Protein AF-A0A8J5JWS3-F1 (afdb_monomer_lite)

InterPro domains:
  IPR013087 Zinc finger C2H2-type [PS00028] (69-91)
  IPR013087 Zinc finger C2H2-type [PS50157] (67-96)
  IPR022755 Zinc finger, double-stranded RNA binding [PF12171] (66-92)

Foldseek 3Di:
DDDDPPPPPPPPDQDQDDALVSLVVVQVCCVVCQLPPVCQVSPQNSCCRPPNPQWHWDADPVRGIWIAGNQVRDIGRHPVRVVVCSVDPVSVVSVLVCCVVVVPDRLVVVLVVDDCQDLSNLQSVDPANFPDLLQKEWEDAPPSFIKIARNQVRDIGGSVSVSCVRSDPVNLLSRCVVPDDDPDNDDDPVNSVVVSVVRCVVVNSPNVSHHYDYDPVPDCPPVHVVVVVVVVVVVVVVVVVVVVVVPPDPDPDDDDDDDDDDDDDDDDDDDDDDDDDDDDDDDDDDDDDDDDDDDDDDDDDDDDDDDDDDDDDDDDDDDDDDDDDDDDDDDDDDDDDDDDDDDDDDDDDDDDDDDDDDDDPDPPDPVVVVVLVVVLVVVVVVVVVVVPPPPPPCPDPVSVVVVVVVVVLSVVLVVVLVVLVVDDPPPDPVVSVVVVVVSVVVVVVVVVVVVVVVVVVVCVVVVD

Sequence (464 aa):
MSAAQYNTGTMSRLKYPIDQSSARDVMKKFSDMAYSLVHINIFQEAIRILYSEDFVMSIDLSKRLQFRCLICNREMNSEHALAEHCRSGGHQKNRDKKYRESGEVNIDALSANYSPHSIHFKLLNSQVNPLGLQMVEEYDRGHGTTYYKCILCGAHGKLDTMYHHLIGKKHTDKYIKSGCVLESSILTVNEREEIRRKLVKEEGVNVRALKTIKGQELFPKKWQAEAITSTALRMAKLSKRESRSSSRSPSPGPSRSKDSRSRSYHLSSQRSPQHSPKRSPPRSPKRRCTMPSLRQSPKPSLRSPVRSQSRDGSPLSNYRNKSPPPTVTSVPVVAKTNSGTVALLSIPLPPQLQPPAPPVVESRDKSVQKHDLEELMIQFNFIVKSHTMSESDIKTAEDAKLAIDLMFKIAESLHNVTLVYQGDAKLKTDEMHNKLKKQNELLRGILGYIKQRMESTWNKENCR

Radius of gyration: 39.9 Å; chains: 1; bounding box: 118×94×97 Å

pLDDT: mean 73.15, std 22.33, range [32.12, 98.44]

Secondary structure (DSSP, 8-state):
------------PPPPP-SHHHHHHHHTTHHHHTT-GGGHHHHHHHHHHHH-TTEEEEE-TTS-EEEEETTTTEEESSHHHHHHHHHSHHHHHHHHHHHHHHT---HHHHHTTS-TTSHHHHHHT-SS----GGGEEEEE-SSS-EEEEETTT--EESHHHHHHHHTSHHHHHHHHHHHS--SSSS--HHHHHHHHHHHHHHH---GGGSEEEE-TTTS-HHHHHHHHHHHHHHHHHHHHHHHHHTT---PPPPP-------------------------PPPPP------------PPP--PPPP-----------------PPPP-------------------PPPPPP-PPPPPP------HHHHHHHHHHHHHHHHHHHHHS---TTS--SHHHHHHHHHHHHHHHHHHHHHHHHHHS-TTS-HHHHHHHHHHHHHHHHHHHHHHHHHHHHHHHHHHT-

Organism: Homarus americanus (NCBI:txid6706)

Structure (mmCIF, N/CA/C/O backbone):
data_AF-A0A8J5JWS3-F1
#
_entry.id   AF-A0A8J5JWS3-F1
#
loop_
_atom_site.group_PDB
_atom_site.id
_atom_site.type_symbol
_atom_site.label_atom_id
_atom_site.label_alt_id
_atom_site.label_comp_id
_atom_site.label_asym_id
_atom_site.label_entity_id
_atom_site.label_seq_id
_atom_site.pdbx_PDB_ins_code
_atom_site.Cartn_x
_atom_site.Cartn_y
_atom_site.Cartn_z
_atom_site.occupancy
_atom_site.B_iso_or_equiv
_atom_site.auth_seq_id
_atom_site.auth_comp_id
_atom_site.auth_asym_id
_atom_site.auth_atom_id
_atom_site.pdbx_PDB_model_num
ATOM 1 N N . MET A 1 1 ? -49.817 15.316 35.320 1.00 39.94 1 MET A N 1
ATOM 2 C CA . MET A 1 1 ? -48.424 15.211 34.830 1.00 39.94 1 MET A CA 1
ATOM 3 C C 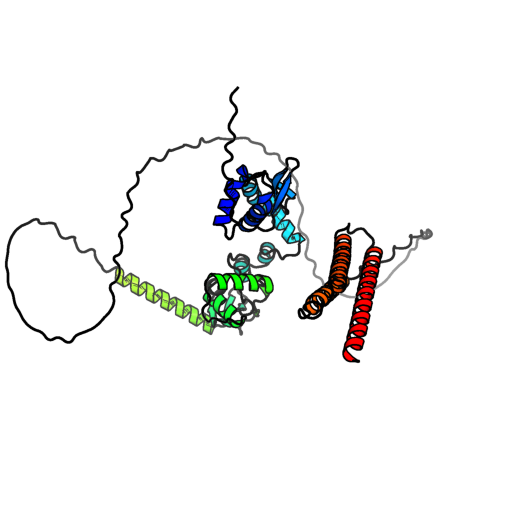. MET A 1 1 ? -48.250 13.804 34.287 1.00 39.94 1 MET A C 1
ATOM 5 O O . MET A 1 1 ? -48.406 12.867 35.057 1.00 39.94 1 MET A O 1
ATOM 9 N N . SER A 1 2 ? -48.047 13.637 32.980 1.00 37.25 2 SER A N 1
ATOM 10 C CA . SER A 1 2 ? -48.006 12.302 32.367 1.00 37.25 2 SER A CA 1
ATOM 11 C C . SER A 1 2 ? -46.628 11.672 32.532 1.00 37.25 2 SER A C 1
ATOM 13 O O . SER A 1 2 ? -45.635 12.241 32.083 1.00 37.25 2 SER A O 1
ATOM 15 N N . ALA A 1 3 ? -46.569 10.492 33.150 1.00 44.12 3 ALA A N 1
ATOM 16 C CA . ALA A 1 3 ? -45.352 9.695 33.199 1.00 44.12 3 ALA A CA 1
ATOM 17 C C . ALA A 1 3 ? -45.014 9.208 31.782 1.00 44.12 3 ALA A C 1
ATOM 19 O O . ALA A 1 3 ? -45.731 8.385 31.212 1.00 44.12 3 ALA A O 1
ATOM 20 N N . ALA A 1 4 ? -43.930 9.730 31.206 1.00 48.50 4 ALA A N 1
ATOM 21 C CA . ALA A 1 4 ? -43.404 9.221 29.950 1.00 48.50 4 ALA A CA 1
ATOM 22 C C . ALA A 1 4 ? -42.907 7.786 30.175 1.00 48.50 4 ALA A C 1
ATOM 24 O O . ALA A 1 4 ? -41.904 7.564 30.854 1.00 48.50 4 ALA A O 1
ATOM 25 N N . GLN A 1 5 ? -43.623 6.808 29.619 1.00 44.31 5 GLN A N 1
ATOM 26 C CA . GLN A 1 5 ? -43.166 5.424 29.590 1.00 44.31 5 GLN A CA 1
ATOM 27 C C . GLN A 1 5 ? -41.922 5.349 28.701 1.00 44.31 5 GLN A C 1
ATOM 29 O O . GLN A 1 5 ? -42.019 5.310 27.474 1.00 44.31 5 GLN A O 1
ATOM 34 N N . TYR A 1 6 ? -40.743 5.347 29.327 1.00 43.03 6 TYR A N 1
ATOM 35 C CA . TYR A 1 6 ? -39.489 5.056 28.644 1.00 43.03 6 TYR A CA 1
ATOM 36 C C . TYR A 1 6 ? -39.539 3.613 28.162 1.00 43.03 6 TYR A C 1
ATOM 38 O O . TYR A 1 6 ? -39.315 2.672 28.920 1.00 43.03 6 TYR A O 1
ATOM 46 N N . ASN A 1 7 ? -39.891 3.463 26.889 1.00 43.12 7 ASN A N 1
ATOM 47 C CA . ASN A 1 7 ? -39.993 2.186 26.217 1.00 43.12 7 ASN A CA 1
ATOM 48 C C . ASN A 1 7 ? -38.606 1.526 26.248 1.00 43.12 7 ASN A C 1
ATOM 50 O O . ASN A 1 7 ? -37.701 1.949 25.525 1.00 43.12 7 ASN A O 1
ATOM 54 N N . THR A 1 8 ? -38.421 0.524 27.111 1.00 52.69 8 THR A N 1
ATOM 55 C CA . THR A 1 8 ? -37.178 -0.246 27.278 1.00 52.69 8 THR A CA 1
ATOM 56 C C . THR A 1 8 ? -36.999 -1.223 26.117 1.00 52.69 8 THR A C 1
ATOM 58 O O . THR A 1 8 ? -36.820 -2.430 26.290 1.00 52.69 8 THR A O 1
ATOM 61 N N . GLY A 1 9 ? -37.054 -0.674 24.900 1.00 57.41 9 GLY A N 1
ATOM 62 C CA . GLY A 1 9 ? -36.850 -1.386 23.653 1.00 57.41 9 GLY A CA 1
ATOM 63 C C . GLY A 1 9 ? -35.549 -2.164 23.730 1.00 57.41 9 GLY A C 1
ATOM 64 O O . GLY A 1 9 ? -34.499 -1.611 24.062 1.00 57.41 9 GLY A O 1
ATOM 65 N N . THR A 1 10 ? -35.644 -3.465 23.466 1.00 64.81 10 THR A N 1
ATOM 66 C CA . THR A 1 10 ? -34.556 -4.425 23.628 1.00 64.81 10 THR A CA 1
ATOM 67 C C . THR A 1 10 ? -33.347 -3.950 22.827 1.00 64.81 10 THR A C 1
ATOM 69 O O . THR A 1 10 ? -33.337 -4.059 21.601 1.00 64.81 10 THR A O 1
ATOM 72 N N . MET A 1 11 ? -32.351 -3.377 23.515 1.00 65.75 11 MET A N 1
ATOM 73 C CA . MET A 1 11 ? -31.181 -2.746 22.897 1.00 65.75 11 MET A CA 1
ATOM 74 C C . MET A 1 11 ? -30.504 -3.748 21.964 1.00 65.75 11 MET A C 1
ATOM 76 O O . MET A 1 11 ? -29.875 -4.711 22.408 1.00 65.75 11 MET A O 1
ATOM 80 N N . SER A 1 12 ? -30.705 -3.558 20.656 1.00 72.38 12 SER A N 1
ATOM 81 C CA . SER A 1 12 ? -30.337 -4.546 19.649 1.00 72.38 12 SER A CA 1
ATOM 82 C C . SER A 1 12 ? -28.822 -4.720 19.658 1.00 72.38 12 SER A C 1
ATOM 84 O O . SER A 1 12 ? -28.112 -3.808 19.226 1.00 72.38 12 SER A O 1
ATOM 86 N N . ARG A 1 13 ? -28.336 -5.866 20.157 1.00 90.12 13 ARG A N 1
ATOM 87 C CA . ARG A 1 13 ? -26.899 -6.159 20.265 1.00 90.12 13 ARG A CA 1
ATOM 88 C C . ARG A 1 13 ? -26.212 -5.868 18.931 1.00 90.12 13 ARG A C 1
ATOM 90 O O . ARG A 1 13 ? -26.596 -6.431 17.902 1.00 90.12 13 ARG A O 1
ATOM 97 N N . LEU A 1 14 ? -25.205 -4.996 18.948 1.00 95.56 14 LEU A N 1
ATOM 98 C CA . LEU A 1 14 ? -24.364 -4.786 17.775 1.00 95.56 14 LEU A CA 1
ATOM 99 C C . LEU A 1 14 ? -23.638 -6.093 17.447 1.00 95.56 14 LEU A C 1
ATOM 101 O O . LEU A 1 14 ? -23.119 -6.770 18.335 1.00 95.56 14 LEU A O 1
ATOM 105 N N . LYS A 1 15 ? -23.608 -6.449 16.162 1.00 96.94 15 LYS A N 1
ATOM 106 C CA . LYS A 1 15 ? -22.752 -7.532 15.678 1.00 96.94 15 LYS A CA 1
ATOM 107 C C . LYS A 1 15 ? -21.328 -7.001 15.551 1.00 96.94 15 LYS A C 1
ATOM 109 O O . LYS A 1 15 ? -21.138 -5.855 15.151 1.00 96.94 15 LYS A O 1
ATOM 114 N N . TYR A 1 16 ? -20.351 -7.841 15.870 1.00 97.38 16 TYR A N 1
ATOM 115 C CA . TYR A 1 16 ? -18.947 -7.520 15.649 1.00 97.38 16 TYR A CA 1
ATOM 116 C C . TYR A 1 16 ? -18.686 -7.377 14.135 1.00 97.38 16 TYR A C 1
ATOM 118 O O . TYR A 1 16 ? -19.145 -8.240 13.377 1.00 97.38 16 TYR A O 1
ATOM 126 N N . PRO A 1 17 ? -18.036 -6.298 13.666 1.00 97.69 17 PRO A N 1
ATOM 127 C CA . PRO A 1 17 ? -17.772 -6.099 12.246 1.00 97.69 17 PRO A CA 1
ATOM 128 C C . PRO A 1 17 ? -16.648 -7.026 11.767 1.00 97.69 17 PRO A C 1
ATOM 130 O O . PRO A 1 17 ? -15.707 -7.312 12.500 1.00 97.69 17 PRO A O 1
ATOM 133 N N . ILE A 1 18 ? -16.760 -7.502 10.527 1.00 94.81 18 ILE A N 1
ATOM 134 C CA . ILE A 1 18 ? -15.797 -8.430 9.893 1.00 94.81 18 ILE A CA 1
ATOM 135 C C . ILE A 1 18 ? -15.287 -7.851 8.561 1.00 94.81 18 ILE A C 1
ATOM 137 O O . ILE A 1 18 ? -14.207 -8.188 8.083 1.00 94.81 18 ILE A O 1
ATOM 141 N N . ASP A 1 19 ? -16.062 -6.951 7.955 1.00 92.19 19 ASP A N 1
ATOM 142 C CA . ASP A 1 19 ? -15.791 -6.332 6.662 1.00 92.19 19 ASP A CA 1
ATOM 143 C C . ASP A 1 19 ? -16.196 -4.847 6.652 1.00 92.19 19 ASP A C 1
ATOM 145 O O . ASP A 1 19 ? -16.788 -4.323 7.599 1.00 92.19 19 ASP A O 1
ATOM 149 N N . GLN A 1 20 ? -15.906 -4.145 5.554 1.00 92.50 20 GLN A N 1
ATOM 150 C CA . GLN A 1 20 ? -16.255 -2.727 5.425 1.00 92.50 20 GLN A CA 1
ATOM 151 C C . GLN A 1 20 ? -17.767 -2.448 5.415 1.00 92.50 20 GLN A C 1
ATOM 153 O O . GLN A 1 20 ? -18.156 -1.311 5.676 1.00 92.50 20 GLN A O 1
ATOM 158 N N . SER A 1 21 ? -18.623 -3.423 5.084 1.00 96.12 21 SER A N 1
ATOM 159 C CA . SER A 1 21 ? -20.076 -3.203 5.058 1.00 96.12 21 SER A CA 1
ATOM 160 C C . SER A 1 21 ? -20.631 -3.231 6.477 1.00 96.12 21 SER A C 1
ATOM 162 O O . SER A 1 21 ? -21.238 -2.262 6.927 1.00 96.12 21 SER A O 1
ATOM 164 N N . SER A 1 22 ? -20.329 -4.303 7.208 1.00 97.56 22 SER A N 1
ATOM 165 C CA . SER A 1 22 ? -20.669 -4.476 8.619 1.00 97.56 22 SER A CA 1
ATOM 166 C C . SER A 1 22 ? -20.065 -3.378 9.498 1.00 97.56 22 SER A C 1
ATOM 168 O O . SER A 1 22 ? -20.763 -2.860 10.366 1.00 97.56 22 SER A O 1
ATOM 170 N N . ALA A 1 23 ? -18.833 -2.934 9.226 1.00 97.56 23 ALA A N 1
ATOM 171 C CA . ALA A 1 23 ? -18.239 -1.787 9.913 1.00 97.56 23 ALA A CA 1
ATOM 172 C C . ALA A 1 23 ? -19.036 -0.485 9.695 1.00 97.56 23 ALA A C 1
ATOM 174 O O . ALA A 1 23 ? -19.326 0.216 10.661 1.00 97.56 23 ALA A O 1
ATOM 175 N N . ARG A 1 24 ? -19.468 -0.172 8.461 1.00 97.12 24 ARG A N 1
ATOM 176 C CA . ARG A 1 24 ? -20.327 1.005 8.200 1.00 97.12 24 ARG A CA 1
ATOM 177 C C . ARG A 1 24 ? -21.691 0.880 8.876 1.00 97.12 24 ARG A C 1
ATOM 179 O O . ARG A 1 24 ? -22.216 1.869 9.372 1.00 97.12 24 ARG A O 1
ATOM 186 N N . ASP A 1 25 ? -22.273 -0.316 8.906 1.00 97.00 25 ASP A N 1
ATOM 187 C CA . ASP A 1 25 ? -23.569 -0.547 9.554 1.00 97.00 25 ASP A CA 1
ATOM 188 C C . ASP A 1 25 ? -23.500 -0.449 11.088 1.00 97.00 25 ASP A C 1
ATOM 190 O O . ASP A 1 25 ? -24.477 -0.038 11.717 1.00 97.00 25 ASP A O 1
ATOM 194 N N . VAL A 1 26 ? -22.341 -0.751 11.686 1.00 97.75 26 VAL A N 1
ATOM 195 C CA . VAL A 1 26 ? -22.027 -0.428 13.086 1.00 97.75 26 VAL A CA 1
ATOM 196 C C . VAL A 1 26 ? -21.890 1.087 13.274 1.00 97.75 26 VAL A C 1
ATOM 198 O O . VAL A 1 26 ? -22.562 1.647 14.139 1.00 97.75 26 VAL A O 1
ATOM 201 N N . MET A 1 27 ? -21.084 1.769 12.452 1.00 97.69 27 MET A N 1
ATOM 202 C CA . MET A 1 27 ? -20.807 3.209 12.602 1.00 97.69 27 MET A CA 1
ATOM 203 C C . MET A 1 27 ? -22.056 4.092 12.486 1.00 97.69 27 MET A C 1
ATOM 205 O O . MET A 1 27 ? -22.213 5.011 13.287 1.00 97.69 27 MET A O 1
ATOM 209 N N . LYS A 1 28 ? -23.016 3.743 11.615 1.00 96.69 28 LYS A N 1
ATOM 210 C CA . LYS A 1 28 ? -24.327 4.423 11.525 1.00 96.69 28 LYS A CA 1
ATOM 211 C C . LYS A 1 28 ? -25.089 4.495 12.854 1.00 96.69 28 LYS A C 1
ATOM 213 O O . LYS A 1 28 ? -25.914 5.382 13.020 1.00 96.69 28 LYS A O 1
ATOM 218 N N . LYS A 1 29 ? -24.849 3.556 13.778 1.00 96.94 29 LYS A N 1
ATOM 219 C CA . LYS A 1 29 ? -25.490 3.494 15.105 1.00 96.94 29 LYS A CA 1
ATOM 220 C C . LYS A 1 29 ? -24.682 4.196 16.200 1.00 96.94 29 LYS A C 1
ATOM 222 O O . LYS A 1 29 ? -25.073 4.169 17.365 1.00 96.94 29 LYS A O 1
ATOM 227 N N . PHE A 1 30 ? -23.548 4.810 15.857 1.00 97.00 30 PHE A N 1
ATOM 228 C CA . PHE A 1 30 ? -22.665 5.442 16.830 1.00 97.00 30 PHE A CA 1
ATOM 229 C C . PHE A 1 30 ? -23.346 6.586 17.587 1.00 97.00 30 PHE A C 1
ATOM 231 O O . PHE A 1 30 ? -23.194 6.664 18.800 1.00 97.00 30 PHE A O 1
ATOM 238 N N . SER A 1 31 ? -24.129 7.438 16.911 1.00 96.00 31 SER A N 1
ATOM 239 C CA . SER A 1 31 ? -24.866 8.542 17.554 1.00 96.00 31 SER A CA 1
ATOM 240 C C . SER A 1 31 ? -25.733 8.067 18.718 1.00 96.00 31 SER A C 1
ATOM 242 O O . SER A 1 31 ? -25.730 8.676 19.786 1.00 96.00 31 SER A O 1
ATOM 244 N N . ASP A 1 32 ? -26.425 6.953 18.508 1.00 95.75 32 ASP A N 1
ATOM 245 C CA . ASP A 1 32 ? -27.473 6.448 19.393 1.00 95.75 32 ASP A CA 1
ATOM 246 C C . ASP A 1 32 ? -26.876 5.633 20.551 1.00 95.75 32 ASP A C 1
ATOM 248 O O . ASP A 1 32 ? -27.485 5.487 21.609 1.00 95.75 32 ASP A O 1
ATOM 252 N N . MET A 1 33 ? -25.665 5.101 20.354 1.00 96.00 33 MET A N 1
ATOM 253 C CA . MET A 1 33 ? -24.987 4.196 21.286 1.00 96.00 33 MET A CA 1
ATOM 254 C C . MET A 1 33 ? -23.684 4.777 21.861 1.00 96.00 33 MET A C 1
ATOM 256 O O . MET A 1 33 ? -22.979 4.074 22.585 1.00 96.00 33 MET A O 1
ATOM 260 N N . ALA A 1 34 ? -23.380 6.059 21.618 1.00 96.81 34 ALA A N 1
ATOM 261 C CA . ALA A 1 34 ? -22.156 6.725 22.083 1.00 96.81 34 ALA A CA 1
ATOM 262 C C . ALA A 1 34 ? -21.987 6.741 23.615 1.00 96.81 34 ALA A C 1
ATOM 264 O O . ALA A 1 34 ? -20.874 6.884 24.101 1.00 96.81 34 ALA A O 1
ATOM 265 N N . TYR A 1 35 ? -23.054 6.575 24.397 1.00 96.56 35 TYR A N 1
ATOM 266 C CA . TYR A 1 35 ? -22.978 6.473 25.864 1.00 96.56 35 TYR A CA 1
ATOM 267 C C . TYR A 1 35 ? -22.838 5.024 26.371 1.00 96.56 35 TYR A C 1
ATOM 269 O O . TYR A 1 35 ? -22.766 4.777 27.573 1.00 96.56 35 TYR A O 1
ATOM 277 N N . SER A 1 36 ? -22.812 4.036 25.471 1.00 95.81 36 SER A N 1
ATOM 278 C CA . SER A 1 36 ? -22.802 2.617 25.820 1.00 95.81 36 SER A CA 1
ATOM 279 C C . SER A 1 36 ? -21.386 2.039 25.786 1.00 95.81 36 SER A C 1
ATOM 281 O O . SER A 1 36 ? -20.955 1.456 24.791 1.00 95.81 36 SER A O 1
ATOM 283 N N . LEU A 1 37 ? -20.669 2.157 26.910 1.00 95.38 37 LEU A N 1
ATOM 284 C CA . LEU A 1 37 ? -19.282 1.684 27.055 1.00 95.38 37 LEU A CA 1
ATOM 285 C C . LEU A 1 37 ? -19.096 0.191 26.719 1.00 95.38 37 LEU A C 1
ATOM 287 O O . LEU A 1 37 ? -18.032 -0.200 26.251 1.00 95.38 37 LEU A O 1
ATOM 291 N N . VAL A 1 38 ? -20.143 -0.631 26.864 1.00 95.88 38 VAL A N 1
ATOM 292 C CA . VAL A 1 38 ? -20.163 -2.058 26.474 1.00 95.88 38 VAL A CA 1
ATOM 293 C C . VAL A 1 38 ? -19.799 -2.266 24.993 1.00 95.88 38 VAL A C 1
ATOM 295 O O . VAL A 1 38 ? -19.264 -3.308 24.623 1.00 95.88 38 VAL A O 1
ATOM 298 N N . HIS A 1 39 ? -20.052 -1.272 24.139 1.00 96.31 39 HIS A N 1
ATOM 299 C CA . HIS A 1 39 ? -19.826 -1.348 22.696 1.00 96.31 39 HIS A CA 1
ATOM 300 C C . HIS A 1 39 ? -18.480 -0.753 22.240 1.00 96.31 39 HIS A C 1
ATOM 302 O O . HIS A 1 39 ? -18.203 -0.765 21.040 1.00 96.31 39 HIS A O 1
ATOM 308 N N . ILE A 1 40 ? -17.619 -0.274 23.154 1.00 97.12 40 ILE A N 1
ATOM 309 C CA . ILE A 1 40 ? -16.352 0.402 22.806 1.00 97.12 40 ILE A CA 1
ATOM 310 C C . ILE A 1 40 ? -15.464 -0.435 21.873 1.00 97.12 40 ILE A C 1
ATOM 312 O O . ILE A 1 40 ? -15.010 0.068 20.849 1.00 97.12 40 ILE A O 1
ATOM 316 N N . ASN A 1 41 ? -15.308 -1.731 22.154 1.00 97.56 41 ASN A N 1
ATOM 317 C CA . ASN A 1 41 ? -14.490 -2.648 21.351 1.00 97.56 41 ASN A CA 1
ATOM 318 C C . ASN A 1 41 ? -15.081 -2.906 19.952 1.00 97.56 41 ASN A C 1
ATOM 320 O O . ASN A 1 41 ? -14.345 -3.181 19.008 1.00 97.56 41 ASN A O 1
ATOM 324 N N . ILE A 1 42 ? -16.407 -2.809 19.808 1.00 98.06 42 ILE A N 1
ATOM 325 C CA . ILE A 1 42 ? -17.107 -3.010 18.531 1.00 98.06 42 ILE A CA 1
ATOM 326 C C . ILE A 1 42 ? -16.930 -1.775 17.639 1.00 98.06 42 ILE A C 1
ATOM 328 O O . ILE A 1 42 ? -16.662 -1.910 16.445 1.00 98.06 42 ILE A O 1
ATOM 332 N N . PHE A 1 43 ? -17.009 -0.574 18.222 1.00 98.12 43 PHE A N 1
ATOM 333 C CA . PHE A 1 43 ? -16.690 0.666 17.513 1.00 98.12 43 PHE A CA 1
ATOM 334 C C . PHE A 1 43 ? -15.199 0.768 17.174 1.00 98.12 43 PHE A C 1
ATOM 336 O O . PHE A 1 43 ? -14.874 1.111 16.041 1.00 98.12 43 PHE A O 1
ATOM 343 N N . GLN A 1 44 ? -14.301 0.392 18.092 1.00 98.06 44 GLN A N 1
ATOM 344 C CA . GLN A 1 44 ? -12.855 0.347 17.842 1.00 98.06 44 GLN A CA 1
ATOM 345 C C . GLN A 1 44 ? -12.507 -0.515 16.620 1.00 98.06 44 GLN A C 1
ATOM 347 O O . GLN A 1 44 ? -11.726 -0.085 15.771 1.00 98.06 44 GLN A O 1
ATOM 352 N N . GLU A 1 45 ? -13.110 -1.700 16.491 1.00 98.06 45 GLU A N 1
ATOM 353 C CA . GLU A 1 45 ? -12.871 -2.561 15.330 1.00 98.06 45 GLU A CA 1
ATOM 354 C C . GLU A 1 45 ? -13.489 -1.993 14.044 1.00 98.06 45 GLU A C 1
ATOM 356 O O . GLU A 1 45 ? -12.847 -2.001 12.992 1.00 98.06 45 GLU A O 1
ATOM 361 N N . ALA A 1 46 ? -14.699 -1.422 14.115 1.00 98.00 46 ALA A N 1
ATOM 362 C CA . ALA A 1 46 ? -15.314 -0.760 12.962 1.00 98.00 46 ALA A CA 1
ATOM 363 C C . ALA A 1 46 ? -14.435 0.384 12.425 1.00 98.00 46 ALA A C 1
ATOM 365 O O . ALA A 1 46 ? -14.270 0.527 11.213 1.00 98.00 46 ALA A O 1
ATOM 366 N N . ILE A 1 47 ? -13.820 1.161 13.320 1.00 97.81 47 ILE A N 1
ATOM 367 C CA . ILE A 1 47 ? -12.870 2.221 12.970 1.00 97.81 47 ILE A CA 1
ATOM 368 C C . ILE A 1 47 ? -11.612 1.639 12.341 1.00 97.81 47 ILE A C 1
ATOM 370 O O . ILE A 1 47 ? -11.216 2.104 11.276 1.00 97.81 47 ILE A O 1
ATOM 374 N N . ARG A 1 48 ? -11.019 0.602 12.944 1.00 96.94 48 ARG A N 1
ATOM 375 C CA . ARG A 1 48 ? -9.807 -0.049 12.428 1.00 96.94 48 ARG A CA 1
ATOM 376 C C . ARG A 1 48 ? -9.995 -0.534 10.986 1.00 96.94 48 ARG A C 1
ATOM 378 O O . ARG A 1 48 ? -9.120 -0.331 10.146 1.00 96.94 48 ARG A O 1
ATOM 385 N N . ILE A 1 49 ? -11.166 -1.103 10.683 1.00 94.50 49 ILE A N 1
ATOM 386 C CA . ILE A 1 49 ? -11.555 -1.577 9.344 1.00 94.50 49 ILE A CA 1
ATOM 387 C C . ILE A 1 49 ? -11.749 -0.427 8.333 1.00 94.50 49 ILE A C 1
ATOM 389 O O . ILE A 1 49 ? -11.481 -0.611 7.142 1.00 94.50 49 ILE A O 1
ATOM 393 N N . LEU A 1 50 ? -12.241 0.739 8.767 1.00 95.88 50 LEU A N 1
ATOM 394 C CA . LEU A 1 50 ? -12.638 1.842 7.876 1.00 95.88 50 LEU A CA 1
ATOM 395 C C . LEU A 1 50 ? -11.590 2.954 7.723 1.00 95.88 50 LEU A C 1
ATOM 397 O O . LEU A 1 50 ? -11.499 3.548 6.649 1.00 95.88 50 LEU A O 1
ATOM 401 N N . TYR A 1 51 ? -10.827 3.240 8.777 1.00 94.25 51 TYR A N 1
ATOM 402 C CA . TYR A 1 51 ? -9.982 4.431 8.909 1.00 94.25 51 TYR A CA 1
ATOM 403 C C . TYR A 1 51 ? -8.525 4.135 9.299 1.00 94.25 51 TYR A C 1
ATOM 405 O O . TYR A 1 51 ? -7.765 5.089 9.425 1.00 94.25 51 TYR A O 1
ATOM 413 N N . SER A 1 52 ? -8.130 2.856 9.395 1.00 91.31 52 SER A N 1
ATOM 414 C CA . SER A 1 52 ? -6.823 2.360 9.876 1.00 91.31 52 SER A CA 1
ATOM 415 C C . SER A 1 52 ? -6.626 2.411 11.403 1.00 91.31 52 SER A C 1
ATOM 417 O O . SER A 1 52 ? -7.499 2.821 12.165 1.00 91.31 52 SER A O 1
ATOM 419 N N . GLU A 1 53 ? -5.454 1.947 11.845 1.00 93.19 53 GLU A N 1
ATOM 420 C CA . GLU A 1 53 ? -4.987 1.936 13.239 1.00 93.19 53 GLU A CA 1
ATOM 421 C C . GLU A 1 53 ? -4.567 3.330 13.754 1.00 93.19 53 GLU A C 1
ATOM 423 O O . GLU A 1 53 ? -4.230 3.486 14.925 1.00 93.19 53 GLU A O 1
ATOM 428 N N . ASP A 1 54 ? -4.639 4.375 12.921 1.00 95.44 54 ASP A N 1
ATOM 429 C CA . ASP A 1 54 ? -4.368 5.765 13.319 1.00 95.44 54 ASP A CA 1
ATOM 430 C C . ASP A 1 54 ? -5.458 6.387 14.220 1.00 95.44 54 ASP A C 1
ATOM 432 O O . ASP A 1 54 ? -5.330 7.544 14.638 1.00 95.44 54 ASP A O 1
ATOM 436 N N . PHE A 1 55 ? -6.524 5.643 14.532 1.00 97.75 55 PHE A N 1
ATOM 437 C CA . PHE A 1 55 ? -7.682 6.111 15.292 1.00 97.75 55 PHE A CA 1
ATOM 438 C C . PHE A 1 55 ? -8.063 5.158 16.429 1.00 97.75 55 PHE A C 1
ATOM 440 O O . PHE A 1 55 ? -8.145 3.940 16.250 1.00 97.75 55 PHE A O 1
ATOM 447 N N . VAL A 1 56 ? -8.360 5.730 17.599 1.00 98.06 56 VAL A N 1
ATOM 448 C CA . VAL A 1 56 ? -8.788 4.980 18.792 1.00 98.06 56 VAL A CA 1
ATOM 449 C C . VAL A 1 56 ? -10.070 5.555 19.381 1.00 98.06 56 VAL A C 1
ATOM 451 O O . VAL A 1 56 ? -10.366 6.739 19.214 1.00 98.06 56 VAL A O 1
ATOM 454 N N . MET A 1 57 ? -10.813 4.728 20.106 1.00 98.12 57 MET A N 1
ATOM 455 C CA . MET A 1 57 ? -11.921 5.156 20.949 1.00 98.12 57 MET A CA 1
ATOM 456 C C . MET A 1 57 ? -11.409 5.752 22.263 1.00 98.12 57 MET A C 1
ATOM 458 O O . MET A 1 57 ? -10.812 5.044 23.073 1.00 98.12 57 MET A O 1
ATOM 462 N N . SER A 1 58 ? -11.677 7.037 22.499 1.00 97.50 58 SER A N 1
ATOM 463 C CA . SER A 1 58 ? -11.560 7.663 23.821 1.00 97.50 58 SER A CA 1
ATOM 464 C C . SER A 1 58 ? -12.932 7.781 24.497 1.00 97.50 58 SER A C 1
ATOM 466 O O . SER A 1 58 ? -13.982 7.601 23.873 1.00 97.50 58 SER A O 1
ATOM 468 N N . ILE A 1 59 ? -12.919 8.039 25.804 1.00 97.56 59 ILE A N 1
ATOM 469 C CA . ILE A 1 59 ? -14.103 8.330 26.615 1.00 97.56 59 ILE A CA 1
ATOM 470 C C . ILE A 1 59 ? -13.900 9.735 27.180 1.00 97.56 59 ILE A C 1
ATOM 472 O O . ILE A 1 59 ? -12.864 10.000 27.788 1.00 97.56 59 ILE A O 1
ATOM 476 N N . ASP A 1 60 ? -14.869 10.625 26.981 1.00 96.12 60 ASP A N 1
ATOM 477 C CA . ASP A 1 60 ? -14.813 11.982 27.526 1.00 96.12 60 ASP A CA 1
ATOM 478 C C . ASP A 1 60 ? -15.302 12.068 28.985 1.00 96.12 60 ASP A C 1
ATOM 480 O O . ASP A 1 60 ? -15.792 11.102 29.576 1.00 96.12 60 ASP A O 1
ATOM 484 N N . LEU A 1 61 ? -15.205 13.264 29.574 1.00 95.06 61 LEU A N 1
ATOM 485 C CA . LEU A 1 61 ? -15.651 13.532 30.948 1.00 95.06 61 LEU A CA 1
ATOM 486 C C . LEU A 1 61 ? -17.161 13.290 31.167 1.00 95.06 61 LEU A C 1
ATOM 488 O O . LEU A 1 61 ? -17.584 13.068 32.299 1.00 95.06 61 LEU A O 1
ATOM 492 N N . SER A 1 62 ? -17.974 13.288 30.103 1.00 95.06 62 SER A N 1
ATOM 493 C CA . SER A 1 62 ? -19.407 12.955 30.144 1.00 95.06 62 SER A CA 1
ATOM 494 C C . SER A 1 62 ? -19.688 11.450 30.004 1.00 95.06 62 SER A C 1
ATOM 496 O O . SER A 1 62 ? -20.847 11.043 29.922 1.00 95.06 62 SER A O 1
ATOM 498 N N . LYS A 1 63 ? -18.636 10.615 29.991 1.00 95.50 63 LYS A N 1
ATOM 499 C CA . LYS A 1 63 ? -18.671 9.170 29.698 1.00 95.50 63 LYS A CA 1
ATOM 500 C C . LYS A 1 63 ? -19.189 8.847 28.292 1.00 95.50 63 LYS A C 1
ATOM 502 O O . LYS A 1 63 ? -19.629 7.724 28.038 1.00 95.50 63 LYS A O 1
ATOM 507 N N . ARG A 1 64 ? -19.120 9.808 27.369 1.00 97.12 64 ARG A N 1
ATOM 508 C CA . ARG A 1 64 ? -19.448 9.601 25.961 1.00 97.12 64 ARG A CA 1
ATOM 509 C C . ARG A 1 64 ? -18.205 9.132 25.215 1.00 97.12 64 ARG A C 1
ATOM 511 O O . ARG A 1 64 ? -17.113 9.672 25.369 1.00 97.12 64 ARG A O 1
ATOM 518 N N . LEU A 1 65 ? -18.404 8.131 24.374 1.00 98.06 65 LEU A N 1
ATOM 519 C CA . LEU A 1 65 ? -17.438 7.637 23.413 1.00 98.06 65 LEU A CA 1
ATOM 520 C C . LEU A 1 65 ? -17.110 8.713 22.365 1.00 98.06 65 LEU A C 1
ATOM 522 O O . LEU A 1 65 ? -18.008 9.349 21.806 1.00 98.06 65 LEU A O 1
ATOM 526 N N . GLN A 1 66 ? -15.822 8.879 22.071 1.00 98.25 66 GLN A N 1
ATOM 527 C CA . GLN A 1 66 ? -15.298 9.778 21.044 1.00 98.25 66 GLN A CA 1
ATOM 528 C C . GLN A 1 66 ? -14.210 9.088 20.210 1.00 98.25 66 GLN A C 1
ATOM 530 O O . GLN A 1 66 ? -13.575 8.132 20.649 1.00 98.25 66 GLN A O 1
ATOM 535 N N . PHE A 1 67 ? -13.981 9.584 18.998 1.00 98.31 67 PHE A N 1
ATOM 536 C CA . PHE A 1 67 ? -12.888 9.155 18.130 1.00 98.31 67 PHE A CA 1
ATOM 537 C C . PHE A 1 67 ? -11.671 10.047 18.376 1.00 98.31 67 PHE A C 1
ATOM 539 O O . PHE A 1 67 ? -11.777 11.264 18.237 1.00 98.31 67 PHE A O 1
ATOM 546 N N . ARG A 1 68 ? -10.501 9.475 18.657 1.00 98.31 68 ARG A N 1
ATOM 547 C CA . ARG A 1 68 ? -9.238 10.209 18.799 1.00 98.31 68 ARG A CA 1
ATOM 548 C C . ARG A 1 68 ? -8.273 9.824 17.685 1.00 98.31 68 ARG A C 1
ATOM 550 O O . ARG A 1 68 ? -7.911 8.661 17.535 1.00 98.31 68 ARG A O 1
ATOM 557 N N . CYS A 1 69 ? -7.841 10.818 16.916 1.00 98.44 69 CYS A N 1
ATOM 558 C CA . CYS A 1 69 ? -6.800 10.665 15.904 1.00 98.44 69 CYS A CA 1
ATOM 559 C C . CYS A 1 69 ? -5.419 10.685 16.568 1.00 98.44 69 CYS A C 1
ATOM 561 O O . CYS A 1 69 ? -5.036 11.707 17.142 1.00 98.44 69 CYS A O 1
ATOM 563 N N . LEU A 1 70 ? -4.652 9.601 16.447 1.00 97.06 70 LEU A N 1
ATOM 564 C CA . LEU A 1 70 ? -3.293 9.496 16.990 1.00 97.06 70 LEU A CA 1
ATOM 565 C C . LEU A 1 70 ? -2.289 10.391 16.250 1.00 97.06 70 LEU A C 1
ATOM 567 O O . LEU A 1 70 ? -1.325 10.856 16.847 1.00 97.06 70 LEU A O 1
ATOM 571 N N . ILE A 1 71 ? -2.523 10.669 14.963 1.00 96.00 71 ILE A N 1
ATOM 572 C CA . ILE A 1 71 ? -1.650 11.521 14.136 1.00 96.00 71 ILE A CA 1
ATOM 573 C C . ILE A 1 71 ? -1.780 13.003 14.518 1.00 96.00 71 ILE A C 1
ATOM 575 O O . ILE A 1 71 ? -0.797 13.739 14.571 1.00 96.00 71 ILE A O 1
ATOM 579 N N . CYS A 1 72 ? -3.011 13.471 14.726 1.00 97.50 72 CYS A N 1
ATOM 580 C CA . CYS A 1 72 ? -3.307 14.889 14.952 1.00 97.50 72 CYS A CA 1
ATOM 581 C C . CYS A 1 72 ? -3.577 15.233 16.420 1.00 97.50 72 CYS A C 1
ATOM 583 O O . CYS A 1 72 ? -3.793 16.405 16.719 1.00 97.50 72 CYS A O 1
ATOM 585 N N . ASN A 1 73 ? -3.626 14.229 17.301 1.00 97.50 73 ASN A N 1
ATOM 586 C CA . ASN A 1 73 ? -4.066 14.331 18.693 1.00 97.50 73 ASN A CA 1
ATOM 587 C C . ASN A 1 73 ? -5.367 15.147 18.863 1.00 97.50 73 ASN A C 1
ATOM 589 O O . ASN A 1 73 ? -5.495 15.968 19.768 1.00 97.50 73 ASN A O 1
ATOM 593 N N . ARG A 1 74 ? -6.324 14.948 17.946 1.00 98.12 74 ARG A N 1
ATOM 594 C CA . ARG A 1 74 ? -7.633 15.616 17.939 1.00 98.12 74 ARG A CA 1
ATOM 595 C C . ARG A 1 74 ? -8.727 14.597 18.224 1.00 98.12 74 ARG A C 1
ATOM 597 O O . ARG A 1 74 ? -8.698 13.500 17.666 1.00 98.12 74 ARG A O 1
ATOM 604 N N . GLU A 1 75 ? -9.693 14.998 19.040 1.00 98.12 75 GLU A N 1
ATOM 605 C CA . GLU A 1 75 ? -10.896 14.227 19.346 1.00 98.12 75 GLU A CA 1
ATOM 606 C C . GLU A 1 75 ? -12.089 14.702 18.500 1.00 98.12 75 GLU A C 1
ATOM 608 O O . GLU A 1 75 ? -12.179 15.874 18.121 1.00 98.12 75 GLU A O 1
ATOM 613 N N . MET A 1 76 ? -12.974 13.772 18.144 1.00 98.25 76 MET A N 1
ATOM 614 C CA . MET A 1 76 ? -14.146 13.971 17.290 1.00 98.25 76 MET A CA 1
ATOM 615 C C . MET A 1 76 ? -15.322 13.182 17.872 1.00 98.25 76 MET A C 1
ATOM 617 O O . MET A 1 76 ? -15.201 12.005 18.194 1.00 98.25 76 MET A O 1
ATOM 621 N N . ASN A 1 77 ? -16.494 13.805 17.959 1.00 97.19 77 ASN A N 1
ATOM 622 C CA . ASN A 1 77 ? -17.669 13.234 18.628 1.00 97.19 77 ASN A CA 1
ATOM 623 C C . ASN A 1 77 ? -18.693 12.577 17.672 1.00 97.19 77 ASN A C 1
ATOM 625 O O . ASN A 1 77 ? -19.776 12.184 18.111 1.00 97.19 77 ASN A O 1
ATOM 629 N N . SER A 1 78 ? -18.395 12.495 16.370 1.00 97.44 78 SER A N 1
ATOM 630 C CA . SER A 1 78 ? -19.300 11.974 15.334 1.00 97.44 78 SER A CA 1
ATOM 631 C C . SER A 1 78 ? -18.546 11.397 14.130 1.00 97.44 78 SER A C 1
ATOM 633 O O . SER A 1 78 ? -17.454 11.857 13.792 1.00 97.44 78 SER A O 1
ATOM 635 N N . GLU A 1 79 ? -19.152 10.407 13.459 1.00 97.00 79 GLU A N 1
ATOM 636 C CA . GLU A 1 79 ? -18.613 9.787 12.235 1.00 97.00 79 GLU A CA 1
ATOM 637 C C . GLU A 1 79 ? -18.388 10.833 11.130 1.00 97.00 79 GLU A C 1
ATOM 639 O O . GLU A 1 79 ? -17.390 10.780 10.415 1.00 97.00 79 GLU A O 1
ATOM 644 N N . HIS A 1 80 ? -19.268 11.838 11.028 1.00 97.56 80 HIS A N 1
ATOM 645 C CA . HIS A 1 80 ? -19.106 12.937 10.076 1.00 97.56 80 HIS A CA 1
ATOM 646 C C . HIS A 1 80 ? -17.818 13.732 10.332 1.00 97.56 80 HIS A C 1
ATOM 648 O O . HIS A 1 80 ? -17.029 13.932 9.409 1.00 97.56 80 HIS A O 1
ATOM 654 N N . ALA A 1 81 ? -17.578 14.150 11.581 1.00 98.00 81 ALA A N 1
ATOM 655 C CA . ALA A 1 81 ? -16.372 14.891 11.949 1.00 98.00 81 ALA A CA 1
ATOM 656 C C . ALA A 1 81 ? -15.096 14.056 11.735 1.00 98.00 81 ALA A C 1
ATOM 658 O O . ALA A 1 81 ? -14.094 14.589 11.261 1.00 98.00 81 ALA A O 1
ATOM 659 N N . LEU A 1 82 ? -15.153 12.746 12.004 1.00 97.75 82 LEU A N 1
ATOM 660 C CA . LEU A 1 82 ? -14.083 11.798 11.685 1.00 97.75 82 LEU A CA 1
ATOM 661 C C . LEU A 1 82 ? -13.815 11.736 10.169 1.00 97.75 82 LEU A C 1
ATOM 663 O O . LEU A 1 82 ? -12.688 11.947 9.725 1.00 97.75 82 LEU A O 1
ATOM 667 N N . ALA A 1 83 ? -14.850 11.529 9.353 1.00 96.62 83 ALA A N 1
ATOM 668 C CA . ALA A 1 83 ? -14.727 11.439 7.898 1.00 96.62 83 ALA A CA 1
ATOM 669 C C . ALA A 1 83 ? -14.292 12.761 7.235 1.00 96.62 83 ALA A C 1
ATOM 671 O O . ALA A 1 83 ? -13.653 12.753 6.181 1.00 96.62 83 ALA A O 1
ATOM 672 N N . GLU A 1 84 ? -14.647 13.911 7.805 1.00 97.94 84 GLU A N 1
ATOM 673 C CA . GLU A 1 84 ? -14.141 15.223 7.391 1.00 97.94 84 GLU A CA 1
ATOM 674 C C . GLU A 1 84 ? -12.676 15.419 7.803 1.00 97.94 84 GLU A C 1
ATOM 676 O O . GLU A 1 84 ? -11.860 15.829 6.977 1.00 97.94 84 GLU A O 1
ATOM 681 N N . HIS A 1 85 ? -12.307 15.032 9.029 1.00 98.00 85 HIS A N 1
ATOM 682 C CA . HIS A 1 85 ? -10.926 15.079 9.502 1.00 98.00 85 HIS A CA 1
ATOM 683 C C . HIS A 1 85 ? -9.984 14.255 8.616 1.00 98.00 85 HIS A C 1
ATOM 685 O O . HIS A 1 85 ? -8.973 14.796 8.165 1.00 98.00 85 HIS A O 1
ATOM 691 N N . CYS A 1 86 ? -10.342 13.012 8.277 1.00 95.75 86 CYS A N 1
ATOM 692 C CA . CYS A 1 86 ? -9.542 12.153 7.394 1.00 95.75 86 CYS A CA 1
ATOM 693 C C . CYS A 1 86 ? -9.337 12.744 5.988 1.00 95.75 86 CYS A C 1
ATOM 695 O O . CYS A 1 86 ? -8.320 12.484 5.354 1.00 95.75 86 CYS A O 1
ATOM 697 N N . ARG A 1 87 ? -10.289 13.552 5.497 1.00 95.00 87 ARG A N 1
ATOM 698 C CA . ARG A 1 87 ? -10.199 14.251 4.200 1.00 95.00 87 ARG A CA 1
ATOM 699 C C . ARG A 1 87 ? -9.501 15.613 4.289 1.00 95.00 87 ARG A C 1
ATOM 701 O O . ARG A 1 87 ? -9.256 16.239 3.260 1.00 95.00 87 ARG A O 1
ATOM 708 N N . SER A 1 88 ? -9.193 16.097 5.492 1.00 97.19 88 SER A N 1
ATOM 709 C CA . SER A 1 88 ? -8.566 17.403 5.679 1.00 97.19 88 SER A CA 1
ATOM 710 C C . SER A 1 88 ? -7.091 17.380 5.263 1.00 97.19 88 SER A C 1
ATOM 712 O O . SER A 1 88 ? -6.318 16.508 5.664 1.00 97.19 88 SER A O 1
ATOM 714 N N . GLY A 1 89 ? -6.654 18.396 4.511 1.00 92.94 89 GLY A N 1
ATOM 715 C CA . GLY A 1 89 ? -5.248 18.517 4.102 1.00 92.94 89 GLY A CA 1
ATOM 716 C C . GLY A 1 89 ? -4.269 18.661 5.279 1.00 92.94 89 GLY A C 1
ATOM 717 O O . GLY A 1 89 ? -3.088 18.362 5.132 1.00 92.94 89 GLY A O 1
ATOM 718 N N . GLY A 1 90 ? -4.748 19.087 6.456 1.00 96.75 90 GLY A N 1
ATOM 719 C CA . GLY A 1 90 ? -3.961 19.100 7.693 1.00 96.75 90 GLY A CA 1
ATOM 720 C C . GLY A 1 90 ? -3.689 17.695 8.238 1.00 96.75 90 GLY A C 1
ATOM 721 O O . GLY A 1 90 ? -2.558 17.403 8.617 1.00 96.75 90 GLY A O 1
ATOM 722 N N . HIS A 1 91 ? -4.691 16.808 8.215 1.00 96.12 91 HIS A N 1
ATOM 723 C CA . HIS A 1 91 ? -4.506 15.405 8.591 1.00 96.12 91 HIS A CA 1
ATOM 724 C C . HIS A 1 91 ? -3.511 14.707 7.661 1.00 96.12 91 HIS A C 1
ATOM 726 O O . HIS A 1 91 ? -2.554 14.108 8.145 1.00 96.12 91 HIS A O 1
ATOM 732 N N . GLN A 1 92 ? -3.670 14.869 6.340 1.00 90.44 92 GLN A N 1
ATOM 733 C CA . GLN A 1 92 ? -2.743 14.293 5.362 1.00 90.44 92 GLN A CA 1
ATOM 734 C C . GLN A 1 92 ? -1.298 14.758 5.610 1.00 90.44 92 GLN A C 1
ATOM 736 O O . GLN A 1 92 ? -0.422 13.923 5.802 1.00 90.44 92 GLN A O 1
ATOM 741 N N . LYS A 1 93 ? -1.057 16.072 5.742 1.00 91.62 93 LYS A N 1
ATOM 742 C CA . LYS A 1 93 ? 0.284 16.617 6.033 1.00 91.62 93 LYS A CA 1
ATOM 743 C C . LYS A 1 93 ? 0.899 16.052 7.314 1.00 91.62 93 LYS A C 1
ATOM 745 O O . LYS A 1 93 ? 2.093 15.753 7.328 1.00 91.62 93 LYS A O 1
ATOM 750 N N . ASN A 1 94 ? 0.112 15.907 8.383 1.00 94.94 94 ASN A N 1
ATOM 751 C CA . ASN A 1 94 ? 0.602 15.324 9.631 1.00 94.94 94 ASN A CA 1
ATOM 752 C C . ASN A 1 94 ? 0.864 13.819 9.490 1.00 94.94 94 ASN A C 1
ATOM 754 O O . ASN A 1 94 ? 1.813 13.319 10.086 1.00 94.94 94 ASN A O 1
ATOM 758 N N . ARG A 1 95 ? 0.083 13.103 8.674 1.00 89.56 95 ARG A N 1
ATOM 759 C CA . ARG A 1 95 ? 0.313 11.687 8.365 1.00 89.56 95 ARG A CA 1
ATOM 760 C C . ARG A 1 95 ? 1.612 11.504 7.583 1.00 89.56 95 ARG A C 1
ATOM 762 O O . ARG A 1 95 ? 2.467 10.723 7.985 1.00 89.56 95 ARG A O 1
ATOM 769 N N . ASP A 1 96 ? 1.819 12.311 6.544 1.00 81.31 96 ASP A N 1
ATOM 770 C CA . ASP A 1 96 ? 3.050 12.333 5.745 1.00 81.31 96 ASP A CA 1
ATOM 771 C C . ASP A 1 96 ? 4.274 12.751 6.581 1.00 81.31 96 ASP A C 1
ATOM 773 O O . ASP A 1 96 ? 5.411 12.403 6.255 1.00 81.31 96 ASP A O 1
ATOM 777 N N . LYS A 1 97 ? 4.060 13.538 7.646 1.00 89.00 97 LYS A N 1
ATOM 778 C CA . LYS A 1 97 ? 5.079 13.883 8.644 1.00 89.00 97 LYS A CA 1
ATOM 779 C C . LYS A 1 97 ? 5.374 12.696 9.574 1.00 89.00 97 LYS A C 1
ATOM 781 O O . LYS A 1 97 ? 6.538 12.331 9.681 1.00 89.00 97 LYS A O 1
ATOM 786 N N . LYS A 1 98 ? 4.353 12.056 10.162 1.00 86.94 98 LYS A N 1
ATOM 787 C CA . LYS A 1 98 ? 4.495 10.857 11.013 1.00 86.94 98 LYS A CA 1
ATOM 788 C C . LYS A 1 98 ? 5.262 9.751 10.284 1.00 86.94 98 LYS A C 1
ATOM 790 O O . LYS A 1 98 ? 6.209 9.216 10.848 1.00 86.94 98 LYS A O 1
ATOM 795 N N . TYR A 1 99 ? 4.927 9.472 9.021 1.00 79.50 99 TYR A N 1
ATOM 796 C CA . TYR A 1 99 ? 5.680 8.512 8.206 1.00 79.50 99 TYR A CA 1
ATOM 797 C C . TYR A 1 99 ? 7.156 8.918 8.061 1.00 79.50 99 TYR A C 1
ATOM 799 O O . TYR A 1 99 ? 8.036 8.118 8.363 1.00 79.50 99 TYR A O 1
ATOM 807 N N . ARG A 1 100 ? 7.448 10.183 7.716 1.00 74.62 100 ARG A N 1
ATOM 808 C CA . ARG A 1 100 ? 8.834 10.688 7.635 1.00 74.62 100 ARG A CA 1
ATOM 809 C C . ARG A 1 100 ? 9.609 10.584 8.954 1.00 74.62 100 ARG A C 1
ATOM 811 O O . ARG A 1 100 ? 10.795 10.281 8.913 1.00 74.62 100 ARG A O 1
ATOM 818 N N . GLU A 1 101 ? 8.970 10.831 10.095 1.00 83.31 101 GLU A N 1
ATOM 819 C CA . GLU A 1 101 ? 9.605 10.758 11.421 1.00 83.31 101 GLU A CA 1
ATOM 820 C C . GLU A 1 101 ? 9.771 9.316 11.928 1.00 83.31 101 GLU A C 1
ATOM 822 O O . GLU A 1 101 ? 10.738 9.024 12.624 1.00 83.31 101 GLU A O 1
ATOM 827 N N . SER A 1 102 ? 8.874 8.402 11.546 1.00 78.00 102 SER A N 1
ATOM 828 C CA . SER A 1 102 ? 8.928 6.983 11.937 1.00 78.00 102 SER A CA 1
ATOM 829 C C . SER A 1 102 ? 10.075 6.188 11.300 1.00 78.00 102 SER A C 1
ATOM 831 O O . SER A 1 102 ? 10.363 5.075 11.732 1.00 78.00 102 SER A O 1
ATOM 833 N N . GLY A 1 103 ? 10.705 6.724 10.250 1.00 65.75 103 GLY A N 1
ATOM 834 C CA . GLY A 1 103 ? 11.678 5.995 9.435 1.00 65.75 103 GLY A CA 1
ATOM 835 C C . GLY A 1 103 ? 11.055 4.994 8.453 1.00 65.75 103 GLY A C 1
ATOM 836 O O . GLY A 1 103 ? 11.780 4.459 7.613 1.00 65.75 103 GLY A O 1
ATOM 837 N N . GLU A 1 104 ? 9.733 4.774 8.485 1.00 68.19 104 GLU A N 1
ATOM 838 C CA . GLU A 1 104 ? 9.038 4.060 7.414 1.00 68.19 104 GLU A CA 1
ATOM 839 C C . GLU A 1 104 ? 9.224 4.815 6.096 1.00 68.19 104 GLU A C 1
ATOM 841 O O . GLU A 1 104 ? 8.982 6.023 5.989 1.00 68.19 104 GLU A O 1
ATOM 846 N N . VAL A 1 105 ? 9.716 4.105 5.080 1.00 65.00 105 VAL A N 1
ATOM 847 C CA . VAL A 1 105 ? 10.241 4.761 3.885 1.00 65.00 105 VAL A CA 1
ATOM 848 C C . VAL A 1 105 ? 9.093 5.347 3.066 1.00 65.00 105 VAL A C 1
ATOM 850 O O . VAL A 1 105 ? 8.370 4.629 2.377 1.00 65.00 105 VAL A O 1
ATOM 853 N N . ASN A 1 106 ? 8.934 6.670 3.139 1.00 73.88 106 ASN A N 1
ATOM 854 C CA . ASN A 1 106 ? 7.893 7.397 2.424 1.00 73.88 106 ASN A CA 1
ATOM 855 C C . ASN A 1 106 ? 8.010 7.130 0.906 1.00 73.88 106 ASN A C 1
ATOM 857 O O . ASN A 1 106 ? 8.972 7.545 0.254 1.00 73.88 106 ASN A O 1
ATOM 861 N N . ILE A 1 107 ? 7.019 6.414 0.367 1.00 78.44 107 ILE A N 1
ATOM 862 C CA . ILE A 1 107 ? 6.972 5.941 -1.024 1.00 78.44 107 ILE A CA 1
ATOM 863 C C . ILE A 1 107 ? 6.949 7.113 -2.015 1.00 78.44 107 ILE A C 1
ATOM 865 O O . ILE A 1 107 ? 7.608 7.041 -3.053 1.00 78.44 107 ILE A O 1
ATOM 869 N N . ASP A 1 108 ? 6.284 8.219 -1.675 1.00 77.62 108 ASP A N 1
ATOM 870 C CA . ASP A 1 108 ? 6.228 9.414 -2.521 1.00 77.62 108 ASP A CA 1
ATOM 871 C C . ASP A 1 108 ? 7.611 10.075 -2.613 1.00 77.62 108 ASP A C 1
ATOM 873 O O . ASP A 1 108 ? 8.096 10.366 -3.709 1.00 77.62 108 ASP A O 1
ATOM 877 N N . ALA A 1 109 ? 8.292 10.224 -1.471 1.00 82.69 109 ALA A N 1
ATOM 878 C CA . ALA A 1 109 ? 9.653 10.750 -1.387 1.00 82.69 109 ALA A CA 1
ATOM 879 C C . ALA A 1 109 ? 10.675 9.829 -2.073 1.00 82.69 109 ALA A C 1
ATOM 881 O O . ALA A 1 109 ? 11.596 10.322 -2.720 1.00 82.69 109 ALA A O 1
ATOM 882 N N . LEU A 1 110 ? 10.499 8.503 -1.997 1.00 84.75 110 LEU A N 1
ATOM 883 C CA . LEU A 1 110 ? 11.249 7.549 -2.819 1.00 84.75 110 LEU A CA 1
ATOM 884 C C . LEU A 1 110 ? 11.004 7.805 -4.306 1.00 84.75 110 LEU A C 1
ATOM 886 O O . LEU A 1 110 ? 11.972 7.904 -5.059 1.00 84.75 110 LEU A O 1
ATOM 890 N N . SER A 1 111 ? 9.737 7.928 -4.717 1.00 89.69 111 SER A N 1
ATOM 891 C CA . SER A 1 111 ? 9.345 8.068 -6.122 1.00 89.69 111 SER A CA 1
ATOM 892 C C . SER A 1 111 ? 9.919 9.330 -6.762 1.00 89.69 111 SER A C 1
ATOM 894 O O . SER A 1 111 ? 10.358 9.270 -7.906 1.00 89.69 111 SER A O 1
ATOM 896 N N . ALA A 1 112 ? 10.040 10.425 -6.004 1.00 90.31 112 ALA A N 1
ATOM 897 C CA . ALA A 1 112 ? 10.650 11.674 -6.455 1.00 90.31 112 ALA A CA 1
ATOM 898 C C . ALA A 1 112 ? 12.128 11.535 -6.884 1.00 90.31 112 ALA A C 1
ATOM 900 O O . ALA A 1 112 ? 12.611 12.353 -7.664 1.00 90.31 112 ALA A O 1
ATOM 901 N N . ASN A 1 113 ? 12.841 10.491 -6.435 1.00 93.75 113 ASN A N 1
ATOM 902 C CA . ASN A 1 113 ? 14.216 10.204 -6.870 1.00 93.75 113 ASN A CA 1
ATOM 903 C C . ASN A 1 113 ? 14.290 9.473 -8.224 1.00 93.75 113 ASN A C 1
ATOM 905 O O . ASN A 1 113 ? 15.382 9.257 -8.748 1.00 93.75 113 ASN A O 1
ATOM 909 N N . TYR A 1 114 ? 13.153 9.056 -8.784 1.00 94.06 114 TYR A N 1
ATOM 910 C CA . TYR A 1 114 ? 13.076 8.306 -10.032 1.00 94.06 114 TYR A CA 1
ATOM 911 C C . TYR A 1 114 ? 12.397 9.134 -11.126 1.00 94.06 114 TYR A C 1
ATOM 913 O O . TYR A 1 114 ? 11.430 9.852 -10.885 1.00 94.06 114 TYR A O 1
ATOM 921 N N . SER A 1 115 ? 12.865 8.994 -12.370 1.00 93.81 115 SER A N 1
ATOM 922 C CA . SER A 1 115 ? 12.204 9.629 -13.518 1.00 93.81 115 SER A CA 1
ATOM 923 C C . SER A 1 115 ? 10.734 9.181 -13.605 1.00 93.81 115 SER A C 1
ATOM 925 O O . SER A 1 115 ? 10.489 7.970 -13.534 1.00 93.81 115 SER A O 1
ATOM 927 N N . PRO A 1 116 ? 9.766 10.086 -13.868 1.00 93.44 116 PRO A N 1
ATOM 928 C CA . PRO A 1 116 ? 8.359 9.727 -14.094 1.00 93.44 116 PRO A CA 1
ATOM 929 C C . PRO A 1 116 ? 8.143 8.696 -15.215 1.00 93.44 116 PRO A C 1
ATOM 931 O O . PRO A 1 116 ? 7.118 8.018 -15.271 1.00 93.44 116 PRO A O 1
ATOM 934 N N . HIS A 1 117 ? 9.132 8.562 -16.104 1.00 93.69 117 HIS A N 1
ATOM 935 C CA . HIS A 1 117 ? 9.159 7.628 -17.228 1.00 93.69 117 HIS A CA 1
ATOM 936 C C . HIS A 1 117 ? 9.971 6.353 -16.927 1.00 93.69 117 HIS A C 1
ATOM 938 O O . HIS A 1 117 ? 10.375 5.658 -17.852 1.00 93.69 117 HIS A O 1
ATOM 944 N N . SER A 1 118 ? 10.235 6.042 -15.654 1.00 95.50 118 SER A N 1
ATOM 945 C CA . SER A 1 118 ? 10.913 4.812 -15.217 1.00 95.50 118 SER A CA 1
ATOM 946 C C . SER A 1 118 ? 9.923 3.775 -14.681 1.00 95.50 118 SER A C 1
ATOM 948 O O . SER A 1 118 ? 8.850 4.118 -14.176 1.00 95.50 118 SER A O 1
ATOM 950 N N . ILE A 1 119 ? 10.283 2.487 -14.756 1.00 96.50 119 ILE A N 1
ATOM 951 C CA . ILE A 1 119 ? 9.448 1.431 -14.167 1.00 96.50 119 ILE A CA 1
ATOM 952 C C . ILE A 1 119 ? 9.357 1.587 -12.641 1.00 96.50 119 ILE A C 1
ATOM 954 O O . ILE A 1 119 ? 8.282 1.421 -12.076 1.00 96.50 119 ILE A O 1
ATOM 958 N N . HIS A 1 120 ? 10.453 2.007 -11.999 1.00 96.38 120 HIS A N 1
ATOM 959 C CA . HIS A 1 120 ? 10.546 2.299 -10.569 1.00 96.38 120 HIS A CA 1
ATOM 960 C C . HIS A 1 120 ? 9.460 3.287 -10.115 1.00 96.38 120 HIS A C 1
ATOM 962 O O . HIS A 1 120 ? 8.694 2.982 -9.203 1.00 96.38 120 HIS A O 1
ATOM 968 N N . PHE A 1 121 ? 9.327 4.425 -10.807 1.00 95.69 121 PHE A N 1
ATOM 969 C CA . PHE A 1 121 ? 8.302 5.426 -10.505 1.00 95.69 121 PHE A CA 1
ATOM 970 C C . PHE A 1 121 ? 6.879 4.869 -10.650 1.00 95.69 121 PHE A C 1
ATOM 972 O O . PHE A 1 121 ? 6.045 5.089 -9.771 1.00 95.69 121 PHE A O 1
ATOM 979 N N . LYS A 1 122 ? 6.591 4.116 -11.725 1.00 96.19 122 LYS A N 1
ATOM 980 C CA . LYS A 1 122 ? 5.254 3.528 -11.935 1.00 96.19 122 LYS A CA 1
ATOM 981 C C . LYS A 1 122 ? 4.905 2.444 -10.916 1.00 96.19 122 LYS A C 1
ATOM 983 O O . LYS A 1 122 ? 3.741 2.323 -10.555 1.00 96.19 122 LYS A O 1
ATOM 988 N N . LEU A 1 123 ? 5.885 1.662 -10.463 1.00 95.50 123 LEU A N 1
ATOM 989 C CA . LEU A 1 123 ? 5.680 0.620 -9.456 1.00 95.50 123 LEU A CA 1
ATOM 990 C C . LEU A 1 123 ? 5.466 1.214 -8.055 1.00 95.50 123 LEU A C 1
ATOM 992 O O . LEU A 1 123 ? 4.584 0.738 -7.351 1.00 95.50 123 LEU A O 1
ATOM 996 N N . LEU A 1 124 ? 6.199 2.271 -7.681 1.00 93.19 124 LEU A N 1
ATOM 997 C CA . LEU A 1 124 ? 5.983 2.995 -6.417 1.00 93.19 124 LEU A CA 1
ATOM 998 C C . LEU A 1 124 ? 4.611 3.690 -6.374 1.00 93.19 124 LEU A C 1
ATOM 1000 O O . LEU A 1 124 ? 3.934 3.643 -5.358 1.00 93.19 124 LEU A O 1
ATOM 1004 N N . ASN A 1 125 ? 4.166 4.271 -7.493 1.00 92.44 125 ASN A N 1
ATOM 1005 C CA . ASN A 1 125 ? 2.852 4.919 -7.619 1.00 92.44 125 ASN A CA 1
ATOM 1006 C C . ASN A 1 125 ? 1.709 3.941 -7.990 1.00 92.44 125 ASN A C 1
ATOM 1008 O O . ASN A 1 125 ? 0.621 4.364 -8.392 1.00 92.44 125 ASN A O 1
ATOM 1012 N N . SER A 1 126 ? 1.939 2.628 -7.909 1.00 92.81 126 SER A N 1
ATOM 1013 C CA . SER A 1 126 ? 0.935 1.611 -8.233 1.00 92.81 126 SER A CA 1
ATOM 1014 C C . SER A 1 126 ? -0.065 1.434 -7.088 1.00 92.81 126 SER A C 1
ATOM 1016 O O . SER A 1 126 ? 0.320 1.266 -5.938 1.00 92.81 126 SER A O 1
ATOM 1018 N N . GLN A 1 127 ? -1.361 1.341 -7.405 1.00 89.44 127 GLN A N 1
ATOM 1019 C CA . GLN A 1 127 ? -2.391 0.936 -6.430 1.00 89.44 127 GLN A CA 1
ATOM 1020 C C . GLN A 1 127 ? -2.249 -0.529 -5.976 1.00 89.44 127 GLN A C 1
ATOM 1022 O O . GLN A 1 127 ? -2.852 -0.935 -4.985 1.00 89.44 127 GLN A O 1
ATOM 1027 N N . VAL A 1 128 ? -1.496 -1.339 -6.726 1.00 90.44 128 VAL A N 1
ATOM 1028 C CA . VAL A 1 128 ? -1.224 -2.747 -6.423 1.00 90.44 128 VAL A CA 1
ATOM 1029 C C . VAL A 1 128 ? 0.266 -2.903 -6.167 1.00 90.44 128 VAL A C 1
ATOM 1031 O O . VAL A 1 128 ? 1.066 -2.729 -7.089 1.00 90.44 128 VAL A O 1
ATOM 1034 N N . ASN A 1 129 ? 0.619 -3.286 -4.942 1.00 92.12 129 ASN A N 1
ATOM 1035 C CA . ASN A 1 129 ? 1.995 -3.582 -4.561 1.00 92.12 129 ASN A CA 1
ATOM 1036 C C . ASN A 1 129 ? 2.509 -4.792 -5.373 1.00 92.12 129 ASN A C 1
ATOM 1038 O O . ASN A 1 129 ? 1.941 -5.886 -5.261 1.00 92.12 129 ASN A O 1
ATOM 1042 N N . PRO A 1 130 ? 3.529 -4.613 -6.232 1.00 94.75 130 PRO A N 1
ATOM 1043 C CA . PRO A 1 130 ? 4.090 -5.692 -7.034 1.00 94.75 130 PRO A CA 1
ATOM 1044 C C . PRO A 1 130 ? 4.941 -6.626 -6.161 1.00 94.75 130 PRO A C 1
ATOM 1046 O O . PRO A 1 130 ? 5.539 -6.193 -5.182 1.00 94.75 130 PRO A O 1
ATOM 1049 N N . LEU A 1 131 ? 5.033 -7.897 -6.554 1.00 95.81 131 LEU A N 1
ATOM 1050 C CA . LEU A 1 131 ? 5.910 -8.891 -5.926 1.00 95.81 131 LEU A CA 1
ATOM 1051 C C . LEU A 1 131 ? 7.017 -9.333 -6.887 1.00 95.81 131 LEU A C 1
ATOM 1053 O O . LEU A 1 131 ? 6.859 -9.229 -8.107 1.00 95.81 131 LEU A O 1
ATOM 1057 N N . GLY A 1 132 ? 8.104 -9.891 -6.352 1.00 96.19 132 GLY A N 1
ATOM 1058 C CA . GLY A 1 132 ? 9.127 -10.554 -7.162 1.00 96.19 132 GLY A CA 1
ATOM 1059 C C . GLY A 1 132 ? 9.923 -9.618 -8.073 1.00 96.19 132 GLY A C 1
ATOM 1060 O O . GLY A 1 132 ? 10.276 -10.010 -9.187 1.00 96.19 132 GLY A O 1
ATOM 1061 N N . LEU A 1 133 ? 10.175 -8.376 -7.643 1.00 97.12 133 LEU A N 1
ATOM 1062 C CA . LEU A 1 133 ? 10.929 -7.386 -8.425 1.00 97.12 133 LEU A CA 1
ATOM 1063 C C . LEU A 1 133 ? 12.396 -7.794 -8.648 1.00 97.12 133 LEU A C 1
ATOM 1065 O O . LEU A 1 133 ? 12.956 -7.476 -9.694 1.00 97.12 133 LEU A O 1
ATOM 1069 N N . GLN A 1 134 ? 12.975 -8.584 -7.739 1.00 96.75 134 GLN A N 1
ATOM 1070 C CA . GLN A 1 134 ? 14.291 -9.218 -7.888 1.00 96.75 134 GLN A CA 1
ATOM 1071 C C . GLN A 1 134 ? 14.373 -10.207 -9.062 1.00 96.75 134 GLN A C 1
ATOM 1073 O O . GLN A 1 134 ? 15.460 -10.539 -9.525 1.00 96.75 134 GLN A O 1
ATOM 1078 N N . MET A 1 135 ? 13.227 -10.661 -9.582 1.00 97.75 135 MET A N 1
ATOM 1079 C CA . MET A 1 135 ? 13.152 -11.529 -10.761 1.00 97.75 135 MET A CA 1
ATOM 1080 C C . MET A 1 135 ? 13.073 -10.735 -12.074 1.00 97.75 135 MET A C 1
ATOM 1082 O O . MET A 1 135 ? 12.726 -11.310 -13.111 1.00 97.75 135 MET A O 1
ATOM 1086 N N . VAL A 1 136 ? 13.334 -9.424 -12.049 1.00 98.19 136 VAL A N 1
ATOM 1087 C CA . VAL A 1 136 ? 13.205 -8.523 -13.200 1.00 98.19 136 VAL A CA 1
ATOM 1088 C C . VAL A 1 136 ? 14.541 -7.854 -13.519 1.00 98.19 136 VAL A C 1
ATOM 1090 O O . VAL A 1 136 ? 15.163 -7.218 -12.671 1.00 98.19 136 VAL A O 1
ATOM 1093 N N . GLU A 1 137 ? 14.952 -7.977 -14.778 1.00 98.06 137 GLU A N 1
ATOM 1094 C CA . GLU A 1 137 ? 16.135 -7.331 -15.342 1.00 98.06 137 GLU A CA 1
ATOM 1095 C C . GLU A 1 137 ? 15.709 -6.126 -16.193 1.00 98.06 137 GLU A C 1
ATOM 1097 O O . GLU A 1 137 ? 14.834 -6.236 -17.061 1.00 98.06 137 GLU A O 1
ATOM 1102 N N . GLU A 1 138 ? 16.335 -4.977 -15.947 1.00 97.62 138 GLU A N 1
ATOM 1103 C CA . GLU A 1 138 ? 16.220 -3.754 -16.745 1.00 97.62 138 GLU A CA 1
ATOM 1104 C C . GLU A 1 138 ? 17.474 -3.611 -17.608 1.00 97.62 138 GLU A C 1
ATOM 1106 O O . GLU A 1 138 ? 18.579 -3.562 -17.088 1.00 97.62 138 GLU A O 1
ATOM 1111 N N . TYR A 1 139 ? 17.317 -3.523 -18.923 1.00 97.19 139 TYR A N 1
ATOM 1112 C CA . TYR A 1 139 ? 18.405 -3.327 -19.875 1.00 97.19 139 TYR A CA 1
ATOM 1113 C C . TYR A 1 139 ? 18.387 -1.877 -20.356 1.00 97.19 139 TYR A C 1
ATOM 1115 O O . TYR A 1 139 ? 17.463 -1.476 -21.072 1.00 97.19 139 TYR A O 1
ATOM 1123 N N . ASP A 1 140 ? 19.400 -1.101 -19.975 1.00 94.94 140 ASP A N 1
ATOM 1124 C CA . ASP A 1 140 ? 19.545 0.307 -20.352 1.00 94.94 140 ASP A CA 1
ATOM 1125 C C . ASP A 1 140 ? 20.613 0.495 -21.441 1.00 94.94 140 ASP A C 1
ATOM 1127 O O . ASP A 1 140 ? 21.761 0.051 -21.323 1.00 94.94 140 ASP A O 1
ATOM 1131 N N . ARG A 1 141 ? 20.212 1.180 -22.517 1.00 92.31 141 ARG A N 1
ATOM 1132 C CA . ARG A 1 141 ? 21.051 1.519 -23.672 1.00 92.31 141 ARG A CA 1
ATOM 1133 C C . ARG A 1 141 ? 21.680 2.921 -23.576 1.00 92.31 141 ARG A C 1
ATOM 1135 O O . ARG A 1 141 ? 22.395 3.314 -24.489 1.00 92.31 141 ARG A O 1
ATOM 1142 N N . GLY A 1 142 ? 21.394 3.705 -22.534 1.00 84.00 142 GLY A N 1
ATOM 1143 C CA . GLY A 1 142 ? 21.955 5.051 -22.327 1.00 84.00 142 GLY A CA 1
ATOM 1144 C C . GLY A 1 142 ? 21.298 6.176 -23.143 1.00 84.00 142 GLY A C 1
ATOM 1145 O O . GLY A 1 142 ? 21.575 7.347 -22.910 1.00 84.00 142 GLY A O 1
ATOM 1146 N N . HIS A 1 143 ? 20.374 5.851 -24.054 1.00 86.06 143 HIS A N 1
ATOM 1147 C CA . HIS A 1 143 ? 19.603 6.820 -24.853 1.00 86.06 143 HIS A CA 1
ATOM 1148 C C . HIS A 1 143 ? 18.119 6.860 -24.445 1.00 86.06 143 HIS A C 1
ATOM 1150 O O . HIS A 1 143 ? 17.235 6.871 -25.302 1.00 86.06 143 HIS A O 1
ATOM 1156 N N . GLY A 1 144 ? 17.822 6.747 -23.145 1.00 85.00 144 GLY A N 1
ATOM 1157 C CA . GLY A 1 144 ? 16.449 6.725 -22.610 1.00 85.00 144 GLY A CA 1
ATOM 1158 C C . GLY A 1 144 ? 15.583 5.541 -23.072 1.00 85.00 144 GLY A C 1
ATOM 1159 O O . GLY A 1 144 ? 14.384 5.504 -22.807 1.00 85.00 144 GLY A O 1
ATOM 1160 N N . THR A 1 145 ? 16.168 4.567 -23.774 1.00 87.44 145 THR A N 1
ATOM 1161 C CA . THR A 1 145 ? 15.483 3.374 -24.279 1.00 87.44 145 THR A CA 1
ATOM 1162 C C . THR A 1 145 ? 15.792 2.182 -23.386 1.00 87.44 145 THR A C 1
ATOM 1164 O O . THR A 1 145 ? 16.768 1.465 -23.597 1.00 87.44 145 THR A O 1
ATOM 1167 N N . THR A 1 146 ? 14.930 1.962 -22.394 1.00 94.94 146 THR A N 1
ATOM 1168 C CA . THR A 1 146 ? 14.978 0.781 -21.530 1.00 94.94 146 THR A CA 1
ATOM 1169 C C . THR A 1 146 ? 14.144 -0.368 -22.100 1.00 94.94 146 THR A C 1
ATOM 1171 O O . THR A 1 146 ? 13.122 -0.178 -22.773 1.00 94.94 146 THR A O 1
ATOM 1174 N N . TYR A 1 147 ? 14.587 -1.592 -21.832 1.00 96.06 147 TYR A N 1
ATOM 1175 C CA . TYR A 1 147 ? 13.862 -2.820 -22.144 1.00 96.06 147 TYR A CA 1
ATOM 1176 C C . TYR A 1 147 ? 13.891 -3.742 -20.930 1.00 96.06 147 TYR A C 1
ATOM 1178 O O . TYR A 1 147 ? 14.889 -3.787 -20.223 1.00 96.06 147 TYR A O 1
ATOM 1186 N N . TYR A 1 148 ? 12.818 -4.481 -20.675 1.00 97.69 148 TYR A N 1
ATOM 1187 C CA . TYR A 1 148 ? 12.672 -5.247 -19.440 1.00 97.69 148 TYR A CA 1
ATOM 1188 C C . TYR A 1 148 ? 12.440 -6.725 -19.721 1.00 97.69 148 TYR A C 1
ATOM 1190 O O . TYR A 1 148 ? 11.763 -7.078 -20.691 1.00 97.69 148 TYR A O 1
ATOM 1198 N N . LYS A 1 149 ? 12.928 -7.585 -18.824 1.00 97.56 149 LYS A N 1
ATOM 1199 C CA . LYS A 1 149 ? 12.698 -9.034 -18.832 1.00 97.56 149 LYS A CA 1
ATOM 1200 C C . LYS A 1 149 ? 12.361 -9.520 -17.424 1.00 97.56 149 LYS A C 1
ATOM 1202 O O . LYS A 1 149 ? 13.118 -9.288 -16.493 1.00 97.56 149 LYS A O 1
ATOM 1207 N N . CYS A 1 150 ? 11.262 -10.246 -17.273 1.00 98.38 150 CYS A N 1
ATOM 1208 C CA . CYS A 1 150 ? 10.960 -11.007 -16.069 1.00 98.38 150 CYS A CA 1
ATOM 1209 C C . CYS A 1 150 ? 11.514 -12.429 -16.236 1.00 98.38 150 CYS A C 1
ATOM 1211 O O . CYS A 1 150 ? 11.002 -13.203 -17.047 1.00 98.38 150 CYS A O 1
ATOM 1213 N N . ILE A 1 151 ? 12.548 -12.782 -15.469 1.00 97.88 151 ILE A N 1
ATOM 1214 C CA . ILE A 1 151 ? 13.170 -14.115 -15.470 1.00 97.88 151 ILE A CA 1
ATOM 1215 C C . ILE A 1 151 ? 12.138 -15.172 -15.064 1.00 97.88 151 ILE A C 1
ATOM 1217 O O . ILE A 1 151 ? 11.998 -16.191 -15.737 1.00 97.88 151 ILE A O 1
ATOM 1221 N N . LEU A 1 152 ? 11.363 -14.894 -14.009 1.00 97.12 152 LEU A N 1
ATOM 1222 C CA . LEU A 1 152 ? 10.352 -15.807 -13.475 1.00 97.12 152 LEU A CA 1
ATOM 1223 C C . LEU A 1 152 ? 9.317 -16.206 -14.534 1.00 97.12 152 LEU A C 1
ATOM 1225 O O . LEU A 1 152 ? 9.005 -17.385 -14.691 1.00 97.12 152 LEU A O 1
ATOM 1229 N N . CYS A 1 153 ? 8.764 -15.240 -15.264 1.00 97.69 153 CYS A N 1
ATOM 1230 C CA . CYS A 1 153 ? 7.678 -15.484 -16.214 1.00 97.69 153 CYS A CA 1
ATOM 1231 C C . CYS A 1 153 ? 8.138 -15.699 -17.662 1.00 97.69 153 CYS A C 1
ATOM 1233 O O . CYS A 1 153 ? 7.323 -16.119 -18.481 1.00 97.69 153 CYS A O 1
ATOM 1235 N N . GLY A 1 154 ? 9.391 -15.379 -17.997 1.00 96.50 154 GLY A N 1
ATOM 1236 C CA . GLY A 1 154 ? 9.884 -15.304 -19.377 1.00 96.50 154 GLY A CA 1
ATOM 1237 C C . GLY A 1 154 ? 9.319 -14.125 -20.183 1.00 96.50 154 GLY A C 1
ATOM 1238 O O . GLY A 1 154 ? 9.654 -13.963 -21.353 1.00 96.50 154 GLY A O 1
ATOM 1239 N N . ALA A 1 155 ? 8.464 -13.292 -19.582 1.00 96.81 155 ALA A N 1
ATOM 1240 C CA . ALA A 1 155 ? 7.880 -12.128 -20.238 1.00 96.81 155 ALA A CA 1
ATOM 1241 C C . ALA A 1 155 ? 8.934 -11.032 -20.440 1.00 96.81 155 ALA A C 1
ATOM 1243 O O . ALA A 1 155 ? 9.771 -10.800 -19.570 1.00 96.81 155 ALA A O 1
ATOM 1244 N N . HIS A 1 156 ? 8.867 -10.316 -21.558 1.00 97.00 156 HIS A N 1
ATOM 1245 C CA . HIS A 1 156 ? 9.771 -9.210 -21.858 1.00 97.00 156 HIS A CA 1
ATOM 1246 C C . HIS A 1 156 ? 9.078 -8.132 -22.697 1.00 97.00 156 HIS A C 1
ATOM 1248 O O . HIS A 1 156 ? 8.104 -8.409 -23.400 1.00 97.00 156 HIS A O 1
ATOM 1254 N N . GLY A 1 157 ? 9.571 -6.895 -22.640 1.00 95.94 157 GLY A N 1
ATOM 1255 C CA . GLY A 1 157 ? 8.996 -5.794 -23.411 1.00 95.94 157 GLY A CA 1
ATOM 1256 C C . GLY A 1 157 ? 9.430 -4.404 -22.955 1.00 95.94 157 GLY A C 1
ATOM 1257 O O . GLY A 1 157 ? 10.334 -4.236 -22.139 1.00 95.94 157 GLY A O 1
ATOM 1258 N N . LYS A 1 158 ? 8.740 -3.392 -23.489 1.00 96.06 158 LYS A N 1
ATOM 1259 C CA . LYS A 1 158 ? 8.861 -1.995 -23.046 1.00 96.06 158 LYS A CA 1
ATOM 1260 C C . LYS A 1 158 ? 8.204 -1.792 -21.675 1.00 96.06 158 LYS A C 1
ATOM 1262 O O . LYS A 1 158 ? 7.395 -2.613 -21.238 1.00 96.06 158 LYS A O 1
ATOM 1267 N N . LEU A 1 159 ? 8.507 -0.654 -21.054 1.00 96.12 159 LEU A N 1
ATOM 1268 C CA . LEU A 1 159 ? 8.055 -0.245 -19.721 1.00 96.12 159 LEU A CA 1
ATOM 1269 C C . LEU A 1 159 ? 6.582 -0.558 -19.421 1.00 96.12 159 LEU A C 1
ATOM 1271 O O . LEU A 1 159 ? 6.312 -1.268 -18.460 1.00 96.12 159 LEU A O 1
ATOM 1275 N N . ASP A 1 160 ? 5.631 -0.102 -20.244 1.00 96.12 160 ASP A N 1
ATOM 1276 C CA . ASP A 1 160 ? 4.196 -0.303 -19.965 1.00 96.12 160 ASP A CA 1
ATOM 1277 C C . ASP A 1 160 ? 3.778 -1.777 -20.026 1.00 96.12 160 ASP A C 1
ATOM 1279 O O . ASP A 1 160 ? 2.956 -2.240 -19.236 1.00 96.12 160 ASP A O 1
ATOM 1283 N N . THR A 1 161 ? 4.381 -2.540 -20.943 1.00 96.00 161 THR A N 1
ATOM 1284 C CA . THR A 1 161 ? 4.141 -3.985 -21.062 1.00 96.00 161 THR A CA 1
ATOM 1285 C C . THR A 1 161 ? 4.648 -4.718 -19.825 1.00 96.00 161 THR A C 1
ATOM 1287 O O . THR A 1 161 ? 3.957 -5.599 -19.315 1.00 96.00 161 THR A O 1
ATOM 1290 N N . MET A 1 162 ? 5.822 -4.333 -19.312 1.00 97.88 162 MET A N 1
ATOM 1291 C CA . MET A 1 162 ? 6.368 -4.919 -18.090 1.00 97.88 162 MET A CA 1
ATOM 1292 C C . MET A 1 162 ? 5.590 -4.481 -16.846 1.00 97.88 162 MET A C 1
ATOM 1294 O O . MET A 1 162 ? 5.243 -5.320 -16.024 1.00 97.88 162 MET A O 1
ATOM 1298 N N . TYR A 1 163 ? 5.231 -3.203 -16.728 1.00 97.88 163 TYR A N 1
ATOM 1299 C CA . TYR A 1 163 ? 4.421 -2.693 -15.622 1.00 97.88 163 TYR A CA 1
ATOM 1300 C C . TYR A 1 163 ? 3.110 -3.483 -15.470 1.00 97.88 163 TYR A C 1
ATOM 1302 O O . TYR A 1 163 ? 2.847 -4.049 -14.408 1.00 97.88 163 TYR A O 1
ATOM 1310 N N . HIS A 1 164 ? 2.336 -3.626 -16.553 1.00 97.62 164 HIS A N 1
ATOM 1311 C CA . HIS A 1 164 ? 1.100 -4.416 -16.545 1.00 97.62 164 HIS A CA 1
ATOM 1312 C C . HIS A 1 164 ? 1.322 -5.921 -16.337 1.00 97.62 164 HIS A C 1
ATOM 1314 O O . HIS A 1 164 ? 0.418 -6.613 -15.863 1.00 97.62 164 HIS A O 1
ATOM 1320 N N . HIS A 1 165 ? 2.504 -6.441 -16.676 1.00 97.81 165 HIS A N 1
ATOM 1321 C CA . HIS A 1 165 ? 2.878 -7.816 -16.375 1.00 97.81 165 HIS A CA 1
ATOM 1322 C C . HIS A 1 165 ? 3.099 -8.029 -14.868 1.00 97.81 165 HIS A C 1
ATOM 1324 O O . HIS A 1 165 ? 2.514 -8.957 -14.310 1.00 97.81 165 HIS A O 1
ATOM 1330 N N . LEU A 1 166 ? 3.870 -7.155 -14.209 1.00 97.44 166 LEU A N 1
ATOM 1331 C CA . LEU A 1 166 ? 4.268 -7.298 -12.800 1.00 97.44 166 LEU A CA 1
ATOM 1332 C C . LEU A 1 166 ? 3.102 -7.124 -11.817 1.00 97.44 166 LEU A C 1
ATOM 1334 O O . LEU A 1 166 ? 2.986 -7.891 -10.863 1.00 97.44 166 LEU A O 1
ATOM 1338 N N . ILE A 1 167 ? 2.180 -6.191 -12.082 1.00 96.25 167 ILE A N 1
ATOM 1339 C CA . ILE A 1 167 ? 0.926 -6.068 -11.308 1.00 96.25 167 ILE A CA 1
ATOM 1340 C C . ILE A 1 167 ? -0.113 -7.148 -11.682 1.00 96.25 167 ILE A C 1
ATOM 1342 O O . ILE A 1 167 ? -1.196 -7.228 -11.100 1.00 96.25 167 ILE A O 1
ATOM 1346 N N . GLY A 1 168 ? 0.177 -7.965 -12.699 1.00 96.06 168 GLY A N 1
ATOM 1347 C CA . GLY A 1 168 ? -0.747 -8.934 -13.272 1.00 96.06 168 GLY A CA 1
ATOM 1348 C C . GLY A 1 168 ? -0.862 -10.224 -12.456 1.00 96.06 168 GLY A C 1
ATOM 1349 O O . GLY A 1 168 ? 0.132 -10.799 -12.016 1.00 96.06 168 GLY A O 1
ATOM 1350 N N . LYS A 1 169 ? -2.089 -10.759 -12.351 1.00 95.88 169 LYS A N 1
ATOM 1351 C CA . LYS A 1 169 ? -2.395 -11.994 -11.594 1.00 95.88 169 LYS A CA 1
ATOM 1352 C C . LYS A 1 169 ? -1.464 -13.168 -11.927 1.00 95.88 169 LYS A C 1
ATOM 1354 O O . LYS A 1 169 ? -1.035 -13.862 -11.018 1.00 95.88 169 LYS A O 1
ATOM 1359 N N . LYS A 1 170 ? -1.108 -13.355 -13.207 1.00 96.62 170 LYS A N 1
ATOM 1360 C CA . LYS A 1 170 ? -0.211 -14.438 -13.658 1.00 96.62 170 LYS A CA 1
ATOM 1361 C C . LYS A 1 170 ? 1.196 -14.349 -13.058 1.00 96.62 170 LYS A C 1
ATOM 1363 O O . LYS A 1 170 ? 1.774 -15.388 -12.760 1.00 96.62 170 LYS A O 1
ATOM 1368 N N . HIS A 1 171 ? 1.736 -13.138 -12.903 1.00 97.56 171 HIS A N 1
ATOM 1369 C CA . HIS A 1 171 ? 3.046 -12.923 -12.286 1.00 97.56 171 HIS A CA 1
ATOM 1370 C C . HIS A 1 171 ? 2.971 -13.177 -10.781 1.00 97.56 171 HIS A C 1
ATOM 1372 O O . HIS A 1 171 ? 3.744 -13.980 -10.269 1.00 97.56 171 HIS A O 1
ATOM 1378 N N . THR A 1 172 ? 1.969 -12.604 -10.097 1.00 96.25 172 THR A N 1
ATOM 1379 C CA . THR A 1 172 ? 1.746 -12.868 -8.662 1.00 96.25 172 THR A CA 1
ATOM 1380 C C . THR A 1 172 ? 1.577 -14.365 -8.380 1.00 96.25 172 THR A C 1
ATOM 1382 O O . THR A 1 172 ? 2.230 -14.887 -7.485 1.00 96.25 172 THR A O 1
ATOM 1385 N N . ASP A 1 173 ? 0.752 -15.069 -9.162 1.00 96.06 173 ASP A N 1
ATOM 1386 C CA . ASP A 1 173 ? 0.511 -16.508 -8.989 1.00 96.06 173 ASP A CA 1
ATOM 1387 C C . ASP A 1 173 ? 1.785 -17.329 -9.167 1.00 96.06 173 ASP A C 1
ATOM 1389 O O . ASP A 1 173 ? 2.012 -18.273 -8.415 1.00 96.06 173 ASP A O 1
ATOM 1393 N N . LYS A 1 174 ? 2.623 -16.981 -10.153 1.00 96.75 174 LYS A N 1
ATOM 1394 C CA . LYS A 1 174 ? 3.884 -17.688 -10.380 1.00 96.75 174 LYS A CA 1
ATOM 1395 C C . LYS A 1 174 ? 4.898 -17.403 -9.270 1.00 96.75 174 LYS A C 1
ATOM 1397 O O . LYS A 1 174 ? 5.612 -18.322 -8.892 1.00 96.75 174 LYS A O 1
ATOM 1402 N N . TYR A 1 175 ? 4.918 -16.182 -8.731 1.00 97.31 175 TYR A N 1
ATOM 1403 C CA . TYR A 1 175 ? 5.819 -15.794 -7.643 1.00 97.31 175 TYR A CA 1
ATOM 1404 C C . TYR A 1 175 ? 5.448 -16.466 -6.318 1.00 97.31 175 TYR A C 1
ATOM 1406 O O . TYR A 1 175 ? 6.294 -17.106 -5.697 1.00 97.31 175 TYR A O 1
ATOM 1414 N N . ILE A 1 176 ? 4.165 -16.420 -5.938 1.00 95.94 176 ILE A N 1
ATOM 1415 C CA . ILE A 1 176 ? 3.660 -17.121 -4.749 1.00 95.94 176 ILE A CA 1
ATOM 1416 C C . ILE A 1 176 ? 3.966 -18.621 -4.856 1.00 95.94 176 ILE A C 1
ATOM 1418 O O . ILE A 1 176 ? 4.491 -19.207 -3.919 1.00 95.94 176 ILE A O 1
ATOM 1422 N N . LYS A 1 177 ? 3.731 -19.239 -6.021 1.00 95.25 177 LYS A N 1
ATOM 1423 C CA . LYS A 1 177 ? 4.042 -20.661 -6.252 1.00 95.25 177 LYS A CA 1
ATOM 1424 C C . LYS A 1 177 ? 5.533 -21.008 -6.243 1.00 95.25 177 LYS A C 1
ATOM 1426 O O . LYS A 1 177 ? 5.849 -22.185 -6.127 1.00 95.25 177 LYS A O 1
ATOM 1431 N N . SER A 1 178 ? 6.434 -20.036 -6.404 1.00 94.44 178 SER A N 1
ATOM 1432 C CA . SER A 1 178 ? 7.880 -20.263 -6.272 1.00 94.44 178 SER A CA 1
ATOM 1433 C C . SER A 1 178 ? 8.414 -20.046 -4.855 1.00 94.44 178 SER A C 1
ATOM 1435 O O . SER A 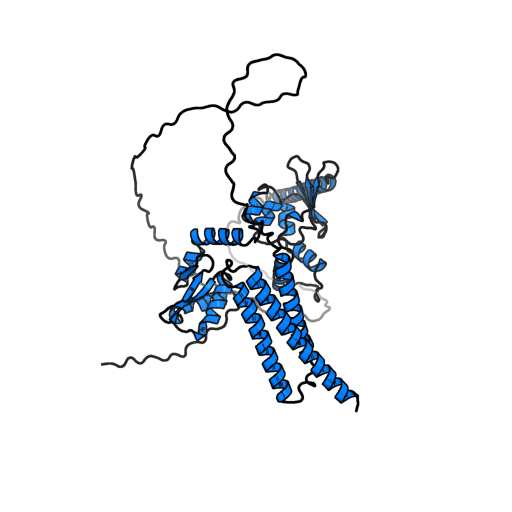1 178 ? 9.461 -20.599 -4.541 1.00 94.44 178 SER A O 1
ATOM 1437 N N . GLY A 1 179 ? 7.731 -19.250 -4.021 1.00 87.44 179 GLY A N 1
ATOM 1438 C CA . GLY A 1 179 ? 8.176 -18.922 -2.659 1.00 87.44 179 GLY A CA 1
ATOM 1439 C C . GLY A 1 179 ? 7.413 -19.630 -1.534 1.00 87.44 179 GLY A C 1
ATOM 1440 O O . GLY A 1 179 ? 7.957 -19.806 -0.449 1.00 87.44 179 GLY A O 1
ATOM 1441 N N . CYS A 1 180 ? 6.168 -20.051 -1.769 1.00 89.00 180 CYS A N 1
ATOM 1442 C CA . CYS A 1 180 ? 5.303 -20.643 -0.751 1.00 89.00 180 CYS A CA 1
ATOM 1443 C C . CYS A 1 180 ? 5.023 -22.121 -1.048 1.00 89.00 180 CYS A C 1
ATOM 1445 O O . CYS A 1 180 ? 4.610 -22.472 -2.156 1.00 89.00 180 CYS A O 1
ATOM 1447 N N . VAL A 1 181 ? 5.153 -22.977 -0.031 1.00 86.31 181 VAL A N 1
ATOM 1448 C CA . VAL A 1 181 ? 4.605 -24.339 -0.071 1.00 86.31 181 VAL A CA 1
ATOM 1449 C C . VAL A 1 181 ? 3.083 -24.225 0.025 1.00 86.31 181 VAL A C 1
ATOM 1451 O O . VAL A 1 181 ? 2.554 -23.776 1.038 1.00 86.31 181 VAL A O 1
ATOM 1454 N N . LEU A 1 182 ? 2.383 -24.583 -1.051 1.00 87.44 182 LEU A N 1
ATOM 1455 C CA . LEU A 1 182 ? 0.923 -24.565 -1.117 1.00 87.44 182 LEU A CA 1
ATOM 1456 C C . LEU A 1 182 ? 0.395 -25.999 -1.119 1.00 87.44 182 LEU A C 1
ATOM 1458 O O . LEU A 1 182 ? 0.774 -26.789 -1.983 1.00 87.44 182 LEU A O 1
ATOM 1462 N N . GLU A 1 183 ? -0.532 -26.309 -0.215 1.00 83.06 183 GLU A N 1
ATOM 1463 C CA . GLU A 1 183 ? -1.243 -27.597 -0.201 1.00 83.06 183 GLU A CA 1
ATOM 1464 C C . GLU A 1 183 ? -2.131 -27.780 -1.445 1.00 83.06 183 GLU A C 1
ATOM 1466 O O . GLU A 1 183 ? -2.358 -28.899 -1.905 1.00 83.06 183 GLU A O 1
ATOM 1471 N N . SER A 1 184 ? -2.621 -26.676 -2.021 1.00 82.69 184 SER A N 1
ATOM 1472 C CA . SER A 1 184 ? -3.505 -26.669 -3.184 1.00 82.69 184 SER A CA 1
ATOM 1473 C C . SER A 1 184 ? -2.859 -25.996 -4.402 1.00 82.69 184 SER A C 1
ATOM 1475 O O . SER A 1 184 ? -2.183 -24.968 -4.328 1.00 82.69 184 SER A O 1
ATOM 1477 N N . SER A 1 185 ? -3.093 -26.561 -5.589 1.00 82.56 185 SER A N 1
ATOM 1478 C CA . SER A 1 185 ? -2.528 -26.040 -6.843 1.00 82.56 185 SER A CA 1
ATOM 1479 C C . SER A 1 185 ? -3.277 -24.817 -7.401 1.00 82.56 185 SER A C 1
ATOM 1481 O O . SER A 1 185 ? -2.806 -24.187 -8.357 1.00 82.56 185 SER A O 1
ATOM 1483 N N . ILE A 1 186 ? -4.427 -24.455 -6.822 1.00 89.12 186 ILE A N 1
ATOM 1484 C CA . ILE A 1 186 ? -5.321 -23.386 -7.284 1.00 89.12 186 ILE A CA 1
ATOM 1485 C C . ILE A 1 186 ? -5.592 -22.418 -6.128 1.00 89.12 186 ILE A C 1
ATOM 1487 O O . ILE A 1 186 ? -6.421 -22.691 -5.270 1.00 89.12 186 ILE A O 1
ATOM 1491 N N . LEU A 1 187 ? -4.940 -21.253 -6.160 1.00 90.62 187 LEU A N 1
ATOM 1492 C CA . LEU A 1 187 ? -5.207 -20.158 -5.227 1.00 90.62 187 LEU A CA 1
ATOM 1493 C C . LEU A 1 187 ? -6.532 -19.461 -5.561 1.00 90.62 187 LEU A C 1
ATOM 1495 O O . LEU A 1 187 ? -6.719 -18.948 -6.677 1.00 90.62 187 LEU A O 1
ATOM 1499 N N . THR A 1 188 ? -7.415 -19.350 -4.571 1.00 92.62 188 THR A N 1
ATOM 1500 C CA . THR A 1 188 ? -8.582 -18.464 -4.635 1.00 92.62 188 THR A CA 1
ATOM 1501 C C . THR A 1 188 ? -8.152 -16.992 -4.717 1.00 92.62 188 THR A C 1
ATOM 1503 O O . THR A 1 188 ? -6.977 -16.624 -4.613 1.00 92.62 188 THR A O 1
ATOM 1506 N N . VAL A 1 189 ? -9.110 -16.094 -4.965 1.00 91.38 189 VAL A N 1
ATOM 1507 C CA . VAL A 1 189 ? -8.824 -14.649 -5.007 1.00 91.38 189 VAL A CA 1
ATOM 1508 C C . VAL A 1 189 ? -8.413 -14.120 -3.631 1.00 91.38 189 VAL A C 1
ATOM 1510 O O . VAL A 1 189 ? -7.489 -13.314 -3.565 1.00 91.38 189 VAL A O 1
ATOM 1513 N N . ASN A 1 190 ? -9.035 -14.618 -2.561 1.00 90.38 190 ASN A N 1
ATOM 1514 C CA . ASN A 1 190 ? -8.796 -14.146 -1.199 1.00 90.38 190 ASN A CA 1
ATOM 1515 C C . ASN A 1 190 ? -7.443 -14.631 -0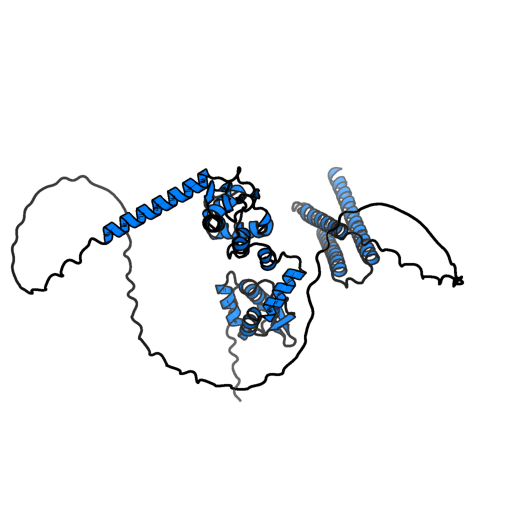.663 1.00 90.38 190 ASN A C 1
ATOM 1517 O O . ASN A 1 190 ? -6.666 -13.807 -0.191 1.00 90.38 190 ASN A O 1
ATOM 1521 N N . GLU A 1 191 ? -7.115 -15.919 -0.822 1.00 92.44 191 GLU A N 1
ATOM 1522 C CA . GLU A 1 191 ? -5.811 -16.474 -0.414 1.00 92.44 191 GLU A CA 1
ATOM 1523 C C . GLU A 1 191 ? -4.657 -15.771 -1.136 1.00 92.44 191 GLU A C 1
ATOM 1525 O O . GLU A 1 191 ? -3.685 -15.371 -0.503 1.00 92.44 191 GLU A O 1
ATOM 1530 N N . ARG A 1 192 ? -4.782 -15.530 -2.453 1.00 93.38 192 ARG A N 1
ATOM 1531 C CA . ARG A 1 192 ? -3.786 -14.764 -3.224 1.00 93.38 192 ARG A CA 1
ATOM 1532 C C . ARG A 1 192 ? -3.544 -13.379 -2.615 1.00 93.38 192 ARG A C 1
ATOM 1534 O O . ARG A 1 192 ? -2.400 -12.941 -2.553 1.00 93.38 192 ARG A O 1
ATOM 1541 N N . GLU A 1 193 ? -4.601 -12.677 -2.209 1.00 92.06 193 GLU A N 1
ATOM 1542 C CA . GLU A 1 193 ? -4.497 -11.319 -1.658 1.00 92.06 193 GLU A CA 1
ATOM 1543 C C . GLU A 1 193 ? -4.015 -11.306 -0.200 1.00 92.06 193 GLU A C 1
ATOM 1545 O O . GLU A 1 193 ? -3.363 -10.362 0.242 1.00 92.06 193 GLU A O 1
ATOM 1550 N N . GLU A 1 194 ? -4.306 -12.353 0.569 1.00 92.38 194 GLU A N 1
ATOM 1551 C CA . GLU A 1 194 ? -3.743 -12.544 1.903 1.00 92.38 194 GLU A CA 1
ATOM 1552 C C . GLU A 1 194 ? -2.244 -12.853 1.836 1.00 92.38 194 GLU A C 1
ATOM 1554 O O . GLU A 1 194 ? -1.456 -12.155 2.472 1.00 92.38 194 GLU A O 1
ATOM 1559 N N . ILE A 1 195 ? -1.837 -13.822 1.010 1.00 94.31 195 ILE A N 1
ATOM 1560 C CA . ILE A 1 195 ? -0.426 -14.166 0.808 1.00 94.31 195 ILE A CA 1
ATOM 1561 C C . ILE A 1 195 ? 0.333 -12.971 0.220 1.00 94.31 195 ILE A C 1
ATOM 1563 O O . ILE A 1 195 ? 1.418 -12.657 0.700 1.00 94.31 195 ILE A O 1
ATOM 1567 N N . ARG A 1 196 ? -0.246 -12.226 -0.741 1.00 92.81 196 ARG A N 1
ATOM 1568 C CA . ARG A 1 196 ? 0.375 -10.984 -1.234 1.00 92.81 196 ARG A CA 1
ATOM 1569 C C . ARG A 1 196 ? 0.593 -9.980 -0.105 1.00 92.81 196 ARG A C 1
ATOM 1571 O O . ARG A 1 196 ? 1.674 -9.413 -0.027 1.00 92.81 196 ARG A O 1
ATOM 1578 N N . ARG A 1 197 ? -0.392 -9.753 0.770 1.00 90.75 197 ARG A N 1
ATOM 1579 C CA . ARG A 1 197 ? -0.234 -8.819 1.900 1.00 90.75 197 ARG A CA 1
ATOM 1580 C C . ARG A 1 197 ? 0.832 -9.277 2.899 1.00 90.75 197 ARG A C 1
ATOM 1582 O O . ARG A 1 197 ? 1.555 -8.420 3.395 1.00 90.75 197 ARG A O 1
ATOM 1589 N N . LYS A 1 198 ? 0.963 -10.585 3.156 1.00 93.44 198 LYS A N 1
ATOM 1590 C CA . LYS A 1 198 ? 2.046 -11.151 3.985 1.00 93.44 198 LYS A CA 1
ATOM 1591 C C . LYS A 1 198 ? 3.416 -10.923 3.336 1.00 93.44 198 LYS A C 1
ATOM 1593 O O . LYS A 1 198 ? 4.236 -10.222 3.917 1.00 93.44 198 LYS A O 1
ATOM 1598 N N . LEU A 1 199 ? 3.600 -11.352 2.085 1.00 93.94 199 LEU A N 1
ATOM 1599 C CA . LEU A 1 199 ? 4.858 -11.170 1.347 1.00 93.94 199 LEU A CA 1
ATOM 1600 C C . LEU A 1 199 ? 5.250 -9.692 1.190 1.00 93.94 199 LEU A C 1
ATOM 1602 O O . LEU A 1 199 ? 6.407 -9.350 1.377 1.00 93.94 199 LEU A O 1
ATOM 1606 N N . VAL A 1 200 ? 4.305 -8.780 0.929 1.00 91.81 200 VAL A N 1
ATOM 1607 C CA . VAL A 1 200 ? 4.602 -7.332 0.884 1.00 91.81 200 VAL A CA 1
ATOM 1608 C C . VAL A 1 200 ? 5.013 -6.785 2.257 1.00 91.81 200 VAL A C 1
ATOM 1610 O O . VAL A 1 200 ? 5.826 -5.867 2.313 1.00 91.81 200 VAL A O 1
ATOM 1613 N N . LYS A 1 201 ? 4.476 -7.322 3.360 1.00 88.50 201 LYS A N 1
ATOM 1614 C CA . LYS A 1 201 ? 4.874 -6.929 4.722 1.00 88.50 201 LYS A CA 1
ATOM 1615 C C . LYS A 1 201 ? 6.266 -7.460 5.092 1.00 88.50 201 LYS A C 1
ATOM 1617 O O . LYS A 1 201 ? 6.976 -6.797 5.838 1.00 88.50 201 LYS A O 1
ATOM 1622 N N . GLU A 1 202 ? 6.635 -8.632 4.582 1.00 90.50 202 GLU A N 1
ATOM 1623 C CA . GLU A 1 202 ? 7.914 -9.306 4.849 1.00 90.50 202 GLU A CA 1
ATOM 1624 C C . GLU A 1 202 ? 9.055 -8.791 3.951 1.00 90.50 202 GLU A C 1
ATOM 1626 O O . GLU A 1 202 ? 10.129 -8.462 4.446 1.00 90.50 202 GLU A O 1
ATOM 1631 N N . GLU A 1 203 ? 8.825 -8.679 2.639 1.00 90.75 203 GLU A N 1
ATOM 1632 C CA . GLU A 1 203 ? 9.825 -8.269 1.638 1.00 90.75 203 GLU A CA 1
ATOM 1633 C C . GLU A 1 203 ? 9.882 -6.743 1.423 1.00 90.75 203 GLU A C 1
ATOM 1635 O O . GLU A 1 203 ? 10.906 -6.200 0.996 1.00 90.75 203 GLU A O 1
ATOM 1640 N N . GLY A 1 204 ? 8.769 -6.043 1.674 1.00 88.50 204 GLY A N 1
ATOM 1641 C CA . GLY A 1 204 ? 8.563 -4.656 1.252 1.00 88.50 204 GLY A CA 1
ATOM 1642 C C . GLY A 1 204 ? 8.428 -4.490 -0.271 1.00 88.50 204 GLY A C 1
ATOM 1643 O O . GLY A 1 204 ? 8.700 -5.391 -1.064 1.00 88.50 204 GLY A O 1
ATOM 1644 N N . VAL A 1 205 ? 8.049 -3.290 -0.727 1.00 89.06 205 VAL A N 1
ATOM 1645 C CA . VAL A 1 205 ? 8.101 -2.939 -2.163 1.00 89.06 205 VAL A CA 1
ATOM 1646 C C . VAL A 1 205 ? 9.504 -2.430 -2.507 1.00 89.06 205 VAL A C 1
ATOM 1648 O O . VAL A 1 205 ? 9.732 -1.241 -2.739 1.00 89.06 205 VAL A O 1
ATOM 1651 N N . ASN A 1 206 ? 10.485 -3.335 -2.508 1.00 90.50 206 ASN A N 1
ATOM 1652 C CA . ASN A 1 206 ? 11.874 -2.979 -2.782 1.00 90.50 206 ASN A CA 1
ATOM 1653 C C . ASN A 1 206 ? 12.134 -2.803 -4.289 1.00 90.50 206 ASN A C 1
ATOM 1655 O O . ASN A 1 206 ? 12.643 -3.697 -4.967 1.00 90.50 206 ASN A O 1
ATOM 1659 N N . VAL A 1 207 ? 11.832 -1.618 -4.829 1.00 93.31 207 VAL A N 1
ATOM 1660 C CA . VAL A 1 207 ? 12.113 -1.313 -6.244 1.00 93.31 207 VAL A CA 1
ATOM 1661 C C . VAL A 1 207 ? 13.604 -1.309 -6.591 1.00 93.31 207 VAL A C 1
ATOM 1663 O O . VAL A 1 207 ? 13.932 -1.453 -7.760 1.00 93.31 207 VAL A O 1
ATOM 1666 N N . ARG A 1 208 ? 14.520 -1.217 -5.614 1.00 93.62 208 ARG A N 1
ATOM 1667 C CA . ARG A 1 208 ? 15.973 -1.332 -5.858 1.00 93.62 208 ARG A CA 1
ATOM 1668 C C . ARG A 1 208 ? 16.426 -2.772 -6.119 1.00 93.62 208 ARG A C 1
ATOM 1670 O O . ARG A 1 208 ? 17.576 -2.975 -6.486 1.00 93.62 208 ARG A O 1
ATOM 1677 N N . ALA A 1 209 ? 15.545 -3.758 -5.938 1.00 94.81 209 ALA A N 1
ATOM 1678 C CA . ALA A 1 209 ? 15.824 -5.150 -6.275 1.00 94.81 209 ALA A CA 1
ATOM 1679 C C . ALA A 1 209 ? 15.816 -5.421 -7.795 1.00 94.81 209 ALA A C 1
ATOM 1681 O O . ALA A 1 209 ? 16.315 -6.457 -8.228 1.00 94.81 209 ALA A O 1
ATOM 1682 N N . LEU A 1 210 ? 15.279 -4.500 -8.607 1.00 96.25 210 LEU A N 1
ATOM 1683 C CA . LEU A 1 210 ? 15.383 -4.541 -10.068 1.00 96.25 210 LEU A CA 1
ATOM 1684 C C . LEU A 1 210 ? 16.857 -4.521 -10.498 1.00 96.25 210 LEU A C 1
ATOM 1686 O O . LEU A 1 210 ? 17.595 -3.575 -10.226 1.00 96.25 210 LEU A O 1
ATOM 1690 N N . LYS A 1 211 ? 17.286 -5.562 -11.214 1.00 97.25 211 LYS A N 1
ATOM 1691 C CA . LYS A 1 211 ? 18.670 -5.690 -11.676 1.00 97.25 211 LYS A CA 1
ATOM 1692 C C . LYS A 1 211 ? 18.870 -4.884 -12.961 1.00 97.25 211 LYS A C 1
ATOM 1694 O O . LYS A 1 211 ? 18.539 -5.357 -14.050 1.00 97.25 211 LYS A O 1
ATOM 1699 N N . THR A 1 212 ? 19.432 -3.681 -12.854 1.00 96.81 212 THR A N 1
ATOM 1700 C CA . THR A 1 212 ? 19.796 -2.866 -14.026 1.00 96.81 212 THR A CA 1
ATOM 1701 C C . THR A 1 212 ? 21.105 -3.359 -14.656 1.00 96.81 212 THR A C 1
ATOM 1703 O O . THR A 1 212 ? 22.176 -3.295 -14.054 1.00 96.81 212 THR A O 1
ATOM 1706 N N . ILE A 1 213 ? 21.027 -3.804 -15.906 1.00 96.75 213 ILE A N 1
ATOM 1707 C CA . ILE A 1 213 ? 22.135 -4.173 -16.785 1.00 96.75 213 ILE A CA 1
ATOM 1708 C C . ILE A 1 213 ? 22.361 -3.014 -17.762 1.00 96.75 213 ILE A C 1
ATOM 1710 O O . ILE A 1 213 ? 21.481 -2.664 -18.549 1.00 96.75 213 ILE A O 1
ATOM 1714 N N . LYS A 1 214 ? 23.550 -2.409 -17.716 1.00 95.88 214 LYS A N 1
ATOM 1715 C CA . LYS A 1 214 ? 23.936 -1.291 -18.588 1.00 95.88 214 LYS A CA 1
ATOM 1716 C C . LYS A 1 214 ? 24.856 -1.776 -19.705 1.00 95.88 214 LYS A C 1
ATOM 1718 O O . LYS A 1 214 ? 25.732 -2.600 -19.459 1.00 95.88 214 LYS A O 1
ATOM 1723 N N . GLY A 1 215 ? 24.690 -1.224 -20.905 1.00 92.50 215 GLY A N 1
ATOM 1724 C CA . GLY A 1 215 ? 25.618 -1.419 -22.024 1.00 92.50 215 GLY A CA 1
ATOM 1725 C C . GLY A 1 215 ? 24.934 -1.849 -23.322 1.00 92.50 215 GLY A C 1
ATOM 1726 O O . GLY A 1 215 ? 24.032 -2.685 -23.338 1.00 92.50 215 GLY A O 1
ATOM 1727 N N . GLN A 1 216 ? 25.389 -1.289 -24.445 1.00 91.69 216 GLN A N 1
ATOM 1728 C CA . GLN A 1 216 ? 24.791 -1.511 -25.769 1.00 91.69 216 GLN A CA 1
ATOM 1729 C C . GLN A 1 216 ? 24.984 -2.940 -26.310 1.00 91.69 216 GLN A C 1
ATOM 1731 O O . GLN A 1 216 ? 24.208 -3.384 -27.164 1.00 91.69 216 GLN A O 1
ATOM 1736 N N . GLU A 1 217 ? 26.001 -3.655 -25.830 1.00 92.44 217 GLU A N 1
ATOM 1737 C CA . GLU A 1 217 ? 26.311 -5.037 -26.218 1.00 92.44 217 GLU A CA 1
ATOM 1738 C C . GLU A 1 217 ? 25.383 -6.046 -25.537 1.00 92.44 217 GLU A C 1
ATOM 1740 O O . GLU A 1 217 ? 24.864 -6.948 -26.192 1.00 92.44 217 GLU A O 1
ATOM 1745 N N . LEU A 1 218 ? 25.094 -5.830 -24.249 1.00 91.94 218 LEU A N 1
ATOM 1746 C CA . LEU A 1 218 ? 24.189 -6.657 -23.443 1.00 91.94 218 LEU A CA 1
ATOM 1747 C C . LEU A 1 218 ? 22.703 -6.389 -23.741 1.00 91.94 218 LEU A C 1
ATOM 1749 O O . LEU A 1 218 ? 21.828 -7.108 -23.257 1.00 91.94 218 LEU A O 1
ATOM 1753 N N . PHE A 1 219 ? 22.395 -5.358 -24.533 1.00 92.06 219 PHE A N 1
ATOM 1754 C CA . PHE A 1 219 ? 21.024 -4.986 -24.864 1.00 92.06 219 PHE A CA 1
ATOM 1755 C C . PHE A 1 219 ? 20.354 -6.038 -25.778 1.00 92.06 219 PHE A C 1
ATOM 1757 O O . PHE A 1 219 ? 20.886 -6.352 -26.849 1.00 92.06 219 PHE A O 1
ATOM 1764 N N . PRO A 1 220 ? 19.154 -6.553 -25.441 1.00 92.19 220 PRO A N 1
ATOM 1765 C CA . PRO A 1 220 ? 18.542 -7.691 -26.129 1.00 92.19 220 PRO A CA 1
ATOM 1766 C C . PRO A 1 220 ? 17.865 -7.303 -27.457 1.00 92.19 220 PRO A C 1
ATOM 1768 O O . PRO A 1 220 ? 16.640 -7.326 -27.606 1.00 92.19 220 PRO A O 1
ATOM 1771 N N . LYS A 1 221 ? 18.684 -6.986 -28.468 1.00 91.06 221 LYS A N 1
ATOM 1772 C CA . LYS A 1 221 ? 18.249 -6.576 -29.820 1.00 91.06 221 LYS A CA 1
ATOM 1773 C C . LYS A 1 221 ? 17.269 -7.574 -30.462 1.00 91.06 221 LYS A C 1
ATOM 1775 O O . LYS A 1 221 ? 16.312 -7.147 -31.103 1.00 91.06 221 LYS A O 1
ATOM 1780 N N . LYS A 1 222 ? 17.464 -8.886 -30.247 1.00 91.31 222 LYS A N 1
ATOM 1781 C CA . LYS A 1 222 ? 16.580 -9.955 -30.761 1.00 91.31 222 LYS A CA 1
ATOM 1782 C C . LYS A 1 222 ? 15.152 -9.836 -30.209 1.00 91.31 222 LYS A C 1
ATOM 1784 O O . LYS A 1 222 ? 14.220 -9.665 -30.989 1.00 91.31 222 LYS A O 1
ATOM 1789 N N . TRP A 1 223 ? 14.984 -9.787 -28.883 1.00 89.94 223 TRP A N 1
ATOM 1790 C CA . TRP A 1 223 ? 13.663 -9.634 -28.254 1.00 89.94 223 TRP A CA 1
ATOM 1791 C C . TRP A 1 223 ? 12.980 -8.315 -28.632 1.00 89.94 223 TRP A C 1
ATOM 1793 O O . TRP A 1 223 ? 11.761 -8.278 -28.798 1.00 89.94 223 TRP A O 1
ATOM 1803 N N . GLN A 1 224 ? 13.745 -7.229 -28.804 1.00 88.88 224 GLN A N 1
ATOM 1804 C CA . GLN A 1 224 ? 13.188 -5.960 -29.280 1.00 88.88 224 GLN A CA 1
ATOM 1805 C C . GLN A 1 224 ? 12.623 -6.091 -30.707 1.00 88.88 224 GLN A C 1
ATOM 1807 O O . GLN A 1 224 ? 11.511 -5.624 -30.964 1.00 88.88 224 GLN A O 1
ATOM 1812 N N . ALA A 1 225 ? 13.341 -6.757 -31.618 1.00 89.62 225 ALA A N 1
ATOM 1813 C CA . ALA A 1 225 ? 12.877 -7.017 -32.983 1.00 89.62 225 ALA A CA 1
ATOM 1814 C C . ALA A 1 225 ? 11.649 -7.951 -33.020 1.00 89.62 225 ALA A C 1
ATOM 1816 O O . ALA A 1 225 ? 10.678 -7.677 -33.731 1.00 89.62 225 ALA A O 1
ATOM 1817 N N . GLU A 1 226 ? 11.637 -9.008 -32.205 1.00 88.62 226 GLU A N 1
ATOM 1818 C CA . GLU A 1 226 ? 10.497 -9.923 -32.044 1.00 88.62 226 GLU A CA 1
ATOM 1819 C C . GLU A 1 226 ? 9.243 -9.199 -31.527 1.00 88.62 226 GLU A C 1
ATOM 1821 O O . GLU A 1 226 ? 8.138 -9.428 -32.028 1.00 88.62 226 GLU A O 1
ATOM 1826 N N . ALA A 1 227 ? 9.397 -8.274 -30.572 1.00 85.94 227 ALA A N 1
ATOM 1827 C CA . ALA A 1 227 ? 8.298 -7.468 -30.043 1.00 85.94 227 ALA A CA 1
ATOM 1828 C C . ALA A 1 227 ? 7.722 -6.498 -31.094 1.00 85.94 227 ALA A C 1
ATOM 1830 O O . ALA A 1 227 ? 6.498 -6.347 -31.193 1.00 85.94 227 ALA A O 1
ATOM 1831 N N . ILE A 1 228 ? 8.578 -5.877 -31.916 1.00 87.81 228 ILE A N 1
ATOM 1832 C CA . ILE A 1 228 ? 8.155 -5.032 -33.047 1.00 87.81 228 ILE A CA 1
ATOM 1833 C C . ILE A 1 228 ? 7.383 -5.877 -34.070 1.00 87.81 228 ILE A C 1
ATOM 1835 O O . ILE A 1 228 ? 6.255 -5.532 -34.423 1.00 87.81 228 ILE A O 1
ATOM 1839 N N . THR A 1 229 ? 7.936 -7.024 -34.469 1.00 90.62 229 THR A N 1
ATOM 1840 C CA . THR A 1 229 ? 7.328 -7.950 -35.440 1.00 90.62 229 THR A CA 1
ATOM 1841 C C . THR A 1 229 ? 5.972 -8.471 -34.956 1.00 90.62 229 THR A C 1
ATOM 1843 O O . THR A 1 229 ? 4.988 -8.448 -35.696 1.00 90.62 229 THR A O 1
ATOM 1846 N N . SER A 1 230 ? 5.876 -8.856 -33.680 1.00 84.50 230 SER A N 1
ATOM 1847 C CA . SER A 1 230 ? 4.628 -9.304 -33.045 1.00 84.50 230 SER A CA 1
ATOM 1848 C C . SER A 1 230 ? 3.559 -8.206 -33.017 1.00 84.50 230 SER A C 1
ATOM 1850 O O . SER A 1 230 ? 2.376 -8.473 -33.241 1.00 84.50 230 SER A O 1
ATOM 1852 N N . THR A 1 231 ? 3.970 -6.957 -32.782 1.00 85.69 231 THR A N 1
ATOM 1853 C CA . THR A 1 231 ? 3.071 -5.794 -32.789 1.00 85.69 231 THR A CA 1
ATOM 1854 C C . THR A 1 231 ? 2.583 -5.489 -34.206 1.00 85.69 231 THR A C 1
ATOM 1856 O O . THR A 1 231 ? 1.377 -5.350 -34.415 1.00 85.69 231 THR A O 1
ATOM 1859 N N . ALA A 1 232 ? 3.480 -5.482 -35.196 1.00 89.88 232 ALA A N 1
ATOM 1860 C CA . ALA A 1 232 ? 3.141 -5.287 -36.606 1.00 89.88 232 ALA A CA 1
ATOM 1861 C C . ALA A 1 232 ? 2.165 -6.364 -37.117 1.00 89.88 232 ALA A C 1
ATOM 1863 O O . ALA A 1 232 ? 1.137 -6.039 -37.712 1.00 89.88 232 ALA A O 1
ATOM 1864 N N . LEU A 1 233 ? 2.409 -7.641 -36.791 1.00 91.56 233 LEU A N 1
ATOM 1865 C CA . LEU A 1 233 ? 1.497 -8.752 -37.091 1.00 91.56 233 LEU A CA 1
ATOM 1866 C C . LEU A 1 233 ? 0.108 -8.571 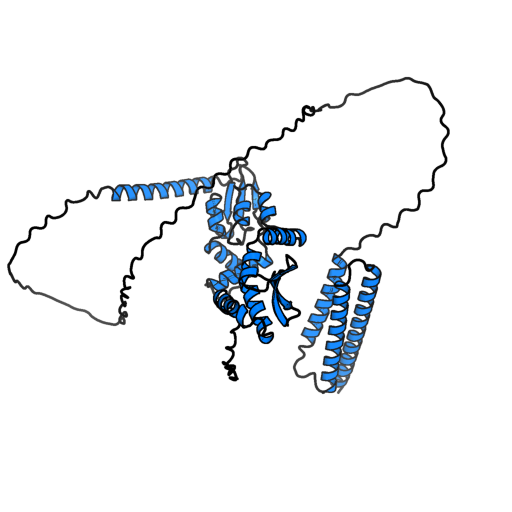-36.459 1.00 91.56 233 LEU A C 1
ATOM 1868 O O . LEU A 1 233 ? -0.902 -8.911 -37.081 1.00 91.56 233 LEU A O 1
ATOM 1872 N N . ARG A 1 234 ? 0.029 -8.033 -35.235 1.00 88.31 234 ARG A N 1
ATOM 1873 C CA . ARG A 1 234 ? -1.250 -7.752 -34.568 1.00 88.31 234 ARG A CA 1
ATOM 1874 C C . ARG A 1 234 ? -2.005 -6.612 -35.254 1.00 88.31 234 ARG A C 1
ATOM 1876 O O . ARG A 1 234 ? -3.199 -6.764 -35.500 1.00 88.31 234 ARG A O 1
ATOM 1883 N N . MET A 1 235 ? -1.321 -5.526 -35.617 1.00 89.06 235 MET A N 1
ATOM 1884 C CA . MET A 1 235 ? -1.921 -4.400 -36.348 1.00 89.06 235 MET A CA 1
ATOM 1885 C C . MET A 1 235 ? -2.407 -4.823 -37.743 1.00 89.06 235 MET A C 1
ATOM 1887 O O . MET A 1 235 ? -3.547 -4.542 -38.107 1.00 89.06 235 MET A O 1
ATOM 1891 N N . ALA A 1 236 ? -1.612 -5.605 -38.482 1.00 91.12 236 ALA A N 1
ATOM 1892 C CA . ALA A 1 236 ? -2.005 -6.149 -39.783 1.00 91.12 236 ALA A CA 1
ATOM 1893 C C . ALA A 1 236 ? -3.249 -7.060 -39.701 1.00 91.12 236 ALA A C 1
ATOM 1895 O O . ALA A 1 236 ? -4.107 -7.029 -40.585 1.00 91.12 236 ALA A O 1
ATOM 1896 N N . LYS A 1 237 ? -3.390 -7.850 -38.624 1.00 91.44 237 LYS A N 1
ATOM 1897 C CA . LYS A 1 237 ? -4.591 -8.671 -38.373 1.00 91.44 237 LYS A CA 1
ATOM 1898 C C . LYS A 1 237 ? -5.838 -7.835 -38.058 1.00 91.44 237 LYS A C 1
ATOM 1900 O O . LYS A 1 237 ? -6.931 -8.256 -38.431 1.00 91.44 237 LYS A O 1
ATOM 1905 N N . LEU A 1 238 ? -5.695 -6.685 -37.395 1.00 89.44 238 LEU A N 1
ATOM 1906 C CA . LEU A 1 238 ? -6.810 -5.767 -37.126 1.00 89.44 238 LEU A CA 1
ATOM 1907 C C . LEU A 1 238 ? -7.262 -5.052 -38.409 1.00 89.44 238 LEU A C 1
ATOM 1909 O O . LEU A 1 238 ? -8.435 -5.140 -38.764 1.00 89.44 238 LEU A O 1
ATOM 1913 N N . SER A 1 239 ? -6.323 -4.491 -39.177 1.00 91.12 239 SER A N 1
ATOM 1914 C CA . SER A 1 239 ? -6.604 -3.825 -40.460 1.00 91.12 239 SER A CA 1
ATOM 1915 C C . SER A 1 239 ? -7.300 -4.749 -41.480 1.00 91.12 239 SER A C 1
ATOM 1917 O O . SER A 1 239 ? -8.288 -4.364 -42.112 1.00 91.12 239 SER A O 1
ATOM 1919 N N . LYS A 1 240 ? -6.882 -6.025 -41.577 1.00 87.19 240 LYS A N 1
ATOM 1920 C CA . LYS A 1 240 ? -7.564 -7.050 -42.403 1.00 87.19 240 LYS A CA 1
ATOM 1921 C C . LYS A 1 240 ? -8.988 -7.394 -41.941 1.00 87.19 240 LYS A C 1
ATOM 1923 O O . LYS A 1 240 ? -9.735 -8.024 -42.692 1.00 87.19 240 LYS A O 1
ATOM 1928 N N . ARG A 1 241 ? -9.368 -7.043 -40.708 1.00 81.62 241 ARG A N 1
ATOM 1929 C CA . ARG A 1 241 ? -10.712 -7.279 -40.166 1.00 81.62 241 ARG A CA 1
ATOM 1930 C C . ARG A 1 241 ? -11.640 -6.100 -40.450 1.00 81.62 241 ARG A C 1
ATOM 1932 O O . ARG A 1 241 ? -12.765 -6.332 -40.877 1.00 81.62 241 ARG A O 1
ATOM 1939 N N . GLU A 1 242 ? -11.150 -4.871 -40.301 1.00 79.88 242 GLU A N 1
ATOM 1940 C CA . GLU A 1 242 ? -11.897 -3.636 -40.597 1.00 79.88 242 GLU A CA 1
ATOM 1941 C C . GLU A 1 242 ? -12.256 -3.522 -42.087 1.00 79.88 242 GLU A C 1
ATOM 1943 O O . GLU A 1 242 ? -13.409 -3.261 -42.443 1.00 79.88 242 GLU A O 1
ATOM 1948 N N . SER A 1 243 ? -11.304 -3.848 -42.967 1.00 78.06 243 SER A N 1
ATOM 1949 C CA . SER A 1 243 ? -11.513 -3.890 -44.424 1.00 78.06 243 SER A CA 1
ATOM 1950 C C . SER A 1 243 ? -12.534 -4.947 -44.882 1.00 78.06 243 SER A C 1
ATOM 1952 O O . SER A 1 243 ? -13.113 -4.803 -45.954 1.00 78.06 243 SER A O 1
ATOM 1954 N N . ARG A 1 244 ? -12.835 -5.968 -44.062 1.00 69.94 244 ARG A N 1
ATOM 1955 C CA . ARG A 1 244 ? -13.918 -6.941 -44.320 1.00 69.94 244 ARG A CA 1
ATOM 1956 C C . ARG A 1 244 ? -15.289 -6.515 -43.785 1.00 69.94 244 ARG A C 1
ATOM 1958 O O . ARG A 1 244 ? -16.289 -7.090 -44.200 1.00 69.94 244 ARG A O 1
ATOM 1965 N N . SER A 1 245 ? -15.358 -5.541 -42.877 1.00 64.81 245 SER A N 1
ATOM 1966 C CA . SER A 1 245 ? -16.631 -4.987 -42.384 1.00 64.81 245 SER A CA 1
ATOM 1967 C C . SER A 1 245 ? -17.176 -3.842 -43.241 1.00 64.81 245 SER A C 1
ATOM 1969 O O . SER A 1 245 ? -18.385 -3.632 -43.245 1.00 64.81 245 SER A O 1
ATOM 1971 N N . SER A 1 246 ? -16.321 -3.138 -43.993 1.00 60.56 246 SER A N 1
ATOM 1972 C CA . SER A 1 246 ? -16.721 -1.954 -44.775 1.00 60.56 246 SER A CA 1
ATOM 1973 C C . SER A 1 246 ? -17.463 -2.266 -46.089 1.00 60.56 246 SER A C 1
ATOM 1975 O O . SER A 1 246 ? -18.034 -1.372 -46.702 1.00 60.56 246 SER A O 1
ATOM 1977 N N . SER A 1 247 ? -17.485 -3.527 -46.538 1.00 58.75 247 SER A N 1
ATOM 1978 C CA . SER A 1 247 ? -18.128 -3.942 -47.799 1.00 58.75 247 SER A CA 1
ATOM 1979 C C . SER A 1 247 ? -19.564 -4.462 -47.652 1.00 58.75 247 SER A C 1
ATOM 1981 O O . SER A 1 247 ? -20.167 -4.886 -48.637 1.00 58.75 247 SER A O 1
ATOM 1983 N N . ARG A 1 248 ? -20.162 -4.406 -46.451 1.00 55.94 248 ARG A N 1
ATOM 1984 C CA . ARG A 1 248 ? -21.620 -4.540 -46.308 1.00 55.94 248 ARG A CA 1
ATOM 1985 C C . ARG A 1 248 ? -22.292 -3.206 -46.620 1.00 55.94 248 ARG A C 1
ATOM 1987 O O . ARG A 1 248 ? -22.676 -2.470 -45.714 1.00 55.94 248 ARG A O 1
ATOM 1994 N N . SER A 1 249 ? -22.460 -2.931 -47.912 1.00 59.19 249 SER A N 1
ATOM 1995 C CA . SER A 1 249 ? -23.392 -1.910 -48.392 1.00 59.19 249 SER A CA 1
ATOM 1996 C C . SER A 1 249 ? -24.760 -2.103 -47.721 1.00 59.19 249 SER A C 1
ATOM 1998 O O . SER A 1 249 ? -25.213 -3.249 -47.608 1.00 59.19 249 SER A O 1
ATOM 2000 N N . PRO A 1 250 ? -25.437 -1.032 -47.274 1.00 54.50 250 PRO A N 1
ATOM 2001 C CA . PRO A 1 250 ? -26.783 -1.151 -46.736 1.00 54.50 250 PRO A CA 1
ATOM 2002 C C . PRO A 1 250 ? -27.718 -1.614 -47.857 1.00 54.50 250 PRO A C 1
ATOM 2004 O O . PRO A 1 250 ? -28.008 -0.863 -48.785 1.00 54.50 250 PRO A O 1
ATOM 2007 N N . SER A 1 251 ? -28.175 -2.866 -47.789 1.00 56.41 251 SER A N 1
ATOM 2008 C CA . SER A 1 251 ? -29.220 -3.353 -48.688 1.00 56.41 251 SER A CA 1
ATOM 2009 C C . SER A 1 251 ? -30.466 -2.474 -48.523 1.00 56.41 251 SER A C 1
ATOM 2011 O O . SER A 1 251 ? -30.844 -2.197 -47.379 1.00 56.41 251 SER A O 1
ATOM 2013 N N . PRO A 1 252 ? -31.109 -2.027 -49.618 1.00 57.03 252 PRO A N 1
ATOM 2014 C CA . PRO A 1 252 ? -32.318 -1.221 -49.522 1.00 57.03 252 PRO A CA 1
ATOM 2015 C C . PRO A 1 252 ? -33.391 -2.006 -48.762 1.00 57.03 252 PRO A C 1
ATOM 2017 O O . PRO A 1 252 ? -33.611 -3.192 -49.018 1.00 57.03 252 PRO A O 1
ATOM 2020 N N . GLY A 1 253 ? -34.019 -1.356 -47.781 1.00 48.62 253 GLY A N 1
ATOM 2021 C CA . GLY A 1 253 ? -35.014 -2.002 -46.929 1.00 48.62 253 GLY A CA 1
ATOM 2022 C C . GLY A 1 253 ? -36.222 -2.477 -47.746 1.00 48.62 253 GLY A C 1
ATOM 2023 O O . GLY A 1 253 ? -36.656 -1.752 -48.643 1.00 48.62 253 GLY A O 1
ATOM 2024 N N . PRO A 1 254 ? -36.792 -3.660 -47.449 1.00 51.34 254 PRO A N 1
ATOM 2025 C CA . PRO A 1 254 ? -37.955 -4.151 -48.172 1.00 51.34 254 PRO A CA 1
ATOM 2026 C C . PRO A 1 254 ? -39.148 -3.226 -47.919 1.00 51.34 254 PRO A C 1
ATOM 2028 O O . PRO A 1 254 ? -39.588 -3.036 -46.780 1.00 51.34 254 PRO A O 1
ATOM 2031 N N . SER A 1 255 ? -39.676 -2.656 -48.998 1.00 44.81 255 SER A N 1
ATOM 2032 C CA . SER A 1 255 ? -40.921 -1.902 -48.991 1.00 44.81 255 SER A CA 1
ATOM 2033 C C . SER A 1 255 ? -42.062 -2.798 -48.502 1.00 44.81 255 SER A C 1
ATOM 2035 O O . SER A 1 255 ? -42.283 -3.902 -48.996 1.00 44.81 255 SER A O 1
ATOM 2037 N N . ARG A 1 256 ? -42.805 -2.318 -47.499 1.00 51.44 256 ARG A N 1
ATOM 2038 C CA . ARG A 1 256 ? -44.011 -2.988 -47.003 1.00 51.44 256 ARG A CA 1
ATOM 2039 C C . ARG A 1 256 ? -45.133 -2.882 -48.039 1.00 51.44 256 ARG A C 1
ATOM 2041 O O . ARG A 1 256 ? -45.912 -1.933 -47.984 1.00 51.44 256 ARG A O 1
ATOM 2048 N N . SER A 1 257 ? -45.283 -3.878 -48.905 1.00 41.88 257 SER A N 1
ATOM 2049 C CA . SER A 1 257 ? -46.587 -4.182 -49.495 1.00 41.88 257 SER A CA 1
ATOM 2050 C C . SER A 1 257 ? -47.371 -5.074 -48.529 1.00 41.88 257 SER A C 1
ATOM 2052 O O . SER A 1 257 ? -46.940 -6.161 -48.144 1.00 41.88 257 SER A O 1
ATOM 2054 N N . LYS A 1 258 ? -48.538 -4.590 -48.094 1.00 54.50 258 LYS A N 1
ATOM 2055 C CA . LYS A 1 258 ? -49.594 -5.475 -47.602 1.00 54.50 258 LYS A CA 1
ATOM 2056 C C . LYS A 1 258 ? -50.207 -6.110 -48.844 1.00 54.50 258 LYS A C 1
ATOM 2058 O O . LYS A 1 258 ? -50.730 -5.350 -49.646 1.00 54.50 258 LYS A O 1
ATOM 2063 N N . ASP A 1 259 ? -50.211 -7.433 -48.961 1.00 37.59 259 ASP A N 1
ATOM 2064 C CA . ASP A 1 259 ? -51.400 -8.097 -49.493 1.00 37.59 259 ASP A CA 1
ATOM 2065 C C . ASP A 1 259 ? -51.502 -9.576 -49.099 1.00 37.59 259 ASP A C 1
ATOM 2067 O O . ASP A 1 259 ? -50.733 -10.068 -48.269 1.00 37.59 259 ASP A O 1
ATOM 2071 N N . SER A 1 260 ? -52.564 -10.227 -49.566 1.00 47.38 260 SER A N 1
ATOM 2072 C CA . SER A 1 260 ? -53.330 -11.181 -48.771 1.00 47.38 260 SER A CA 1
ATOM 2073 C C . SER A 1 260 ? -53.614 -12.516 -49.481 1.00 47.38 260 SER A C 1
ATOM 2075 O O . SER A 1 260 ? -53.695 -12.567 -50.699 1.00 47.38 260 SER A O 1
ATOM 2077 N N . ARG A 1 261 ? -53.834 -13.583 -48.681 1.00 42.97 261 ARG A N 1
ATOM 2078 C CA . ARG A 1 261 ? -54.349 -14.930 -49.060 1.00 42.97 261 ARG A CA 1
ATOM 2079 C C . ARG A 1 261 ? -53.519 -15.698 -50.121 1.00 42.97 261 ARG A C 1
ATOM 2081 O O . ARG A 1 261 ? -53.423 -15.308 -51.270 1.00 42.97 261 ARG A O 1
ATOM 2088 N N . SER A 1 262 ? -53.028 -16.908 -49.845 1.00 37.59 262 SER A N 1
ATOM 2089 C CA . SER A 1 262 ? -53.871 -18.120 -49.916 1.00 37.59 262 SER A CA 1
ATOM 2090 C C . SER A 1 262 ? -53.113 -19.405 -49.539 1.00 37.59 262 SER A C 1
ATOM 2092 O O . SER A 1 262 ? -51.887 -19.445 -49.507 1.00 37.59 262 SER A O 1
ATOM 2094 N N . ARG A 1 263 ? -53.883 -20.472 -49.281 1.00 46.50 263 ARG A N 1
ATOM 2095 C CA . ARG A 1 263 ? -53.441 -21.862 -49.059 1.00 46.50 263 ARG A CA 1
ATOM 2096 C C . ARG A 1 263 ? -52.552 -22.409 -50.190 1.00 46.50 263 ARG A C 1
ATOM 2098 O O . ARG A 1 263 ? -52.887 -22.221 -51.352 1.00 46.50 263 ARG A O 1
ATOM 2105 N N . SER A 1 264 ? -51.624 -23.304 -49.843 1.00 38.62 264 SER A N 1
ATOM 2106 C CA . SER A 1 264 ? -51.679 -24.680 -50.366 1.00 38.62 264 SER A CA 1
ATOM 2107 C C . SER A 1 264 ? -50.988 -25.670 -49.421 1.00 38.62 264 SER A C 1
ATOM 2109 O O . SER A 1 264 ? -50.023 -25.325 -48.742 1.00 38.62 264 SER A O 1
ATOM 2111 N N . TYR A 1 265 ? -51.509 -26.893 -49.369 1.00 47.94 265 TYR A N 1
ATOM 2112 C CA . TYR A 1 265 ? -50.887 -28.040 -48.705 1.00 47.94 265 TYR A CA 1
ATOM 2113 C C . TYR A 1 265 ? -49.935 -28.729 -49.688 1.00 47.94 265 TYR A C 1
ATOM 2115 O O . TYR A 1 265 ? -50.233 -28.753 -50.874 1.00 47.94 265 TYR A O 1
ATOM 2123 N N . HIS A 1 266 ? -48.888 -29.400 -49.199 1.00 40.44 266 HIS A N 1
ATOM 2124 C CA . HIS A 1 266 ? -48.555 -30.747 -49.685 1.00 40.44 266 HIS A CA 1
ATOM 2125 C C . HIS A 1 266 ? -47.658 -31.502 -48.694 1.00 40.44 266 HIS A C 1
ATOM 2127 O O . HIS A 1 266 ? -46.672 -30.969 -48.191 1.00 40.44 266 HIS A O 1
ATOM 2133 N N . LEU A 1 267 ? -48.020 -32.758 -48.415 1.00 43.56 267 LEU A N 1
ATOM 2134 C CA . LEU A 1 267 ? -47.197 -33.721 -47.677 1.00 43.56 267 LEU A CA 1
ATOM 2135 C C . LEU A 1 267 ? -46.252 -34.465 -48.632 1.00 43.56 267 LEU A C 1
ATOM 2137 O O . LEU A 1 267 ? -46.649 -34.780 -49.752 1.00 43.56 267 LEU A O 1
ATOM 2141 N N . SER A 1 268 ? -45.078 -34.852 -48.122 1.00 39.44 268 SER A N 1
ATOM 2142 C CA . SER A 1 268 ? -44.316 -36.093 -48.406 1.00 39.44 268 SER A CA 1
ATOM 2143 C C . SER A 1 268 ? -43.164 -36.140 -47.372 1.00 39.44 268 SER A C 1
ATOM 2145 O O . SER A 1 268 ? -42.472 -35.141 -47.232 1.00 39.44 268 SER A O 1
ATOM 2147 N N . SER A 1 269 ? -42.972 -37.120 -46.471 1.00 38.03 269 SER A N 1
ATOM 2148 C CA . SER A 1 269 ? -42.985 -38.596 -46.589 1.00 38.03 269 SER A CA 1
ATOM 2149 C C . SER A 1 269 ? -41.853 -39.074 -47.520 1.00 38.03 269 SER A C 1
ATOM 2151 O O . SER A 1 269 ? -41.843 -38.658 -48.668 1.00 38.03 269 SER A O 1
ATOM 2153 N N . GLN A 1 270 ? -40.860 -39.905 -47.159 1.00 38.56 270 GLN A N 1
ATOM 2154 C CA . GLN A 1 270 ? -40.493 -40.619 -45.907 1.00 38.56 270 GLN A CA 1
ATOM 2155 C C . GLN A 1 270 ? -38.999 -40.284 -45.559 1.00 38.56 270 GLN A C 1
ATOM 2157 O O . GLN A 1 270 ? -38.518 -39.268 -46.046 1.00 38.56 270 GLN A O 1
ATOM 2162 N N . ARG A 1 271 ? -38.167 -40.973 -44.747 1.00 36.34 271 ARG A N 1
ATOM 2163 C CA . ARG A 1 271 ? -38.207 -42.250 -43.986 1.00 36.34 271 ARG A CA 1
ATOM 2164 C C . ARG A 1 271 ? -37.234 -42.181 -42.771 1.00 36.34 271 ARG A C 1
ATOM 2166 O O . ARG A 1 271 ? -36.695 -41.122 -42.471 1.00 36.34 271 ARG A O 1
ATOM 2173 N N . SER A 1 272 ? -37.031 -43.292 -42.057 1.00 43.56 272 SER A N 1
ATOM 2174 C CA . SER A 1 272 ? -36.093 -43.491 -40.915 1.00 43.56 272 SER A CA 1
ATOM 2175 C C . SER A 1 272 ? -34.943 -44.468 -41.322 1.00 43.56 272 SER A C 1
ATOM 2177 O O . SER A 1 272 ? -34.934 -44.781 -42.515 1.00 43.56 272 SER A O 1
ATOM 2179 N N . PRO A 1 273 ? -33.985 -44.969 -40.480 1.00 53.91 273 PRO A N 1
ATOM 2180 C CA . PRO A 1 273 ? -33.955 -45.210 -39.010 1.00 53.91 273 PRO A CA 1
ATOM 2181 C C . PRO A 1 273 ? -32.834 -44.451 -38.246 1.00 53.91 273 PRO A C 1
ATOM 2183 O O . PRO A 1 273 ? -31.803 -44.105 -38.805 1.00 53.91 273 PRO A O 1
ATOM 2186 N N . GLN A 1 274 ? -33.019 -43.996 -37.002 1.00 41.94 274 GLN A N 1
ATOM 2187 C CA . GLN A 1 274 ? -33.088 -44.737 -35.723 1.00 41.94 274 GLN A CA 1
ATOM 2188 C C . GLN A 1 274 ? -31.829 -45.534 -35.315 1.00 41.94 274 GLN A C 1
ATOM 2190 O O . GLN A 1 274 ? -31.677 -46.694 -35.668 1.00 41.94 274 GLN A O 1
ATOM 2195 N N . HIS A 1 275 ? -31.046 -44.946 -34.401 1.00 40.38 275 HIS A N 1
ATOM 2196 C CA . HIS A 1 275 ? -30.583 -45.628 -33.187 1.00 40.38 275 HIS A CA 1
ATOM 2197 C C . HIS A 1 275 ? -30.556 -44.630 -32.015 1.00 40.38 275 HIS A C 1
ATOM 2199 O O . HIS A 1 275 ? -30.094 -43.498 -32.144 1.00 40.38 275 HIS A O 1
ATOM 2205 N N . SER A 1 276 ? -31.063 -45.070 -30.867 1.00 43.00 276 SER A N 1
ATOM 2206 C CA . SER A 1 276 ? -31.126 -44.353 -29.581 1.00 43.00 276 SER A CA 1
ATOM 2207 C C . SER A 1 276 ? -30.588 -45.307 -28.487 1.00 43.00 276 SER A C 1
ATOM 2209 O O . SER A 1 276 ? -30.297 -46.456 -28.824 1.00 43.00 276 SER A O 1
ATOM 2211 N N . PRO A 1 277 ? -30.587 -44.983 -27.172 1.00 55.03 277 PRO A N 1
ATOM 2212 C CA . PRO A 1 277 ? -30.655 -43.678 -26.487 1.00 55.03 277 PRO A CA 1
ATOM 2213 C C . PRO A 1 277 ? -29.607 -43.537 -25.337 1.00 55.03 277 PRO A C 1
ATOM 2215 O O . PRO A 1 277 ? -29.022 -44.524 -24.908 1.00 55.03 277 PRO A O 1
ATOM 2218 N N . LYS A 1 278 ? -29.497 -42.349 -24.706 1.00 37.91 278 LYS A N 1
ATOM 2219 C CA . LYS A 1 278 ? -29.842 -42.100 -23.269 1.00 37.91 278 LYS A CA 1
ATOM 2220 C C . LYS A 1 278 ? -29.098 -40.915 -22.611 1.00 37.91 278 LYS A C 1
ATOM 2222 O O . LYS A 1 278 ? -27.881 -40.853 -22.579 1.00 37.91 278 LYS A O 1
ATOM 2227 N N . ARG A 1 279 ? -29.910 -40.113 -21.902 1.00 39.66 279 ARG A N 1
ATOM 2228 C CA . ARG A 1 279 ? -29.622 -39.334 -20.674 1.00 39.66 279 ARG A CA 1
ATOM 2229 C C . ARG A 1 279 ? -28.662 -38.132 -20.749 1.00 39.66 279 ARG A C 1
ATOM 2231 O O . ARG A 1 279 ? -27.450 -38.233 -20.625 1.00 39.66 279 ARG A O 1
ATOM 2238 N N . SER A 1 280 ? -29.270 -36.948 -20.701 1.00 47.62 280 SER A N 1
ATOM 2239 C CA . SER A 1 280 ? -28.746 -35.767 -19.999 1.00 47.62 280 SER A CA 1
ATOM 2240 C C . SER A 1 280 ? -29.926 -35.035 -19.326 1.00 47.62 280 SER A C 1
ATOM 2242 O O . SER A 1 280 ? -31.012 -35.026 -19.909 1.00 47.62 280 SER A O 1
ATOM 2244 N N . PRO A 1 281 ? -29.777 -34.489 -18.103 1.00 62.53 281 PRO A N 1
ATOM 2245 C CA . PRO A 1 281 ? -30.888 -33.919 -17.331 1.00 62.53 281 PRO A CA 1
ATOM 2246 C C . PRO A 1 281 ? -31.307 -32.510 -17.811 1.00 62.53 281 PRO A C 1
ATOM 2248 O O . PRO A 1 281 ? -30.531 -31.827 -18.487 1.00 62.53 281 PRO A O 1
ATOM 2251 N N . PRO A 1 282 ? -32.530 -32.050 -17.475 1.00 52.66 282 PRO A N 1
ATOM 2252 C CA . PRO A 1 282 ? -33.087 -30.806 -18.003 1.00 52.66 282 PRO A CA 1
ATOM 2253 C C . PRO A 1 282 ? -32.434 -29.551 -17.408 1.00 52.66 282 PRO A C 1
ATOM 2255 O O . PRO A 1 282 ? -32.179 -29.460 -16.209 1.00 52.66 282 PRO A O 1
ATOM 2258 N N . ARG A 1 283 ? -32.230 -28.531 -18.252 1.00 45.34 283 ARG A N 1
ATOM 2259 C CA . ARG A 1 283 ? -31.835 -27.183 -17.816 1.00 45.34 283 ARG A CA 1
ATOM 2260 C C . ARG A 1 283 ? -33.048 -26.402 -17.310 1.00 45.34 283 ARG A C 1
ATOM 2262 O O . ARG A 1 283 ? -34.037 -26.266 -18.026 1.00 45.34 283 ARG A O 1
ATOM 2269 N N . SER A 1 284 ? -32.923 -25.823 -16.120 1.00 50.56 284 SER A N 1
ATOM 2270 C CA . SER A 1 284 ? -33.927 -24.951 -15.500 1.00 50.56 284 SER A CA 1
ATOM 2271 C C . SER A 1 284 ? -34.239 -23.707 -16.357 1.00 50.56 284 SER A C 1
ATOM 2273 O O . SER A 1 284 ? -33.331 -23.153 -16.989 1.00 50.56 284 SER A O 1
ATOM 2275 N N . PRO A 1 285 ? -35.491 -23.211 -16.369 1.00 51.38 285 PRO A N 1
ATOM 2276 C CA . PRO A 1 285 ? -35.874 -22.068 -17.192 1.00 51.38 285 PRO A CA 1
ATOM 2277 C C . PRO A 1 285 ? -35.315 -20.746 -16.646 1.00 51.38 285 PRO A C 1
ATOM 2279 O O . PRO A 1 285 ? -35.469 -20.413 -15.470 1.00 51.38 285 PRO A O 1
ATOM 2282 N N . LYS A 1 286 ? -34.721 -19.933 -17.530 1.00 42.88 286 LYS A N 1
ATOM 2283 C CA . LYS A 1 286 ? -34.350 -18.542 -17.224 1.00 42.88 286 LYS A CA 1
ATOM 2284 C C . LYS A 1 286 ? -35.609 -17.712 -16.955 1.00 42.88 286 LYS A C 1
ATOM 2286 O O . LYS A 1 286 ? -36.309 -17.339 -17.896 1.00 42.88 286 LYS A O 1
ATOM 2291 N N . ARG A 1 287 ? -35.851 -17.338 -15.694 1.00 42.78 287 ARG A N 1
ATOM 2292 C CA . ARG A 1 287 ? -36.795 -16.260 -15.360 1.00 42.78 287 ARG A CA 1
ATOM 2293 C C . ARG A 1 287 ? -36.312 -14.948 -15.993 1.00 42.78 287 ARG A C 1
ATOM 2295 O O . ARG A 1 287 ? -35.279 -14.411 -15.603 1.00 42.78 287 ARG A O 1
ATOM 2302 N N . ARG A 1 288 ? -37.067 -14.422 -16.964 1.00 38.06 288 ARG A N 1
ATOM 2303 C CA . ARG A 1 288 ? -36.978 -13.012 -17.374 1.00 38.06 288 ARG A CA 1
ATOM 2304 C C . ARG A 1 288 ? -37.640 -12.171 -16.285 1.00 38.06 288 ARG A C 1
ATOM 2306 O O . ARG A 1 288 ? -38.863 -12.144 -16.208 1.00 38.06 288 ARG A O 1
ATOM 2313 N N . CYS A 1 289 ? -36.852 -11.465 -15.481 1.00 35.38 289 CYS A N 1
ATOM 2314 C CA . CYS A 1 289 ? -37.384 -10.374 -14.670 1.00 35.38 289 CYS A CA 1
ATOM 2315 C C . CYS A 1 289 ? -37.525 -9.128 -15.552 1.00 35.38 289 CYS A C 1
ATOM 2317 O O . CYS A 1 289 ? -36.542 -8.462 -15.872 1.00 35.38 289 CYS A O 1
ATOM 2319 N N . THR A 1 290 ? -38.754 -8.831 -15.967 1.00 40.25 290 THR A N 1
ATOM 2320 C CA . THR A 1 290 ? -39.144 -7.510 -16.468 1.00 40.25 290 THR A CA 1
ATOM 2321 C C . THR A 1 290 ? -39.005 -6.486 -15.345 1.00 40.25 290 THR A C 1
ATOM 2323 O O . THR A 1 290 ? -39.737 -6.551 -14.360 1.00 40.25 290 THR A O 1
ATOM 2326 N N . MET A 1 291 ? -38.079 -5.538 -15.496 1.00 45.56 291 MET A N 1
ATOM 2327 C CA . MET A 1 291 ? -37.984 -4.373 -14.611 1.00 45.56 291 MET A CA 1
ATOM 2328 C C . MET A 1 291 ? -39.084 -3.364 -14.983 1.00 45.56 291 MET A C 1
ATOM 2330 O O . MET A 1 291 ? -39.203 -3.038 -16.168 1.00 45.56 291 MET A O 1
ATOM 2334 N N . PRO A 1 292 ? -39.877 -2.842 -14.028 1.00 45.31 292 PRO A N 1
ATOM 2335 C CA . PRO A 1 292 ? -40.832 -1.776 -14.311 1.00 45.31 292 PRO A CA 1
ATOM 2336 C C . PRO A 1 292 ? -40.103 -0.461 -14.605 1.00 45.31 292 PRO A C 1
ATOM 2338 O O . PRO A 1 292 ? -39.189 -0.068 -13.880 1.00 45.31 292 PRO A O 1
ATOM 2341 N N . SER A 1 293 ? -40.544 0.252 -15.640 1.00 44.12 293 SER A N 1
ATOM 2342 C CA . SER A 1 293 ? -40.070 1.605 -15.939 1.00 44.12 293 SER A CA 1
ATOM 2343 C C . SER A 1 293 ? -40.592 2.592 -14.891 1.00 44.12 293 SER A C 1
ATOM 2345 O O . SER A 1 293 ? -41.761 2.980 -14.929 1.00 44.12 293 SER A O 1
ATOM 2347 N N . LEU A 1 294 ? -39.730 3.031 -13.970 1.00 39.94 294 LEU A N 1
ATOM 2348 C CA . LEU A 1 294 ? -40.066 4.073 -13.003 1.00 39.94 294 LEU A CA 1
ATOM 2349 C C . LEU A 1 294 ? -39.745 5.470 -13.549 1.00 39.94 294 LEU A C 1
ATOM 2351 O O . LEU A 1 294 ? -38.590 5.860 -13.679 1.00 39.94 294 LEU A O 1
ATOM 2355 N N . ARG A 1 295 ? -40.836 6.179 -13.861 1.00 39.22 295 ARG A N 1
ATOM 2356 C CA . ARG A 1 295 ? -41.037 7.638 -13.912 1.00 39.22 295 ARG A CA 1
ATOM 2357 C C . ARG A 1 295 ? -39.792 8.529 -14.028 1.00 39.22 295 ARG A C 1
ATOM 2359 O O . ARG A 1 295 ? -39.051 8.745 -13.074 1.00 39.22 295 ARG A O 1
ATOM 2366 N N . GLN A 1 296 ? -39.710 9.201 -15.174 1.00 42.62 296 GLN A N 1
ATOM 2367 C CA . GLN A 1 296 ? -39.003 10.470 -15.309 1.00 42.62 296 GLN A CA 1
ATOM 2368 C C . GLN A 1 296 ? -39.643 11.522 -14.384 1.00 42.62 296 GLN A C 1
ATOM 2370 O O . GLN A 1 296 ? -40.859 11.704 -14.415 1.00 42.62 296 GLN A O 1
ATOM 2375 N N . SER A 1 297 ? -38.814 12.241 -13.626 1.00 38.44 297 SER A N 1
ATOM 2376 C CA . SER A 1 297 ? -39.164 13.490 -12.937 1.00 38.44 297 SER A CA 1
ATOM 2377 C C . SER A 1 297 ? -38.112 14.558 -13.282 1.00 38.44 297 SER A C 1
ATOM 2379 O O . SER A 1 297 ? -36.963 14.203 -13.562 1.00 38.44 297 SER A O 1
ATOM 2381 N N . PRO A 1 298 ? -38.486 15.849 -13.354 1.00 47.53 298 PRO A N 1
ATOM 2382 C CA . PRO A 1 298 ? -37.725 16.847 -14.105 1.00 47.53 298 PRO A CA 1
ATOM 2383 C C . PRO A 1 298 ? -36.491 17.391 -13.372 1.00 47.53 298 PRO A C 1
ATOM 2385 O O . PRO A 1 298 ? -36.445 17.465 -12.147 1.00 47.53 298 PRO A O 1
ATOM 2388 N N . LYS A 1 299 ? -35.502 17.843 -14.156 1.00 46.31 299 LYS A N 1
ATOM 2389 C CA . LYS A 1 299 ? -34.320 18.574 -13.672 1.00 46.31 299 LYS A CA 1
ATOM 2390 C C . LYS A 1 299 ? -34.711 19.984 -13.195 1.00 46.31 299 LYS A C 1
ATOM 2392 O O . LYS A 1 299 ? -35.228 20.746 -14.014 1.00 46.31 299 LYS A O 1
ATOM 2397 N N . PRO A 1 300 ? -34.365 20.403 -11.966 1.00 42.31 300 PRO A N 1
ATOM 2398 C CA . PRO A 1 300 ? -34.352 21.815 -11.602 1.00 42.31 300 PRO A CA 1
ATOM 2399 C C . PRO A 1 300 ? -33.122 22.496 -12.216 1.00 42.31 300 PRO A C 1
ATOM 2401 O O . PRO A 1 300 ? -31.982 22.124 -11.935 1.00 42.31 300 PRO A O 1
ATOM 2404 N N . SER A 1 301 ? -33.347 23.505 -13.055 1.00 43.09 301 SER A N 1
ATOM 2405 C CA . SER A 1 301 ? -32.303 24.446 -13.467 1.00 43.09 301 SER A CA 1
ATOM 2406 C C . SER A 1 301 ? -32.103 25.470 -12.351 1.00 43.09 301 SER A C 1
ATOM 2408 O O . SER A 1 301 ? -32.985 26.290 -12.109 1.00 43.09 301 SER A O 1
ATOM 2410 N N . LEU A 1 302 ? -30.950 25.442 -11.680 1.00 42.31 302 LEU A N 1
ATOM 2411 C CA . LEU A 1 302 ? -30.533 26.521 -10.784 1.00 42.31 302 LEU A CA 1
ATOM 2412 C C . LEU A 1 302 ? -29.369 27.284 -11.413 1.00 42.31 302 LEU A C 1
ATOM 2414 O O . LEU A 1 302 ? -28.262 26.769 -11.559 1.00 42.31 302 LEU A O 1
ATOM 2418 N N . ARG A 1 303 ? -29.659 28.528 -11.806 1.00 36.88 303 ARG A N 1
ATOM 2419 C CA . ARG A 1 303 ? -28.669 29.519 -12.233 1.00 36.88 303 ARG A CA 1
ATOM 2420 C C . ARG A 1 303 ? -27.770 29.876 -11.046 1.00 36.88 303 ARG A C 1
ATOM 2422 O O . ARG A 1 303 ? -28.272 30.340 -10.026 1.00 36.88 303 ARG A O 1
ATOM 2429 N N . SER A 1 304 ? -26.458 29.756 -11.211 1.00 37.81 304 SER A N 1
ATOM 2430 C CA . SER A 1 304 ? -25.493 30.386 -10.304 1.00 37.81 304 SER A CA 1
ATOM 2431 C C . SER A 1 304 ? -25.387 31.883 -10.626 1.00 37.81 304 SER A C 1
ATOM 2433 O O . SER A 1 304 ? -25.192 32.219 -11.797 1.00 37.81 304 SER A O 1
ATOM 2435 N N . PRO A 1 305 ? -25.490 32.800 -9.647 1.00 50.16 305 PRO A N 1
ATOM 2436 C CA . PRO A 1 305 ? -25.269 34.218 -9.894 1.00 50.16 305 PRO A CA 1
ATOM 2437 C C . PRO A 1 305 ? -23.772 34.516 -10.049 1.00 50.16 305 PRO A C 1
ATOM 2439 O O . PRO A 1 305 ? -22.949 34.129 -9.218 1.00 50.16 305 PRO A O 1
ATOM 2442 N N . VAL A 1 306 ? -23.430 35.254 -11.104 1.00 42.81 306 VAL A N 1
ATOM 2443 C CA . VAL A 1 306 ? -22.108 35.864 -11.278 1.00 42.81 306 VAL A CA 1
ATOM 2444 C C . VAL A 1 306 ? -21.905 36.892 -10.165 1.00 42.81 306 VAL A C 1
ATOM 2446 O O . VAL A 1 306 ? -22.667 37.852 -10.074 1.00 42.81 306 VAL A O 1
ATOM 2449 N N . ARG A 1 307 ? -20.874 36.717 -9.328 1.00 39.75 307 ARG A N 1
ATOM 2450 C CA . ARG A 1 307 ? -20.456 37.733 -8.353 1.00 39.75 307 ARG A CA 1
ATOM 2451 C C . ARG A 1 307 ? -19.098 38.299 -8.742 1.00 39.75 307 ARG A C 1
ATOM 2453 O O . ARG A 1 307 ? -18.055 37.740 -8.423 1.00 39.75 307 ARG A O 1
ATOM 2460 N N . SER A 1 308 ? -19.146 39.429 -9.432 1.00 42.12 308 SER A N 1
ATOM 2461 C CA . SER A 1 308 ? -18.003 40.289 -9.717 1.00 42.12 308 SER A CA 1
ATOM 2462 C C . SER A 1 308 ? -17.330 40.768 -8.425 1.00 42.12 308 SER A C 1
ATOM 2464 O O . SER A 1 308 ? -17.992 41.334 -7.553 1.00 42.12 308 SER A O 1
ATOM 2466 N N . GLN A 1 309 ? -16.010 40.602 -8.335 1.00 40.28 309 GLN A N 1
ATOM 2467 C CA . GLN A 1 309 ? -15.158 41.356 -7.415 1.00 40.28 309 GLN A CA 1
ATOM 2468 C C . GLN A 1 309 ? -13.979 41.948 -8.184 1.00 40.28 309 GLN A C 1
ATOM 2470 O O . GLN A 1 309 ? -12.945 41.318 -8.375 1.00 40.28 309 GLN A O 1
ATOM 2475 N N . SER A 1 310 ? -14.164 43.189 -8.616 1.00 41.06 310 SER A N 1
ATOM 2476 C CA . SER A 1 310 ? -13.082 44.125 -8.887 1.00 41.06 310 SER A CA 1
ATOM 2477 C C . SER A 1 310 ? -12.525 44.641 -7.559 1.00 41.06 310 SER A C 1
ATOM 2479 O O . SER A 1 310 ? -13.290 45.183 -6.754 1.00 41.06 310 SER A O 1
ATOM 2481 N N . ARG A 1 311 ? -11.212 44.534 -7.345 1.00 41.50 311 ARG A N 1
ATOM 2482 C CA . ARG A 1 311 ? -10.479 45.473 -6.488 1.00 41.50 311 ARG A CA 1
ATOM 2483 C C . ARG A 1 311 ? -8.995 45.485 -6.833 1.00 41.50 311 ARG A C 1
ATOM 2485 O O . ARG A 1 311 ? -8.300 44.490 -6.655 1.00 41.50 311 ARG A O 1
ATOM 2492 N N . ASP A 1 312 ? -8.555 46.635 -7.319 1.00 41.31 312 ASP A N 1
ATOM 2493 C CA . ASP A 1 312 ? -7.159 46.996 -7.525 1.00 41.31 312 ASP A CA 1
ATOM 2494 C C . ASP A 1 312 ? -6.384 47.024 -6.201 1.00 41.31 312 ASP A C 1
ATOM 2496 O O . ASP A 1 312 ? -6.960 47.249 -5.132 1.00 41.31 312 ASP A O 1
ATOM 2500 N N . GLY A 1 313 ? -5.067 46.812 -6.265 1.00 32.12 313 GLY A N 1
ATOM 2501 C CA . GLY A 1 313 ? -4.235 46.786 -5.060 1.00 32.12 313 GLY A CA 1
ATOM 2502 C C . GLY A 1 313 ? -2.804 46.296 -5.261 1.00 32.12 313 GLY A C 1
ATOM 2503 O O . GLY A 1 313 ? -2.353 45.424 -4.524 1.00 32.12 313 GLY A O 1
ATOM 2504 N N . SER A 1 314 ? -2.076 46.842 -6.237 1.00 36.81 314 SER A N 1
ATOM 2505 C CA . SER A 1 314 ? -0.614 46.688 -6.281 1.00 36.81 314 SER A CA 1
ATOM 2506 C C . SER A 1 314 ? 0.041 47.445 -5.121 1.00 36.81 314 SER A C 1
ATOM 2508 O O . SER A 1 314 ? -0.381 48.558 -4.804 1.00 36.81 314 SER A O 1
ATOM 2510 N N . PRO A 1 315 ? 1.156 46.929 -4.584 1.00 48.91 315 PRO A N 1
ATOM 2511 C CA . PRO A 1 315 ? 2.269 47.819 -4.282 1.00 48.91 315 PRO A CA 1
ATOM 2512 C C . PRO A 1 315 ? 3.583 47.353 -4.915 1.00 48.91 315 PRO A C 1
ATOM 2514 O O . PRO A 1 315 ? 3.917 46.170 -4.967 1.00 48.91 315 PRO A O 1
ATOM 2517 N N . LEU A 1 316 ? 4.341 48.341 -5.387 1.00 39.25 316 LEU A N 1
ATOM 2518 C CA . LEU A 1 316 ? 5.700 48.200 -5.897 1.00 39.25 316 LEU A CA 1
ATOM 2519 C C . LEU A 1 316 ? 6.665 47.771 -4.782 1.00 39.25 316 LEU A C 1
ATOM 2521 O O . LEU A 1 316 ? 6.604 48.287 -3.669 1.00 39.25 316 LEU A O 1
ATOM 2525 N N . SER A 1 317 ? 7.642 46.932 -5.123 1.00 41.22 317 SER A N 1
ATOM 2526 C CA . SER A 1 317 ? 8.891 46.825 -4.369 1.00 41.22 317 SER A CA 1
ATOM 2527 C C . SER A 1 317 ? 10.050 46.632 -5.342 1.00 41.22 317 SER A C 1
ATOM 2529 O O . SER A 1 317 ? 10.186 45.592 -5.984 1.00 41.22 317 SER A O 1
ATOM 2531 N N . ASN A 1 318 ? 10.862 47.678 -5.492 1.00 38.16 318 ASN A N 1
ATOM 2532 C CA . ASN A 1 318 ? 12.114 47.621 -6.236 1.00 38.16 318 ASN A CA 1
ATOM 2533 C C . ASN A 1 318 ? 13.152 46.847 -5.420 1.00 38.16 318 ASN A C 1
ATOM 2535 O O . ASN A 1 318 ? 13.418 47.254 -4.296 1.00 38.16 318 ASN A O 1
ATOM 2539 N N . TYR A 1 319 ? 13.858 45.888 -6.023 1.00 38.78 319 TYR A N 1
ATOM 2540 C CA . TYR A 1 319 ? 15.293 45.742 -5.760 1.00 38.78 319 TYR A CA 1
ATOM 2541 C C . TYR A 1 319 ? 16.051 45.327 -7.023 1.00 38.78 319 TYR A C 1
ATOM 2543 O O . TYR A 1 319 ? 15.549 44.603 -7.880 1.00 38.78 319 TYR A O 1
ATOM 2551 N N . ARG A 1 320 ? 17.255 45.883 -7.163 1.00 35.84 320 ARG A N 1
ATOM 2552 C CA . ARG A 1 320 ? 18.004 46.015 -8.417 1.00 35.84 320 ARG A CA 1
ATOM 2553 C C . ARG A 1 320 ? 19.396 45.392 -8.261 1.00 35.84 320 ARG A C 1
ATOM 2555 O O . ARG A 1 320 ? 20.081 45.714 -7.300 1.00 35.84 320 ARG A O 1
ATOM 2562 N N . ASN A 1 321 ? 19.834 44.638 -9.275 1.00 36.88 321 ASN A N 1
ATOM 2563 C CA . ASN A 1 321 ? 21.234 44.326 -9.624 1.00 36.88 321 ASN A CA 1
ATOM 2564 C C . ASN A 1 321 ? 22.141 43.571 -8.615 1.00 36.88 321 ASN A C 1
ATOM 2566 O O . ASN A 1 321 ? 22.635 44.182 -7.672 1.00 36.88 321 ASN A O 1
ATOM 2570 N N . LYS A 1 322 ? 22.626 42.368 -8.992 1.00 36.38 322 LYS A N 1
ATOM 2571 C CA . LYS A 1 322 ? 23.973 42.184 -9.614 1.00 36.38 322 LYS A CA 1
ATOM 2572 C C . LYS A 1 322 ? 24.336 40.714 -9.936 1.00 36.38 322 LYS A C 1
ATOM 2574 O O . LYS A 1 322 ? 24.312 39.872 -9.054 1.00 36.38 322 LYS A O 1
ATOM 2579 N N . SER A 1 323 ? 24.714 40.508 -11.203 1.00 42.31 323 SER A N 1
ATOM 2580 C CA . SER A 1 323 ? 25.779 39.675 -11.817 1.00 42.31 323 SER A CA 1
ATOM 2581 C C . SER A 1 323 ? 26.187 38.261 -11.307 1.00 42.31 323 SER A C 1
ATOM 2583 O O . SER A 1 323 ? 26.205 38.006 -10.109 1.00 42.31 323 SER A O 1
ATOM 2585 N N . PRO A 1 324 ? 26.607 37.351 -12.224 1.00 52.31 324 PRO A N 1
ATOM 2586 C CA . PRO A 1 324 ? 26.963 35.950 -11.933 1.00 52.31 324 PRO A CA 1
ATOM 2587 C C . PRO A 1 324 ? 28.438 35.732 -11.508 1.00 52.31 324 PRO A C 1
ATOM 2589 O O . PRO A 1 324 ? 29.272 36.615 -11.721 1.00 52.31 324 PRO A O 1
ATOM 2592 N N . PRO A 1 325 ? 28.789 34.546 -10.960 1.00 52.44 325 PRO A N 1
ATOM 2593 C CA . PRO A 1 325 ? 30.162 34.192 -10.585 1.00 52.44 325 PRO A CA 1
ATOM 2594 C C . PRO A 1 325 ? 31.025 33.743 -11.787 1.00 52.44 325 PRO A C 1
ATOM 2596 O O . PRO A 1 325 ? 30.498 33.126 -12.716 1.00 52.44 325 PRO A O 1
ATOM 2599 N N . PRO A 1 326 ? 32.352 33.988 -11.770 1.00 54.97 326 PRO A N 1
ATOM 2600 C CA . PRO A 1 326 ? 33.270 33.533 -12.810 1.00 54.97 326 PRO A CA 1
ATOM 2601 C C . PRO A 1 326 ? 33.809 32.113 -12.569 1.00 54.97 326 PRO A C 1
ATOM 2603 O O . PRO A 1 326 ? 34.080 31.698 -11.442 1.00 54.97 326 PRO A O 1
ATOM 2606 N N . THR A 1 327 ? 34.036 31.396 -13.668 1.00 40.62 327 THR A N 1
ATOM 2607 C CA . THR A 1 327 ? 34.761 30.120 -13.729 1.00 40.62 327 THR A CA 1
ATOM 2608 C C . THR A 1 327 ? 36.243 30.315 -13.396 1.00 40.62 327 THR A C 1
ATOM 2610 O O . THR A 1 327 ? 36.867 31.231 -13.928 1.00 40.62 327 THR A O 1
ATOM 2613 N N . VAL A 1 328 ? 36.838 29.420 -12.601 1.00 41.62 328 VAL A N 1
ATOM 2614 C CA . VAL A 1 328 ? 38.297 29.361 -12.397 1.00 41.62 328 VAL A CA 1
ATOM 2615 C C . VAL A 1 328 ? 38.820 27.989 -12.814 1.00 41.62 328 VAL A C 1
ATOM 2617 O O . VAL A 1 328 ? 38.309 26.951 -12.399 1.00 41.62 328 VAL A O 1
ATOM 2620 N N . THR A 1 329 ? 39.847 27.981 -13.658 1.00 36.09 329 THR A N 1
ATOM 2621 C CA . THR A 1 329 ? 40.595 26.790 -14.072 1.00 36.09 329 THR A CA 1
ATOM 2622 C C . THR A 1 329 ? 42.049 27.201 -14.258 1.00 36.09 329 THR A C 1
ATOM 2624 O O . THR A 1 329 ? 42.337 28.017 -15.128 1.00 36.09 329 THR A O 1
ATOM 2627 N N . SER A 1 330 ? 42.965 26.651 -13.460 1.00 39.44 330 SER A N 1
ATOM 2628 C CA . SER A 1 330 ? 44.408 26.823 -13.673 1.00 39.44 330 SER A CA 1
ATOM 2629 C C . SER A 1 330 ? 45.221 25.732 -12.971 1.00 39.44 330 SER A C 1
ATOM 2631 O O . SER A 1 330 ? 45.046 25.476 -11.781 1.00 39.44 330 SER A O 1
ATOM 2633 N N . VAL A 1 331 ? 46.119 25.121 -13.740 1.00 38.53 331 VAL A N 1
ATOM 2634 C CA . VAL A 1 331 ? 47.140 24.126 -13.358 1.00 38.53 331 VAL A CA 1
ATOM 2635 C C . VAL A 1 331 ? 48.421 24.878 -12.917 1.00 38.53 331 VAL A C 1
ATOM 2637 O O . VAL A 1 331 ? 48.591 26.026 -13.333 1.00 38.53 331 VAL A O 1
ATOM 2640 N N . PRO A 1 332 ? 49.299 24.329 -12.047 1.00 52.28 332 PRO A N 1
ATOM 2641 C CA . PRO A 1 332 ? 50.331 25.127 -11.375 1.00 52.28 332 PRO A CA 1
ATOM 2642 C C . PRO A 1 332 ? 51.616 25.328 -12.195 1.00 52.28 332 PRO A C 1
ATOM 2644 O O . PRO A 1 332 ? 51.997 24.480 -12.999 1.00 52.28 332 PRO A O 1
ATOM 2647 N N . VAL A 1 333 ? 52.334 26.420 -11.904 1.00 43.25 333 VAL A N 1
ATOM 2648 C CA . VAL A 1 333 ? 53.708 26.701 -12.368 1.00 43.25 333 VAL A CA 1
ATOM 2649 C C . VAL A 1 333 ? 54.560 27.188 -11.182 1.00 43.25 333 VAL A C 1
ATOM 2651 O O . VAL A 1 333 ? 54.042 27.615 -10.152 1.00 43.25 333 VAL A O 1
ATOM 2654 N N . VAL A 1 334 ? 55.876 27.024 -11.305 1.00 39.09 334 VAL A N 1
ATOM 2655 C CA . VAL A 1 334 ? 56.872 26.935 -10.227 1.00 39.09 334 VAL A CA 1
ATOM 2656 C C . VAL A 1 334 ? 57.757 28.197 -10.113 1.00 39.09 334 VAL A C 1
ATOM 2658 O O . VAL A 1 334 ? 57.996 28.871 -11.107 1.00 39.09 334 VAL A O 1
ATOM 2661 N N . ALA A 1 335 ? 58.332 28.392 -8.913 1.00 34.16 335 ALA A N 1
ATOM 2662 C CA . ALA A 1 335 ? 59.591 29.096 -8.582 1.00 34.16 335 ALA A CA 1
ATOM 2663 C C . ALA A 1 335 ? 59.635 30.609 -8.210 1.00 34.16 335 ALA A C 1
ATOM 2665 O O . ALA A 1 335 ? 59.526 31.492 -9.048 1.00 34.16 335 ALA A O 1
ATOM 2666 N N . LYS A 1 336 ? 60.110 30.810 -6.962 1.00 33.66 336 LYS A N 1
ATOM 2667 C CA . LYS A 1 336 ? 61.327 31.560 -6.540 1.00 33.66 336 LYS A CA 1
ATOM 2668 C C . LYS A 1 336 ? 61.290 33.054 -6.115 1.00 33.66 336 LYS A C 1
ATOM 2670 O O . LYS A 1 336 ? 60.956 33.956 -6.867 1.00 33.66 336 LYS A O 1
ATOM 2675 N N . THR A 1 337 ? 61.913 33.230 -4.935 1.00 35.22 337 THR A N 1
ATOM 2676 C CA . THR A 1 337 ? 62.879 34.268 -4.482 1.00 35.22 337 THR A CA 1
ATOM 2677 C C . THR A 1 337 ? 62.444 35.643 -3.931 1.00 35.22 337 THR A C 1
ATOM 2679 O O . THR A 1 337 ? 62.170 36.567 -4.680 1.00 35.22 337 THR A O 1
ATOM 2682 N N . ASN A 1 338 ? 62.691 35.769 -2.613 1.00 34.62 338 ASN A N 1
ATOM 2683 C CA . ASN A 1 338 ? 63.550 36.764 -1.929 1.00 34.62 338 ASN A CA 1
ATOM 2684 C C . ASN A 1 338 ? 63.023 38.138 -1.453 1.00 34.62 338 ASN A C 1
ATOM 2686 O O . ASN A 1 338 ? 62.316 38.850 -2.152 1.00 34.62 338 ASN A O 1
ATOM 2690 N N . SER A 1 339 ? 63.580 38.528 -0.286 1.00 34.38 339 SER A N 1
ATOM 2691 C CA . SER A 1 339 ? 63.632 39.857 0.375 1.00 34.38 339 SER A CA 1
ATOM 2692 C C . SER A 1 339 ? 62.302 40.516 0.802 1.00 34.38 339 SER A C 1
ATOM 2694 O O . SER A 1 339 ? 61.347 40.535 0.044 1.00 34.38 339 SER A O 1
ATOM 2696 N N . GLY A 1 340 ? 62.175 41.128 1.989 1.00 33.00 340 GLY A N 1
ATOM 2697 C CA . GLY A 1 340 ? 63.075 41.181 3.156 1.00 33.00 340 GLY A CA 1
ATOM 2698 C C . GLY A 1 340 ? 62.797 42.400 4.059 1.00 33.00 340 GLY A C 1
ATOM 2699 O O . GLY A 1 340 ? 62.677 43.497 3.528 1.00 33.00 340 GLY A O 1
ATOM 2700 N N . THR A 1 341 ? 62.794 42.214 5.395 1.00 33.47 341 THR A N 1
ATOM 2701 C CA . THR A 1 341 ? 62.759 43.282 6.445 1.00 33.47 341 THR A CA 1
ATOM 2702 C C . THR A 1 341 ? 61.424 44.084 6.470 1.00 33.47 341 THR A C 1
ATOM 2704 O O . THR A 1 341 ? 60.809 44.300 5.439 1.00 33.47 341 THR A O 1
ATOM 2707 N N . VAL A 1 342 ? 60.809 44.512 7.581 1.00 36.56 342 VAL A N 1
ATOM 2708 C CA . VAL A 1 342 ? 61.279 44.951 8.910 1.00 36.56 342 VAL A CA 1
ATOM 2709 C C . VAL A 1 342 ? 60.334 44.437 10.011 1.00 36.56 342 VAL A C 1
ATOM 2711 O O . VAL A 1 342 ? 59.130 44.320 9.795 1.00 36.56 342 VAL A O 1
ATOM 2714 N N . ALA A 1 343 ? 60.865 44.159 11.205 1.00 34.00 343 ALA A N 1
ATOM 2715 C CA . ALA A 1 343 ? 60.077 43.776 12.377 1.00 34.00 343 ALA A CA 1
ATOM 2716 C C . ALA A 1 343 ? 59.610 44.996 13.194 1.00 34.00 343 ALA A C 1
ATOM 2718 O O . ALA A 1 343 ? 60.391 45.914 13.437 1.00 34.00 343 ALA A O 1
ATOM 2719 N N . LEU A 1 344 ? 58.381 44.947 13.716 1.00 35.50 344 LEU A N 1
ATOM 2720 C CA . LEU A 1 344 ? 57.967 45.732 14.880 1.00 35.50 344 LEU A CA 1
ATOM 2721 C C . LEU A 1 344 ? 57.397 44.793 15.945 1.00 35.50 344 LEU A C 1
ATOM 2723 O O . LEU A 1 344 ? 56.562 43.934 15.667 1.00 35.50 344 LEU A O 1
ATOM 2727 N N . LEU A 1 345 ? 57.913 44.945 17.162 1.00 34.59 345 LEU A N 1
ATOM 2728 C CA . LEU A 1 345 ? 57.611 44.103 18.314 1.00 34.59 345 LEU A CA 1
ATOM 2729 C C . LEU A 1 345 ? 56.177 44.339 18.805 1.00 34.59 345 LEU A C 1
ATOM 2731 O O . LEU A 1 345 ? 55.726 45.476 18.918 1.00 34.59 345 LEU A O 1
ATOM 2735 N N . SER A 1 346 ? 55.481 43.264 19.167 1.00 37.22 346 SER A N 1
ATOM 2736 C CA . SER A 1 346 ? 54.257 43.322 19.970 1.00 37.22 346 SER A CA 1
ATOM 2737 C C . SER A 1 346 ? 54.350 42.298 21.093 1.00 37.22 346 SER A C 1
ATOM 2739 O O . SER A 1 346 ? 54.688 41.136 20.870 1.00 37.22 346 SER A O 1
ATOM 2741 N N . ILE A 1 347 ? 54.118 42.773 22.314 1.00 41.53 347 ILE A N 1
ATOM 2742 C CA . ILE A 1 347 ? 54.304 42.032 23.564 1.00 41.53 347 ILE A CA 1
ATOM 2743 C C . ILE A 1 347 ? 53.178 40.989 23.705 1.00 41.53 347 ILE A C 1
ATOM 2745 O O . ILE A 1 347 ? 52.014 41.344 23.503 1.00 41.53 347 ILE A O 1
ATOM 2749 N N . PRO A 1 348 ? 53.471 39.722 24.054 1.00 37.94 348 PRO A N 1
ATOM 2750 C CA . PRO A 1 348 ? 52.436 38.707 24.218 1.00 37.94 348 PRO A CA 1
ATOM 2751 C C . PRO A 1 348 ? 51.652 38.911 25.523 1.00 37.94 348 PRO A C 1
ATOM 2753 O O . PRO A 1 348 ? 52.234 38.980 26.606 1.00 37.94 348 PRO A O 1
ATOM 2756 N N . LEU A 1 349 ? 50.319 38.945 25.430 1.00 44.62 349 LEU A N 1
ATOM 2757 C CA . LEU A 1 349 ? 49.445 38.774 26.596 1.00 44.62 349 LEU A CA 1
ATOM 2758 C C . LEU A 1 349 ? 49.496 37.310 27.081 1.00 44.62 349 LEU A C 1
ATOM 2760 O O . LEU A 1 349 ? 49.566 36.400 26.249 1.00 44.62 349 LEU A O 1
ATOM 2764 N N . PRO A 1 350 ? 49.426 37.053 28.401 1.00 55.25 350 PRO A N 1
ATOM 2765 C CA . PRO A 1 350 ? 49.429 35.696 28.938 1.00 55.25 350 PRO A CA 1
ATOM 2766 C C . PRO A 1 350 ? 48.144 34.927 28.567 1.00 55.25 350 PRO A C 1
ATOM 2768 O O . PRO A 1 350 ? 47.076 35.532 28.428 1.00 55.25 350 PRO A O 1
ATOM 2771 N N . PRO A 1 351 ? 48.217 33.590 28.422 1.00 46.53 351 PRO A N 1
ATOM 2772 C CA . PRO A 1 351 ? 47.083 32.777 28.000 1.00 46.53 351 PRO A CA 1
ATOM 2773 C C . PRO A 1 351 ? 45.992 32.733 29.076 1.00 46.53 351 PRO A C 1
ATOM 2775 O O . PRO A 1 351 ? 46.249 32.358 30.221 1.00 46.53 351 PRO A O 1
ATOM 2778 N N . GLN A 1 352 ? 44.752 33.058 28.701 1.00 41.31 352 GLN A N 1
ATOM 2779 C CA . GLN A 1 352 ? 43.605 32.777 29.564 1.00 41.31 352 GLN A CA 1
ATOM 2780 C C . GLN A 1 352 ? 43.359 31.268 29.650 1.00 41.31 352 GLN A C 1
ATOM 2782 O O . GLN A 1 352 ? 43.317 30.567 28.638 1.00 41.31 352 GLN A O 1
ATOM 2787 N N . LEU A 1 353 ? 43.153 30.793 30.878 1.00 43.44 353 LEU A N 1
ATOM 2788 C CA . LEU A 1 353 ? 42.730 29.431 31.188 1.00 43.44 353 LEU A CA 1
ATOM 2789 C C . LEU A 1 353 ? 41.392 29.119 30.502 1.00 43.44 353 LEU A C 1
ATOM 2791 O O . LEU A 1 353 ? 40.346 29.622 30.911 1.00 43.44 353 LEU A O 1
ATOM 2795 N N . GLN A 1 354 ? 41.416 28.251 29.490 1.00 50.84 354 GLN A N 1
ATOM 2796 C CA . GLN A 1 354 ? 40.196 27.600 29.022 1.00 50.84 354 GLN A CA 1
ATOM 2797 C C . GLN A 1 354 ? 39.727 26.594 30.088 1.00 50.84 354 GLN A C 1
ATOM 2799 O O . GLN A 1 354 ? 40.547 25.809 30.574 1.00 50.84 354 GLN A O 1
ATOM 2804 N N . PRO A 1 355 ? 38.435 26.581 30.465 1.00 52.84 355 PRO A N 1
ATOM 2805 C CA . PRO A 1 355 ? 37.901 25.537 31.331 1.00 52.84 355 PRO A CA 1
ATOM 2806 C C . PRO A 1 355 ? 37.991 24.169 30.629 1.00 52.84 355 PRO A C 1
ATOM 2808 O O . PRO A 1 355 ? 37.876 24.106 29.401 1.00 52.84 355 PRO A O 1
ATOM 2811 N N . PRO A 1 356 ? 38.191 23.069 31.378 1.00 50.12 356 PRO A N 1
ATOM 2812 C CA . PRO A 1 356 ? 38.365 21.745 30.792 1.00 50.12 356 PRO A CA 1
ATOM 2813 C C . PRO A 1 356 ? 37.128 21.333 29.989 1.00 50.12 356 PRO A C 1
ATOM 2815 O O . PRO A 1 356 ? 35.992 21.494 30.442 1.00 50.12 356 PRO A O 1
ATOM 2818 N N . ALA A 1 357 ? 37.359 20.779 28.797 1.00 51.62 357 ALA A N 1
ATOM 2819 C CA . ALA A 1 357 ? 36.290 20.253 27.960 1.00 51.62 357 ALA A CA 1
ATOM 2820 C C . ALA A 1 357 ? 35.506 19.160 28.717 1.00 51.62 357 ALA A C 1
ATOM 2822 O O . ALA A 1 357 ? 36.127 18.315 29.371 1.00 51.62 357 ALA A O 1
ATOM 2823 N N . PRO A 1 358 ? 34.161 19.145 28.643 1.00 53.69 358 PRO A N 1
ATOM 2824 C CA . PRO A 1 358 ? 33.376 18.082 29.255 1.00 53.69 358 PRO A CA 1
ATOM 2825 C C . PRO A 1 358 ? 33.750 16.729 28.629 1.00 53.69 358 PRO A C 1
ATOM 2827 O O . PRO A 1 358 ? 34.043 16.675 27.429 1.00 53.69 358 PRO A O 1
ATOM 2830 N N . PRO A 1 359 ? 33.742 15.631 29.407 1.00 45.62 359 PRO A N 1
ATOM 2831 C CA . PRO A 1 359 ? 34.114 14.321 28.895 1.00 45.62 359 PRO A CA 1
ATOM 2832 C C . PRO A 1 359 ? 33.201 13.928 27.733 1.00 45.62 359 PRO A C 1
ATOM 2834 O O . PRO A 1 359 ? 31.975 14.032 27.827 1.00 45.62 359 PRO A O 1
ATOM 2837 N N . VAL A 1 360 ? 33.809 13.457 26.643 1.00 43.53 360 VAL A N 1
ATOM 2838 C CA . VAL A 1 360 ? 33.088 12.889 25.504 1.00 43.53 360 VAL A CA 1
ATOM 2839 C C . VAL A 1 360 ? 32.414 11.606 25.981 1.00 43.53 360 VAL A C 1
ATOM 2841 O O . VAL A 1 360 ? 33.048 10.561 26.100 1.00 43.53 360 VAL A O 1
ATOM 2844 N N . VAL A 1 361 ? 31.123 11.700 26.294 1.00 45.19 361 VAL A N 1
ATOM 2845 C CA . VAL A 1 361 ? 30.296 10.531 26.590 1.00 45.19 361 VAL A CA 1
ATOM 2846 C C . VAL A 1 361 ? 30.084 9.791 25.276 1.00 45.19 361 VAL A C 1
ATOM 2848 O O . VAL A 1 361 ? 29.262 10.203 24.457 1.00 45.19 361 VAL A O 1
ATOM 2851 N N . GLU A 1 362 ? 30.834 8.708 25.067 1.00 45.62 362 GLU A N 1
ATOM 2852 C CA . GLU A 1 362 ? 30.543 7.753 24.001 1.00 45.62 362 GLU A CA 1
ATOM 2853 C C . GLU A 1 362 ? 29.110 7.244 24.175 1.00 45.62 362 GLU A C 1
ATOM 2855 O O . GLU A 1 362 ? 28.790 6.491 25.099 1.00 45.62 362 GLU A O 1
ATOM 2860 N N . SER A 1 363 ? 28.229 7.668 23.271 1.00 44.56 363 SER A N 1
ATOM 2861 C CA . SER A 1 363 ? 26.865 7.172 23.177 1.00 44.56 363 SER A CA 1
ATOM 2862 C C . SER A 1 363 ? 26.898 5.689 22.813 1.00 44.56 363 SER A C 1
ATOM 2864 O O . SER A 1 363 ? 26.990 5.343 21.633 1.00 44.56 363 SER A O 1
ATOM 2866 N N . ARG A 1 364 ? 26.842 4.816 23.826 1.00 53.28 364 ARG A N 1
ATOM 2867 C CA . ARG A 1 364 ? 26.796 3.365 23.622 1.00 53.28 364 ARG A CA 1
ATOM 2868 C C . ARG A 1 364 ? 25.612 2.973 22.744 1.00 53.28 364 ARG A 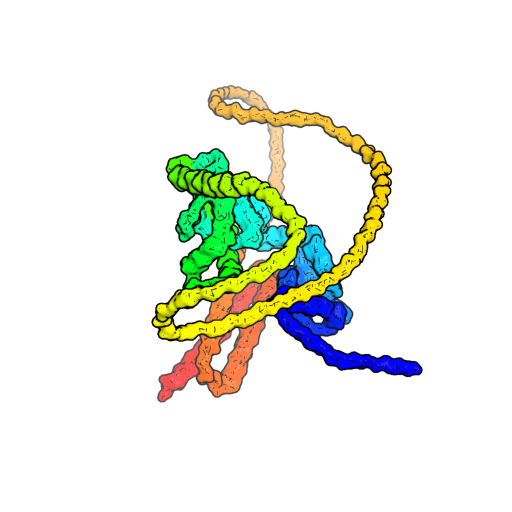C 1
ATOM 2870 O O . ARG A 1 364 ? 24.516 3.524 22.850 1.00 53.28 364 ARG A O 1
ATOM 2877 N N . ASP A 1 365 ? 25.883 2.022 21.860 1.00 50.44 365 ASP A N 1
ATOM 2878 C CA . ASP A 1 365 ? 25.013 1.687 20.744 1.00 50.44 365 ASP A CA 1
ATOM 2879 C C . ASP A 1 365 ? 23.666 1.099 21.204 1.00 50.44 365 ASP A C 1
ATOM 2881 O O . ASP A 1 365 ? 23.591 0.215 22.063 1.00 50.44 365 ASP A O 1
ATOM 2885 N N . LYS A 1 366 ? 22.583 1.584 20.588 1.00 49.88 366 LYS A N 1
ATOM 2886 C CA . LYS A 1 366 ? 21.202 1.149 20.848 1.00 49.88 366 LYS A CA 1
ATOM 2887 C C . LYS A 1 366 ? 20.977 -0.317 20.457 1.00 49.88 366 LYS A C 1
ATOM 2889 O O . LYS A 1 366 ? 20.015 -0.924 20.925 1.00 49.88 366 LYS A O 1
ATOM 2894 N N . SER A 1 367 ? 21.862 -0.887 19.636 1.00 46.56 367 SER A N 1
ATOM 2895 C CA . SER A 1 367 ? 21.885 -2.315 19.299 1.00 46.56 367 SER A CA 1
ATOM 2896 C C . SER A 1 367 ? 21.983 -3.222 20.536 1.00 46.56 367 SER A C 1
ATOM 2898 O O . SER A 1 367 ? 21.264 -4.218 20.613 1.00 46.56 367 SER A O 1
ATOM 2900 N N . VAL A 1 368 ? 22.786 -2.846 21.540 1.00 51.38 368 VAL A N 1
ATOM 2901 C CA . VAL A 1 368 ? 23.030 -3.657 22.748 1.00 51.38 368 VAL A CA 1
ATOM 2902 C C . VAL A 1 368 ? 21.766 -3.773 23.604 1.00 51.38 368 VAL A C 1
ATOM 2904 O O . VAL A 1 368 ? 21.385 -4.864 24.014 1.00 51.38 368 VAL A O 1
ATOM 2907 N N . GLN A 1 369 ? 21.042 -2.667 23.798 1.00 55.03 369 GLN A N 1
ATOM 2908 C CA . GLN A 1 369 ? 19.804 -2.657 24.591 1.00 55.03 369 GLN A CA 1
ATOM 2909 C C . GLN A 1 369 ? 18.662 -3.447 23.930 1.00 55.03 369 GLN A C 1
ATOM 2911 O O . GLN A 1 369 ? 17.786 -3.961 24.623 1.00 55.03 369 GLN A O 1
ATOM 2916 N N . LYS A 1 370 ? 18.661 -3.555 22.594 1.00 56.31 370 LYS A N 1
ATOM 2917 C CA . LYS A 1 370 ? 17.704 -4.393 21.857 1.00 56.31 370 LYS A CA 1
ATOM 2918 C C . LYS A 1 370 ? 18.008 -5.882 22.044 1.00 56.31 370 LYS A C 1
ATOM 2920 O O . LYS A 1 370 ? 17.074 -6.656 22.233 1.00 56.31 370 LYS A O 1
ATOM 2925 N N . HIS A 1 371 ? 19.288 -6.258 22.050 1.00 66.12 371 HIS A N 1
ATOM 2926 C CA . HIS A 1 371 ? 19.727 -7.633 22.299 1.00 66.12 371 HIS A CA 1
ATOM 2927 C C . HIS A 1 371 ? 19.292 -8.129 23.688 1.00 66.12 371 HIS A C 1
ATOM 2929 O O . HIS A 1 371 ? 18.703 -9.201 23.790 1.00 66.12 371 HIS A O 1
ATOM 2935 N N . ASP A 1 372 ? 19.491 -7.327 24.742 1.00 61.50 372 ASP A N 1
ATOM 2936 C CA . ASP A 1 372 ? 19.086 -7.682 26.115 1.00 61.50 372 ASP A CA 1
ATOM 2937 C C . ASP A 1 372 ? 17.573 -7.971 26.235 1.00 61.50 372 ASP A C 1
ATOM 2939 O O . ASP A 1 372 ? 17.155 -8.874 26.965 1.00 61.50 372 ASP A O 1
ATOM 2943 N N . LEU A 1 373 ? 16.739 -7.219 25.503 1.00 59.50 373 LEU A N 1
ATOM 2944 C CA . LEU A 1 373 ? 15.286 -7.405 25.478 1.00 59.50 373 LEU A CA 1
ATOM 2945 C C . LEU A 1 373 ? 14.866 -8.629 24.647 1.00 59.50 373 LEU A C 1
ATOM 2947 O O . LEU A 1 373 ? 13.949 -9.352 25.040 1.00 59.50 373 LEU A O 1
ATOM 2951 N N . GLU A 1 374 ? 15.536 -8.884 23.521 1.00 60.59 374 GLU A N 1
ATOM 2952 C CA . GLU A 1 374 ? 15.316 -10.083 22.704 1.00 60.59 374 GLU A CA 1
ATOM 2953 C C . GLU A 1 374 ? 15.720 -11.357 23.463 1.00 60.59 374 GLU A C 1
ATOM 2955 O O . GLU A 1 374 ? 14.964 -12.328 23.455 1.00 60.59 374 GLU A O 1
ATOM 2960 N N . GLU A 1 375 ? 16.830 -11.340 24.209 1.00 67.25 375 GLU A N 1
ATOM 2961 C CA . GLU A 1 375 ? 17.250 -12.448 25.079 1.00 67.25 375 GLU A CA 1
ATOM 2962 C C . GLU A 1 375 ? 16.229 -12.707 26.203 1.00 67.25 375 GLU A C 1
ATOM 2964 O O . GLU A 1 375 ? 15.840 -13.855 26.429 1.00 67.25 375 GLU A O 1
ATOM 2969 N N . LEU A 1 376 ? 15.710 -11.654 26.852 1.00 60.59 376 LEU A N 1
ATOM 2970 C CA . LEU A 1 376 ? 14.626 -11.760 27.841 1.00 60.59 376 LEU A CA 1
ATOM 2971 C C . LEU A 1 376 ? 13.336 -12.343 27.243 1.00 60.59 376 LEU A C 1
ATOM 2973 O O . LEU A 1 376 ? 12.702 -13.200 27.860 1.00 60.59 376 LEU A O 1
ATOM 2977 N N . MET A 1 377 ? 12.954 -11.926 26.033 1.00 60.41 377 MET A N 1
ATOM 2978 C CA . MET A 1 377 ? 11.797 -12.483 25.323 1.00 60.41 377 MET A CA 1
ATOM 2979 C C . MET A 1 377 ? 12.003 -13.950 24.933 1.00 60.41 377 MET A C 1
ATOM 2981 O O . MET A 1 377 ? 11.061 -14.737 25.027 1.00 60.41 377 MET A O 1
ATOM 2985 N N . ILE A 1 378 ? 13.218 -14.343 24.537 1.00 65.81 378 ILE A N 1
ATOM 2986 C CA . ILE A 1 378 ? 13.573 -15.741 24.256 1.00 65.81 378 ILE A CA 1
ATOM 2987 C C . ILE A 1 378 ? 13.491 -16.578 25.536 1.00 65.81 378 ILE A C 1
ATOM 2989 O O . ILE A 1 378 ? 12.882 -17.645 25.507 1.00 65.81 378 ILE A O 1
ATOM 2993 N N . GLN A 1 379 ? 14.020 -16.092 26.664 1.00 58.75 379 GLN A N 1
ATOM 2994 C CA . GLN A 1 379 ? 13.922 -16.782 27.955 1.00 58.75 379 GLN A CA 1
ATOM 2995 C C . GLN A 1 379 ? 12.467 -16.904 28.428 1.00 58.75 379 GLN A C 1
ATOM 2997 O O . GLN A 1 379 ? 12.056 -17.985 28.839 1.00 58.75 379 GLN A O 1
ATOM 3002 N N . PHE A 1 380 ? 11.647 -15.856 28.293 1.00 58.47 380 PHE A N 1
ATOM 3003 C CA . PHE A 1 380 ? 10.215 -15.919 28.606 1.00 58.47 380 PHE A CA 1
ATOM 3004 C C . PHE A 1 380 ? 9.470 -16.934 27.727 1.00 58.47 380 PHE A C 1
ATOM 3006 O O . PHE A 1 380 ? 8.708 -17.757 28.226 1.00 58.47 380 PHE A O 1
ATOM 3013 N N . ASN A 1 381 ? 9.721 -16.927 26.417 1.00 54.69 381 ASN A N 1
ATOM 3014 C CA . ASN A 1 381 ? 9.103 -17.862 25.475 1.00 54.69 381 ASN A CA 1
ATOM 3015 C C . ASN A 1 381 ? 9.599 -19.304 25.705 1.00 54.69 381 ASN A C 1
ATOM 3017 O O . ASN A 1 381 ? 8.826 -20.246 25.556 1.00 54.69 381 ASN A O 1
ATOM 3021 N N . PHE A 1 382 ? 10.853 -19.485 26.136 1.00 61.41 382 PHE A N 1
ATOM 3022 C CA . PHE A 1 382 ? 11.370 -20.768 26.614 1.00 61.41 382 PHE A CA 1
ATOM 3023 C C . PHE A 1 382 ? 10.642 -21.227 27.879 1.00 61.41 382 PHE A C 1
ATOM 3025 O O . PHE A 1 382 ? 10.189 -22.359 27.892 1.00 61.41 382 PHE A O 1
ATOM 3032 N N . ILE A 1 383 ? 10.448 -20.363 28.884 1.00 57.47 383 ILE A N 1
ATOM 3033 C CA . ILE A 1 383 ? 9.697 -20.687 30.113 1.00 57.47 383 ILE A CA 1
ATOM 3034 C C . ILE A 1 383 ? 8.252 -21.076 29.785 1.00 57.47 383 ILE A C 1
ATOM 3036 O O . ILE A 1 383 ? 7.766 -22.078 30.287 1.00 57.47 383 ILE A O 1
ATOM 3040 N N . VAL A 1 384 ? 7.567 -20.336 28.908 1.00 55.78 384 VAL A N 1
ATOM 3041 C CA . VAL A 1 384 ? 6.188 -20.658 28.492 1.00 55.78 384 VAL A CA 1
ATOM 3042 C C . VAL A 1 384 ? 6.125 -21.979 27.710 1.00 55.78 384 VAL A C 1
ATOM 3044 O O . VAL A 1 384 ? 5.194 -22.754 27.905 1.00 55.78 384 VAL A O 1
ATOM 3047 N N . LYS A 1 385 ? 7.121 -22.277 26.863 1.00 51.34 385 LYS A N 1
ATOM 3048 C CA . LYS A 1 385 ? 7.206 -23.534 26.094 1.00 51.34 385 LYS A CA 1
ATOM 3049 C C . LYS A 1 385 ? 7.767 -24.723 26.875 1.00 51.34 385 LYS A C 1
ATOM 3051 O O . LYS A 1 385 ? 7.529 -25.854 26.477 1.00 51.34 385 LYS A O 1
ATOM 3056 N N . SER A 1 386 ? 8.500 -24.510 27.963 1.00 52.38 386 SER A N 1
ATOM 3057 C CA . SER A 1 386 ? 8.849 -25.575 28.905 1.00 52.38 386 SER A CA 1
ATOM 3058 C C . SER A 1 386 ? 7.746 -25.778 29.946 1.00 52.38 386 SER A C 1
ATOM 3060 O O . SER A 1 386 ? 7.605 -26.889 30.440 1.00 52.38 386 SER A O 1
ATOM 3062 N N . HIS A 1 387 ? 6.896 -24.769 30.192 1.00 49.34 387 HIS A N 1
ATOM 3063 C CA . HIS A 1 387 ? 5.629 -24.902 30.920 1.00 49.34 387 HIS A CA 1
ATOM 3064 C C . HIS A 1 387 ? 4.430 -25.357 30.076 1.00 49.34 387 HIS A C 1
ATOM 3066 O O . HIS A 1 387 ? 3.375 -25.614 30.654 1.00 49.34 387 HIS A O 1
ATOM 3072 N N . THR A 1 388 ? 4.594 -25.658 28.780 1.00 41.81 388 THR A N 1
ATOM 3073 C CA . THR A 1 388 ? 3.857 -26.800 28.203 1.00 41.81 388 THR A CA 1
ATOM 3074 C C . THR A 1 388 ? 4.491 -28.099 28.701 1.00 41.81 388 THR A C 1
ATOM 3076 O O . THR A 1 388 ? 4.971 -28.921 27.919 1.00 41.81 388 THR A O 1
ATOM 3079 N N . MET A 1 389 ? 4.509 -28.255 30.027 1.00 45.47 389 MET A N 1
ATOM 3080 C CA . MET A 1 389 ? 4.640 -29.559 30.652 1.00 45.47 389 MET A CA 1
ATOM 3081 C C . MET A 1 389 ? 3.445 -30.386 30.185 1.00 45.47 389 MET A C 1
ATOM 3083 O O . MET A 1 389 ? 2.356 -29.843 29.966 1.00 45.47 389 MET A O 1
ATOM 3087 N N . SER A 1 390 ? 3.623 -31.695 30.044 1.00 43.50 390 SER A N 1
ATOM 3088 C CA . SER A 1 390 ? 2.467 -32.586 30.028 1.00 43.50 390 SER A CA 1
ATOM 3089 C C . SER A 1 390 ? 1.619 -32.326 31.278 1.00 43.50 390 SER A C 1
ATOM 3091 O O . SER A 1 390 ? 2.142 -31.941 32.325 1.00 43.50 390 SER A O 1
ATOM 3093 N N . GLU A 1 391 ? 0.308 -32.559 31.193 1.00 44.81 391 GLU A N 1
ATOM 3094 C CA . GLU A 1 391 ? -0.662 -32.310 32.280 1.00 44.81 391 GLU A CA 1
ATOM 3095 C C . GLU A 1 391 ? -0.385 -33.126 33.574 1.00 44.81 391 GLU A C 1
ATOM 3097 O O . GLU A 1 391 ? -1.128 -33.037 34.545 1.00 44.81 391 GLU A O 1
ATOM 3102 N N . SER A 1 392 ? 0.697 -33.912 33.593 1.00 46.78 392 SER A N 1
ATOM 3103 C CA . SER A 1 392 ? 1.176 -34.810 34.644 1.00 46.78 392 SER A CA 1
ATOM 3104 C C . SER A 1 392 ? 1.878 -34.144 35.835 1.00 46.78 392 SER A C 1
ATOM 3106 O O . SER A 1 392 ? 1.968 -34.770 36.894 1.00 46.78 392 SER A O 1
ATOM 3108 N N . ASP A 1 393 ? 2.409 -32.925 35.684 1.00 52.00 393 ASP A N 1
ATOM 3109 C CA . ASP A 1 393 ? 3.472 -32.441 36.587 1.00 52.00 393 ASP A CA 1
ATOM 3110 C C . ASP A 1 393 ? 3.004 -31.417 37.639 1.00 52.00 393 ASP A C 1
ATOM 3112 O O . ASP A 1 393 ? 3.696 -31.195 38.632 1.00 52.00 393 ASP A O 1
ATOM 3116 N N . ILE A 1 394 ? 1.796 -30.855 37.502 1.00 57.31 394 ILE A N 1
ATOM 3117 C CA . ILE A 1 394 ? 1.146 -30.071 38.570 1.00 57.31 394 ILE A CA 1
ATOM 3118 C C . ILE A 1 394 ? 0.329 -31.036 39.438 1.00 57.31 394 ILE A C 1
ATOM 3120 O O . ILE A 1 394 ? -0.886 -31.164 39.294 1.00 57.31 394 ILE A O 1
ATOM 3124 N N . LYS A 1 395 ? 1.024 -31.764 40.320 1.00 67.31 395 LYS A N 1
ATOM 3125 C CA . LYS A 1 395 ? 0.430 -32.832 41.143 1.00 67.31 395 LYS A CA 1
ATOM 3126 C C . LYS A 1 395 ? -0.335 -32.299 42.364 1.00 67.31 395 LYS A C 1
ATOM 3128 O O . LYS A 1 395 ? -1.209 -32.996 42.876 1.00 67.31 395 LYS A O 1
ATOM 3133 N N . THR A 1 396 ? -0.020 -31.091 42.845 1.00 71.62 396 THR A N 1
ATOM 3134 C CA . THR A 1 396 ? -0.618 -30.505 44.061 1.00 71.62 396 THR A CA 1
ATOM 3135 C C . THR A 1 396 ? -1.129 -29.072 43.863 1.00 71.62 396 THR A C 1
ATOM 3137 O O . THR A 1 396 ? -0.734 -28.359 42.935 1.00 71.62 396 THR A O 1
ATOM 3140 N N . ALA A 1 397 ? -2.008 -28.621 44.765 1.00 54.84 397 ALA A N 1
ATOM 3141 C CA . ALA A 1 397 ? -2.502 -27.242 44.776 1.00 54.84 397 ALA A CA 1
ATOM 3142 C C . ALA A 1 397 ? -1.385 -26.236 45.119 1.00 54.84 397 ALA A C 1
ATOM 3144 O O . ALA A 1 397 ? -1.403 -25.090 44.666 1.00 54.84 397 ALA A O 1
ATOM 3145 N N . GLU A 1 398 ? -0.392 -26.675 45.888 1.00 67.38 398 GLU A N 1
ATOM 3146 C CA . GLU A 1 398 ? 0.811 -25.937 46.248 1.00 67.38 398 GLU A CA 1
ATOM 3147 C C . GLU A 1 398 ? 1.697 -25.675 45.021 1.00 67.38 398 GLU A C 1
ATOM 3149 O O . GLU A 1 398 ? 2.175 -24.550 44.855 1.00 67.38 398 GLU A O 1
ATOM 3154 N N . ASP A 1 399 ? 1.855 -26.661 44.130 1.00 59.03 399 ASP A N 1
ATOM 3155 C CA . ASP A 1 399 ? 2.596 -26.507 42.870 1.00 59.03 399 ASP A CA 1
ATOM 3156 C C . ASP A 1 399 ? 1.893 -25.510 41.939 1.00 59.03 399 ASP A C 1
ATOM 3158 O O . ASP A 1 399 ? 2.526 -24.593 41.410 1.00 59.03 399 ASP A O 1
ATOM 3162 N N . ALA A 1 400 ? 0.565 -25.620 41.807 1.00 57.72 400 ALA A N 1
ATOM 3163 C CA . ALA A 1 400 ? -0.245 -24.674 41.037 1.00 57.72 400 ALA A CA 1
ATOM 3164 C C . ALA A 1 400 ? -0.118 -23.241 41.586 1.00 57.72 400 ALA A C 1
ATOM 3166 O O . ALA A 1 400 ? 0.081 -22.288 40.831 1.00 57.72 400 ALA A O 1
ATOM 3167 N N . LYS A 1 401 ? -0.176 -23.081 42.914 1.00 65.94 401 LYS A N 1
ATOM 3168 C CA . LYS A 1 401 ? -0.009 -21.790 43.593 1.00 65.94 401 LYS A CA 1
ATOM 3169 C C . LYS A 1 401 ? 1.386 -21.198 43.371 1.00 65.94 401 LYS A C 1
ATOM 3171 O O . LYS A 1 401 ? 1.492 -19.993 43.151 1.00 65.94 401 LYS A O 1
ATOM 3176 N N . LEU A 1 402 ? 2.435 -22.022 43.400 1.00 68.69 402 LEU A N 1
ATOM 3177 C CA . LEU A 1 402 ? 3.819 -21.592 43.181 1.00 68.69 402 LEU A CA 1
ATOM 3178 C C . LEU A 1 402 ? 4.064 -21.191 41.717 1.00 68.69 402 LEU A C 1
ATOM 3180 O O . LEU A 1 402 ? 4.695 -20.165 41.468 1.00 68.69 402 LEU A O 1
ATOM 3184 N N . ALA A 1 403 ? 3.506 -21.932 40.754 1.00 63.97 403 ALA A N 1
ATOM 3185 C CA . ALA A 1 403 ? 3.540 -21.568 39.338 1.00 63.97 403 ALA A CA 1
ATOM 3186 C C . ALA A 1 403 ? 2.802 -20.242 39.059 1.00 63.97 403 ALA A C 1
ATOM 3188 O O . ALA A 1 403 ? 3.311 -19.388 38.334 1.00 63.97 403 ALA A O 1
ATOM 3189 N N . ILE A 1 404 ? 1.634 -20.027 39.673 1.00 64.94 404 ILE A N 1
ATOM 3190 C CA . ILE A 1 404 ? 0.866 -18.779 39.540 1.00 64.94 404 ILE A CA 1
ATOM 3191 C C . ILE A 1 404 ? 1.623 -17.585 40.146 1.00 64.94 404 ILE A C 1
ATOM 3193 O O . ILE A 1 404 ? 1.760 -16.555 39.486 1.00 64.94 404 ILE A O 1
ATOM 3197 N N . ASP A 1 405 ? 2.159 -17.720 41.362 1.00 74.19 405 ASP A N 1
ATOM 3198 C CA . ASP A 1 405 ? 2.973 -16.685 42.022 1.00 74.19 405 ASP A CA 1
ATOM 3199 C C . ASP A 1 405 ? 4.227 -16.324 41.199 1.00 74.19 405 ASP A C 1
ATOM 3201 O O . ASP A 1 405 ? 4.575 -15.149 41.054 1.00 74.19 405 ASP A O 1
ATOM 3205 N N . LEU A 1 406 ? 4.861 -17.319 40.571 1.00 68.44 406 LEU A N 1
ATOM 3206 C CA . LEU A 1 406 ? 5.969 -17.106 39.644 1.00 68.44 406 LEU A CA 1
ATOM 3207 C C . LEU A 1 406 ? 5.548 -16.329 38.386 1.00 68.44 406 LEU A C 1
ATOM 3209 O O . LEU A 1 406 ? 6.234 -15.378 38.006 1.00 68.44 406 LEU A O 1
ATOM 3213 N N . MET A 1 407 ? 4.430 -16.696 37.748 1.00 68.50 407 MET A N 1
ATOM 3214 C CA . MET A 1 407 ? 3.916 -15.969 36.580 1.00 68.50 407 MET A CA 1
ATOM 3215 C C . MET A 1 407 ? 3.635 -14.499 36.909 1.00 68.50 407 MET A C 1
ATOM 3217 O O . MET A 1 407 ? 3.999 -13.624 36.123 1.00 68.50 407 MET A O 1
ATOM 3221 N N . PHE A 1 408 ? 3.047 -14.213 38.077 1.00 74.88 408 PHE A N 1
ATOM 3222 C CA . PHE A 1 408 ? 2.809 -12.837 38.521 1.00 74.88 408 PHE A CA 1
ATOM 3223 C C . PHE A 1 408 ? 4.112 -12.060 38.739 1.00 74.88 408 PHE A C 1
ATOM 3225 O O . PHE A 1 408 ? 4.224 -10.944 38.239 1.00 74.88 408 PHE A O 1
ATOM 3232 N N . LYS A 1 409 ? 5.123 -12.653 39.386 1.00 73.38 409 LYS A N 1
ATOM 3233 C CA . LYS A 1 409 ? 6.440 -12.014 39.581 1.00 73.38 409 LYS A CA 1
ATOM 3234 C C . LYS A 1 409 ? 7.155 -11.720 38.262 1.00 73.38 409 LYS A C 1
ATOM 3236 O O . LYS A 1 409 ? 7.713 -10.639 38.092 1.00 73.38 409 LYS A O 1
ATOM 3241 N N . ILE A 1 410 ? 7.101 -12.643 37.300 1.00 71.00 410 ILE A N 1
ATOM 3242 C CA . ILE A 1 410 ? 7.667 -12.426 35.960 1.00 71.00 410 ILE A CA 1
ATOM 3243 C C . ILE A 1 410 ? 6.907 -11.307 35.229 1.00 71.00 410 ILE A C 1
ATOM 3245 O O . ILE A 1 410 ? 7.536 -10.418 34.653 1.00 71.00 410 ILE A O 1
ATOM 3249 N N . ALA A 1 411 ? 5.571 -11.307 35.280 1.00 70.94 411 ALA A N 1
ATOM 3250 C CA . ALA A 1 411 ? 4.749 -10.261 34.673 1.00 70.94 411 ALA A CA 1
ATOM 3251 C C . ALA A 1 411 ? 5.002 -8.878 35.302 1.00 70.94 411 ALA A C 1
ATOM 3253 O O . ALA A 1 411 ? 5.108 -7.889 34.578 1.00 70.94 411 ALA A O 1
ATOM 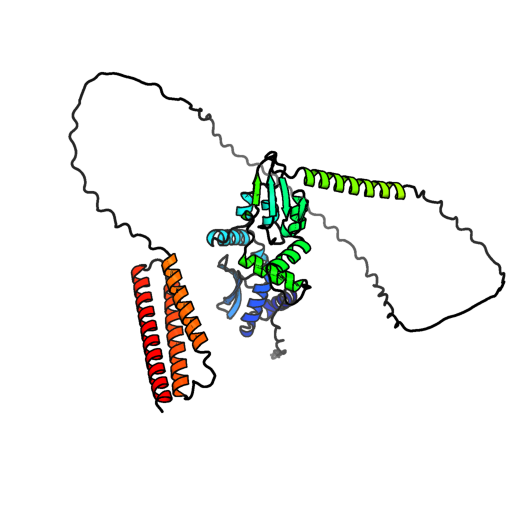3254 N N . GLU A 1 412 ? 5.168 -8.806 36.625 1.00 78.06 412 GLU A N 1
ATOM 3255 C CA . GLU A 1 412 ? 5.525 -7.586 37.354 1.00 78.06 412 GLU A CA 1
ATOM 3256 C C . GLU A 1 412 ? 6.917 -7.071 36.950 1.00 78.06 412 GLU A C 1
ATOM 3258 O O . GLU A 1 412 ? 7.062 -5.895 36.613 1.00 78.06 412 GLU A O 1
ATOM 3263 N N . SER A 1 413 ? 7.939 -7.935 36.893 1.00 69.19 413 SER A N 1
ATOM 3264 C CA . SER A 1 413 ? 9.274 -7.553 36.408 1.00 69.19 413 SER A CA 1
ATOM 3265 C C . SER A 1 413 ? 9.250 -7.052 34.957 1.00 69.19 413 SER A C 1
ATOM 3267 O O . SER A 1 413 ? 9.867 -6.028 34.660 1.00 69.19 413 SER A O 1
ATOM 3269 N N . LEU A 1 414 ? 8.506 -7.706 34.055 1.00 70.00 414 LEU A N 1
ATOM 3270 C CA . LEU A 1 414 ? 8.354 -7.264 32.660 1.00 70.00 414 LEU A CA 1
ATOM 3271 C C . LEU A 1 414 ? 7.584 -5.937 32.546 1.00 70.00 414 LEU A C 1
ATOM 3273 O O . LEU A 1 414 ? 7.943 -5.077 31.734 1.00 70.00 414 LEU A O 1
ATOM 3277 N N . HIS A 1 415 ? 6.559 -5.729 33.376 1.00 72.69 415 HIS A N 1
ATOM 3278 C CA . HIS A 1 415 ? 5.828 -4.465 33.439 1.00 72.69 415 HIS A CA 1
ATOM 3279 C C . HIS A 1 415 ? 6.729 -3.327 33.934 1.00 72.69 415 HIS A C 1
ATOM 3281 O O . HIS A 1 415 ? 6.786 -2.273 33.303 1.00 72.69 415 HIS A O 1
ATOM 3287 N N . ASN A 1 416 ? 7.513 -3.564 34.987 1.00 70.50 416 ASN A N 1
ATOM 3288 C CA . ASN A 1 416 ? 8.482 -2.603 35.513 1.00 70.50 416 ASN A CA 1
ATOM 3289 C C . ASN A 1 416 ? 9.569 -2.246 34.485 1.00 70.50 416 ASN A C 1
ATOM 3291 O O . ASN A 1 416 ? 9.895 -1.071 34.331 1.00 70.50 416 ASN A O 1
ATOM 3295 N N . VAL A 1 417 ? 10.079 -3.220 33.721 1.00 67.50 417 VAL A N 1
ATOM 3296 C CA . VAL A 1 417 ? 10.969 -2.956 32.573 1.00 67.50 417 VAL A CA 1
ATOM 3297 C C . VAL A 1 417 ? 10.275 -2.067 31.535 1.00 67.50 417 VAL A C 1
ATOM 3299 O O . VAL A 1 417 ? 10.856 -1.086 31.077 1.00 67.50 417 VAL A O 1
ATOM 3302 N N . THR A 1 418 ? 9.015 -2.353 31.206 1.00 67.69 418 THR A N 1
ATOM 3303 C CA . THR A 1 418 ? 8.240 -1.571 30.229 1.00 67.69 418 THR A CA 1
ATOM 3304 C C . THR A 1 418 ? 8.015 -0.126 30.691 1.00 67.69 418 THR A C 1
ATOM 3306 O O . THR A 1 418 ? 8.195 0.797 29.900 1.00 67.69 418 THR A O 1
ATOM 3309 N N . LEU A 1 419 ? 7.691 0.096 31.971 1.00 69.12 419 LEU A N 1
ATOM 3310 C CA . LEU A 1 419 ? 7.560 1.436 32.561 1.00 69.12 419 LEU A CA 1
ATOM 3311 C C . LEU A 1 419 ? 8.882 2.213 32.528 1.00 69.12 419 LEU A C 1
ATOM 3313 O O . LEU A 1 419 ? 8.888 3.404 32.222 1.00 69.12 419 LEU A O 1
ATOM 3317 N N . VAL A 1 420 ? 10.008 1.539 32.783 1.00 65.50 420 VAL A N 1
ATOM 3318 C CA . VAL A 1 420 ? 11.349 2.137 32.687 1.00 65.50 420 VAL A CA 1
ATOM 3319 C C . VAL A 1 420 ? 11.668 2.587 31.252 1.00 65.50 420 VAL A C 1
ATOM 3321 O O . VAL A 1 420 ? 12.251 3.653 31.082 1.00 65.50 420 VAL A O 1
ATOM 3324 N N . TYR A 1 421 ? 11.229 1.847 30.227 1.00 64.06 421 TYR A N 1
ATOM 3325 C CA . TYR A 1 421 ? 11.360 2.250 28.816 1.00 64.06 421 TYR A CA 1
ATOM 3326 C C . TYR A 1 421 ? 10.364 3.336 28.361 1.00 64.06 421 TYR A C 1
ATOM 3328 O O . TYR A 1 421 ? 10.597 3.971 27.333 1.00 64.06 421 TYR A O 1
ATOM 3336 N N . GLN A 1 422 ? 9.255 3.541 29.080 1.00 69.88 422 GLN A N 1
ATOM 3337 C CA . GLN A 1 422 ? 8.237 4.557 28.762 1.00 69.88 422 GLN A CA 1
ATOM 3338 C C . GLN A 1 422 ? 8.440 5.887 29.511 1.00 69.88 422 GLN A C 1
ATOM 3340 O O . GLN A 1 422 ? 7.844 6.895 29.131 1.00 69.88 422 GLN A O 1
ATOM 3345 N N . GLY A 1 423 ? 9.269 5.903 30.560 1.00 57.69 423 GLY A N 1
ATOM 3346 C CA . GLY A 1 423 ? 9.654 7.112 31.288 1.00 57.69 423 GLY A CA 1
ATOM 3347 C C . GLY A 1 423 ? 10.579 8.037 30.486 1.00 57.69 423 GLY A C 1
ATOM 3348 O O . GLY A 1 423 ? 11.305 7.597 29.598 1.00 57.69 423 GLY A O 1
ATOM 3349 N N . ASP A 1 424 ? 10.551 9.333 30.814 1.00 48.28 424 ASP A N 1
ATOM 3350 C CA . ASP A 1 424 ? 11.259 10.406 30.102 1.00 48.28 424 ASP A CA 1
ATOM 3351 C C . ASP A 1 424 ? 12.709 10.062 29.706 1.00 48.28 424 ASP A C 1
ATOM 3353 O O . ASP A 1 424 ? 13.559 9.773 30.554 1.00 48.28 424 ASP A O 1
ATOM 3357 N N . ALA A 1 425 ? 13.028 10.250 28.419 1.00 55.47 425 ALA A N 1
ATOM 3358 C CA . ALA A 1 425 ? 14.336 9.997 27.795 1.00 55.47 425 ALA A CA 1
ATOM 3359 C C . ALA A 1 425 ? 15.484 10.929 28.270 1.00 55.47 425 ALA A C 1
ATOM 3361 O O . ALA A 1 425 ? 16.476 11.122 27.566 1.00 55.47 425 ALA A O 1
ATOM 3362 N N . LYS A 1 426 ? 15.336 11.543 29.450 1.00 54.03 426 LYS A N 1
ATOM 3363 C CA . LYS A 1 426 ? 16.313 12.407 30.130 1.00 54.03 426 LYS A CA 1
ATOM 3364 C C . LYS A 1 426 ? 16.886 11.799 31.412 1.00 54.03 426 LYS A C 1
ATOM 3366 O O . LYS A 1 426 ? 17.841 12.358 31.952 1.00 54.03 426 LYS A O 1
ATOM 3371 N N . LEU A 1 427 ? 16.345 10.684 31.910 1.00 54.72 427 LEU A N 1
ATOM 3372 C CA . LEU A 1 427 ? 17.006 9.928 32.976 1.00 54.72 427 LEU A CA 1
ATOM 3373 C C . LEU A 1 427 ? 18.318 9.336 32.449 1.00 54.72 427 LEU A C 1
ATOM 3375 O O . LEU A 1 427 ? 18.375 8.809 31.338 1.00 54.72 427 LEU A O 1
ATOM 3379 N N . LYS A 1 428 ? 19.391 9.462 33.240 1.00 58.41 428 LYS A N 1
ATOM 3380 C CA . LYS A 1 428 ? 20.741 9.047 32.835 1.00 58.41 428 LYS A CA 1
ATOM 3381 C C . LYS A 1 428 ? 20.735 7.563 32.467 1.00 58.41 428 LYS A C 1
ATOM 3383 O O . LYS A 1 428 ? 20.330 6.724 33.274 1.00 58.41 428 LYS A O 1
ATOM 3388 N N . THR A 1 429 ? 21.233 7.253 31.271 1.00 69.19 429 THR A N 1
ATOM 3389 C CA . THR A 1 429 ? 21.286 5.899 30.693 1.00 69.19 429 THR A CA 1
ATOM 3390 C C . THR A 1 429 ? 21.871 4.862 31.645 1.00 69.19 429 THR A C 1
ATOM 3392 O O . THR A 1 429 ? 21.405 3.726 31.669 1.00 69.19 429 THR A O 1
ATOM 3395 N N . ASP A 1 430 ? 22.833 5.261 32.474 1.00 72.06 430 ASP A N 1
ATOM 3396 C CA . ASP A 1 430 ? 23.543 4.371 33.394 1.00 72.06 430 ASP A CA 1
ATOM 3397 C C . ASP A 1 430 ? 22.681 3.958 34.597 1.00 72.06 430 ASP A C 1
ATOM 3399 O O . ASP A 1 430 ? 22.737 2.813 35.038 1.00 72.06 430 ASP A O 1
ATOM 3403 N N . GLU A 1 431 ? 21.826 4.850 35.112 1.00 74.75 431 GLU A N 1
ATOM 3404 C CA . GLU A 1 431 ? 20.893 4.511 36.196 1.00 74.75 431 GLU A CA 1
ATOM 3405 C C . GLU A 1 431 ? 19.805 3.555 35.689 1.00 74.75 431 GLU A C 1
ATOM 3407 O O . GLU A 1 431 ? 19.456 2.577 36.356 1.00 74.75 431 GLU A O 1
ATOM 3412 N N . MET A 1 432 ? 19.317 3.808 34.472 1.00 67.94 432 MET A N 1
ATOM 3413 C CA . MET A 1 432 ? 18.357 2.952 33.781 1.00 67.94 432 MET A CA 1
ATOM 3414 C C . MET A 1 432 ? 18.942 1.556 33.518 1.00 67.94 432 MET A C 1
ATOM 3416 O O . MET A 1 432 ? 18.316 0.548 33.846 1.00 67.94 432 MET A O 1
ATOM 3420 N N . HIS A 1 433 ? 20.174 1.495 33.002 1.00 69.81 433 HIS A N 1
ATOM 3421 C CA . HIS A 1 433 ? 20.895 0.250 32.748 1.00 69.81 433 HIS A CA 1
ATOM 3422 C C . HIS A 1 433 ? 21.181 -0.526 34.043 1.00 69.81 433 HIS A C 1
ATOM 3424 O O . HIS A 1 433 ? 20.953 -1.731 34.090 1.00 69.81 433 HIS A O 1
ATOM 3430 N N . ASN A 1 434 ? 21.578 0.147 35.128 1.00 77.00 434 ASN A N 1
ATOM 3431 C CA . ASN A 1 434 ? 21.782 -0.497 36.431 1.00 77.00 434 ASN A CA 1
ATOM 3432 C C . ASN A 1 434 ? 20.478 -1.066 37.023 1.00 77.00 434 ASN A C 1
ATOM 3434 O O . ASN A 1 434 ? 20.493 -2.155 37.600 1.00 77.00 434 ASN A O 1
ATOM 3438 N N . LYS A 1 435 ? 19.336 -0.382 36.848 1.00 72.56 435 LYS A N 1
ATOM 3439 C CA . LYS A 1 435 ? 18.011 -0.904 37.238 1.00 72.56 435 LYS A CA 1
ATOM 3440 C C . LYS A 1 435 ? 17.626 -2.145 36.423 1.00 72.56 435 LYS A C 1
ATOM 3442 O O . LYS A 1 435 ? 17.225 -3.147 37.012 1.00 72.56 435 LYS A O 1
ATOM 3447 N N . LEU A 1 436 ? 17.808 -2.104 35.101 1.00 67.88 436 LEU A N 1
ATOM 3448 C CA . LEU A 1 436 ? 17.599 -3.241 34.192 1.00 67.88 436 LEU A CA 1
ATOM 3449 C C . LEU A 1 436 ? 18.487 -4.441 34.554 1.00 67.88 436 LEU A C 1
ATOM 3451 O O . LEU A 1 436 ? 17.987 -5.555 34.698 1.00 67.88 436 LEU A O 1
ATOM 3455 N N . LYS A 1 437 ? 19.784 -4.208 34.782 1.00 77.50 437 LYS A N 1
ATOM 3456 C CA . LYS A 1 437 ? 20.748 -5.239 35.183 1.00 77.50 437 LYS A CA 1
ATOM 3457 C C . LYS A 1 437 ? 20.337 -5.922 36.490 1.00 77.50 437 LYS A C 1
ATOM 3459 O O . LYS A 1 437 ? 20.276 -7.147 36.532 1.00 77.50 437 LYS A O 1
ATOM 3464 N N . LYS A 1 438 ? 19.958 -5.149 37.514 1.00 77.88 438 LYS A N 1
ATOM 3465 C CA . LYS A 1 438 ? 19.499 -5.684 38.808 1.00 77.88 438 LYS A CA 1
ATOM 3466 C C . LYS A 1 438 ? 18.215 -6.522 38.686 1.00 77.88 438 LYS A C 1
ATOM 3468 O O . LYS A 1 438 ? 18.068 -7.517 39.389 1.00 77.88 438 LYS A O 1
ATOM 3473 N N . GLN A 1 439 ? 17.293 -6.149 37.793 1.00 69.88 439 GLN A N 1
ATOM 3474 C CA . GLN A 1 439 ? 16.090 -6.945 37.503 1.00 69.88 439 GLN A CA 1
ATOM 3475 C C . GLN A 1 439 ? 16.422 -8.242 36.743 1.00 69.88 439 GLN A C 1
ATOM 3477 O O . GLN A 1 439 ? 15.862 -9.290 37.051 1.00 69.88 439 GLN A O 1
ATOM 3482 N N . ASN A 1 440 ? 17.373 -8.206 35.803 1.00 70.50 440 ASN A N 1
ATOM 3483 C CA . ASN A 1 440 ? 17.858 -9.395 35.092 1.00 70.50 440 ASN A CA 1
ATOM 3484 C C . ASN A 1 440 ? 18.564 -10.374 36.056 1.00 70.50 440 ASN A C 1
ATOM 3486 O O . ASN A 1 440 ? 18.273 -11.567 36.051 1.00 70.50 440 ASN A O 1
ATOM 3490 N N . GLU A 1 441 ? 19.411 -9.871 36.960 1.00 77.25 441 GLU A N 1
ATOM 3491 C CA . GLU A 1 441 ? 20.042 -10.663 38.028 1.00 77.25 441 GLU A CA 1
ATOM 3492 C C . GLU A 1 441 ? 19.006 -11.309 38.968 1.00 77.25 441 GLU A C 1
ATOM 3494 O O . GLU A 1 441 ? 19.122 -12.495 39.282 1.00 77.25 441 GLU A O 1
ATOM 3499 N N . LEU A 1 442 ? 17.953 -10.575 39.355 1.00 73.88 442 LEU A N 1
ATOM 3500 C CA . LEU A 1 442 ? 16.845 -11.111 40.154 1.00 73.88 442 LEU A CA 1
ATOM 3501 C C . LEU A 1 442 ? 16.106 -12.245 39.423 1.00 73.88 442 LEU A C 1
ATOM 3503 O O . LEU A 1 442 ? 15.886 -13.307 40.008 1.00 73.88 442 LEU A O 1
ATOM 3507 N N . LEU A 1 443 ? 15.770 -12.054 38.142 1.00 68.75 443 LEU A N 1
ATOM 3508 C CA . LEU A 1 443 ? 15.126 -13.079 37.313 1.00 68.75 443 LEU A CA 1
ATOM 3509 C C . LEU A 1 443 ? 16.010 -14.326 37.159 1.00 68.75 443 LEU A C 1
ATOM 3511 O O . LEU A 1 443 ? 15.522 -15.440 37.346 1.00 68.75 443 LEU A O 1
ATOM 3515 N N . ARG A 1 444 ? 17.318 -14.165 36.909 1.00 71.56 444 ARG A N 1
ATOM 3516 C CA . ARG A 1 444 ? 18.278 -15.286 36.862 1.00 71.56 444 ARG A CA 1
ATOM 3517 C C . ARG A 1 444 ? 18.340 -16.042 38.192 1.00 71.56 444 ARG A C 1
ATOM 3519 O O . ARG A 1 444 ? 18.376 -17.270 38.179 1.00 71.56 444 ARG A O 1
ATOM 3526 N N . GLY A 1 445 ? 18.306 -15.338 39.326 1.00 77.44 445 GLY A N 1
ATOM 3527 C CA . GLY A 1 445 ? 18.257 -15.949 40.659 1.00 77.44 445 GLY A CA 1
ATOM 3528 C C . GLY A 1 445 ? 16.990 -16.780 40.889 1.00 77.44 445 GLY A C 1
ATOM 3529 O O . GLY A 1 445 ? 17.073 -17.922 41.343 1.00 77.44 445 GLY A O 1
ATOM 3530 N N . ILE A 1 446 ? 15.825 -16.245 40.507 1.00 71.19 446 ILE A N 1
ATOM 3531 C CA . ILE A 1 446 ? 14.536 -16.951 40.577 1.00 71.19 446 ILE A CA 1
ATOM 3532 C C . ILE A 1 446 ? 14.565 -18.216 39.701 1.00 71.19 446 ILE A C 1
ATOM 3534 O O . ILE A 1 446 ? 14.223 -19.298 40.177 1.00 71.19 446 ILE A O 1
ATOM 3538 N N . LEU A 1 447 ? 15.037 -18.114 38.453 1.00 67.50 447 LEU A N 1
ATOM 3539 C CA . LEU A 1 447 ? 15.148 -19.252 37.530 1.00 67.50 447 LEU A CA 1
ATOM 3540 C C . LEU A 1 447 ? 16.134 -20.322 38.019 1.00 67.50 447 LEU A C 1
ATOM 3542 O O . LEU A 1 447 ? 15.841 -21.514 37.918 1.00 67.50 447 LEU A O 1
ATOM 3546 N N . GLY A 1 448 ? 17.265 -19.915 38.602 1.00 77.44 448 GLY A N 1
ATOM 3547 C CA . GLY A 1 448 ? 18.222 -20.830 39.228 1.00 77.44 448 GLY A CA 1
ATOM 3548 C C . GLY A 1 448 ? 17.607 -21.616 40.389 1.00 77.44 448 GLY A C 1
ATOM 3549 O O . GLY A 1 448 ? 17.753 -22.837 40.445 1.00 77.44 448 GLY A O 1
ATOM 3550 N N . TYR A 1 449 ? 16.855 -20.942 41.266 1.00 72.31 449 TYR A N 1
ATOM 3551 C CA . TYR A 1 449 ? 16.144 -21.581 42.378 1.00 72.31 449 TYR A CA 1
ATOM 3552 C C . TYR A 1 449 ? 15.097 -22.599 41.897 1.00 72.31 449 TYR A C 1
ATOM 3554 O O . TYR A 1 449 ? 15.033 -23.714 42.418 1.00 72.31 449 TYR A O 1
ATOM 3562 N N . ILE A 1 450 ? 14.302 -22.247 40.879 1.00 69.44 450 ILE A N 1
ATOM 3563 C CA . ILE A 1 450 ? 13.300 -23.149 40.287 1.00 69.44 450 ILE A CA 1
ATOM 3564 C C . ILE A 1 450 ? 13.977 -24.394 39.721 1.00 69.44 450 ILE A C 1
ATOM 3566 O O . ILE A 1 450 ? 13.594 -25.509 40.073 1.00 69.44 450 ILE A O 1
ATOM 3570 N N . LYS A 1 451 ? 15.023 -24.208 38.905 1.00 74.50 451 LYS A N 1
ATOM 3571 C CA . LYS A 1 451 ? 15.787 -25.307 38.309 1.00 74.50 451 LYS A CA 1
ATOM 3572 C C . LYS A 1 451 ? 16.341 -26.249 39.382 1.00 74.50 451 LYS A C 1
ATOM 3574 O O . LYS A 1 451 ? 16.083 -27.448 39.322 1.00 74.50 451 LYS A O 1
ATOM 3579 N N . GLN A 1 452 ? 17.010 -25.710 40.403 1.00 77.12 452 GLN A N 1
ATOM 3580 C CA . GLN A 1 452 ? 17.571 -26.502 41.502 1.00 77.12 452 GLN A CA 1
ATOM 3581 C C . GLN A 1 452 ? 16.489 -27.288 42.265 1.00 77.12 452 GLN A C 1
ATOM 3583 O O . GLN A 1 452 ? 16.704 -28.439 42.654 1.00 77.12 452 GLN A O 1
ATOM 3588 N N . ARG A 1 453 ? 15.311 -26.687 42.481 1.00 75.06 453 ARG A N 1
ATOM 3589 C CA . ARG A 1 453 ? 14.180 -27.332 43.165 1.00 75.06 453 ARG A CA 1
ATOM 3590 C C . ARG A 1 453 ? 13.543 -28.438 42.317 1.00 75.06 453 ARG A C 1
ATOM 3592 O O . ARG A 1 453 ? 13.221 -29.494 42.864 1.00 75.06 453 ARG A O 1
ATOM 3599 N N . MET A 1 454 ? 13.411 -28.231 41.006 1.00 65.50 454 MET A N 1
ATOM 3600 C CA . MET A 1 454 ? 12.955 -29.258 40.062 1.00 65.50 454 MET A CA 1
ATOM 3601 C C . MET A 1 454 ? 13.931 -30.437 40.011 1.00 65.50 454 MET A C 1
ATOM 3603 O O . MET A 1 454 ? 13.510 -31.566 40.240 1.00 65.50 454 MET A O 1
ATOM 3607 N N . GLU A 1 455 ? 15.231 -30.185 39.827 1.00 75.00 455 GLU A N 1
ATOM 3608 C CA . GLU A 1 455 ? 16.279 -31.221 39.836 1.00 75.00 455 GLU A CA 1
ATOM 3609 C C . GLU A 1 455 ? 16.288 -32.006 41.160 1.00 75.00 455 GLU A C 1
ATOM 3611 O O . GLU A 1 455 ? 16.357 -33.234 41.167 1.00 75.00 455 GLU A O 1
ATOM 3616 N N . SER A 1 456 ? 16.119 -31.319 42.294 1.00 76.38 456 SER A N 1
ATOM 3617 C CA . SER A 1 456 ? 16.023 -31.957 43.616 1.00 76.38 456 SER A CA 1
ATOM 3618 C C . SER A 1 456 ? 14.778 -32.833 43.790 1.00 76.38 456 SER A C 1
ATOM 3620 O O . SER A 1 456 ? 14.813 -33.791 44.561 1.00 76.38 456 SER A O 1
ATOM 3622 N N . THR A 1 457 ? 13.671 -32.505 43.120 1.00 72.31 457 THR A N 1
ATOM 3623 C CA . THR A 1 457 ? 12.430 -33.297 43.167 1.00 72.31 457 THR A CA 1
ATOM 3624 C C . THR A 1 457 ? 12.533 -34.492 42.224 1.00 72.31 457 THR A C 1
ATOM 3626 O O . THR A 1 457 ? 12.314 -35.623 42.647 1.00 72.31 457 THR A O 1
ATOM 3629 N N . TRP A 1 458 ? 13.001 -34.262 40.995 1.00 72.62 458 TRP A N 1
ATOM 3630 C CA . TRP A 1 458 ? 13.272 -35.290 39.989 1.00 72.62 458 TRP A CA 1
ATOM 3631 C C . TRP A 1 458 ? 14.216 -36.383 40.504 1.00 72.62 458 TRP A C 1
ATOM 3633 O O . TRP A 1 458 ? 13.928 -37.571 40.370 1.00 72.62 458 TRP A O 1
ATOM 3643 N N . ASN A 1 459 ? 15.311 -35.999 41.167 1.00 81.62 459 ASN A N 1
ATOM 3644 C CA . ASN A 1 459 ? 16.261 -36.952 41.745 1.00 81.62 459 ASN A CA 1
ATOM 3645 C C . ASN A 1 459 ? 15.671 -37.731 42.936 1.00 81.62 459 ASN A C 1
ATOM 3647 O O . ASN A 1 459 ? 16.089 -38.854 43.194 1.00 81.62 459 ASN A O 1
ATOM 3651 N N . LYS A 1 460 ? 14.689 -37.179 43.664 1.00 81.56 460 LYS A N 1
ATOM 3652 C CA . LYS A 1 460 ? 13.980 -37.909 44.734 1.00 81.56 460 LYS A CA 1
ATOM 3653 C C . LYS A 1 460 ? 12.948 -38.896 44.194 1.00 81.56 460 LYS A C 1
ATOM 3655 O O . LYS A 1 460 ? 12.742 -39.928 44.827 1.00 81.56 460 LYS A O 1
ATOM 3660 N N . GLU A 1 461 ? 12.299 -38.579 43.075 1.00 74.31 461 GLU A N 1
ATOM 3661 C CA . GLU A 1 461 ? 11.346 -39.487 42.425 1.00 74.31 461 GLU A CA 1
ATOM 3662 C C . GLU A 1 461 ? 12.061 -40.640 41.699 1.00 74.31 461 GLU A C 1
ATOM 3664 O O . GLU A 1 461 ? 11.578 -41.762 41.769 1.00 74.31 461 GLU A O 1
ATOM 3669 N N . ASN A 1 462 ? 13.234 -40.403 41.092 1.00 76.19 462 ASN A N 1
ATOM 3670 C CA . ASN A 1 462 ? 13.988 -41.420 40.333 1.00 76.19 462 ASN A CA 1
ATOM 3671 C C . ASN A 1 462 ? 15.035 -42.219 41.141 1.00 76.19 462 ASN A C 1
ATOM 3673 O O . ASN A 1 462 ? 15.664 -43.120 40.593 1.00 76.19 462 ASN A O 1
ATOM 3677 N N . CYS A 1 463 ? 15.245 -41.908 42.426 1.00 75.12 463 CYS A N 1
ATOM 3678 C CA . CYS A 1 463 ? 16.057 -42.725 43.346 1.00 75.12 463 CYS A CA 1
ATOM 3679 C C . CYS A 1 463 ? 15.196 -43.627 44.257 1.00 75.12 463 CYS A C 1
ATOM 3681 O O . CYS A 1 463 ? 15.630 -43.998 45.351 1.00 75.12 463 CYS A O 1
ATOM 3683 N N . ARG A 1 464 ? 13.969 -43.941 43.826 1.00 48.41 464 ARG A N 1
ATOM 3684 C CA . ARG A 1 464 ? 13.061 -44.934 44.412 1.00 48.41 464 ARG A CA 1
ATOM 3685 C C . ARG A 1 464 ? 12.733 -46.002 43.376 1.00 48.41 464 ARG A C 1
ATOM 3687 O O . ARG A 1 464 ? 12.543 -47.151 43.821 1.00 48.41 464 ARG A O 1
#